Protein AF-A0A9W7ER33-F1 (afdb_monomer_lite)

Organism: NCBI:txid1714386

Sequence (470 aa):
MKKEIVHLRKSYDELKGVSTSSSSKLEILKDEVRACELESRRPTDEDTPLTRSIRVLENRLDKAMIKYNEATSIRKTYQQIVHRLKEERVGFDNQLSALERTLAAKQRDYEELLLLSGDANHAREIAQIELDRRYRRENELRERHQLVQMRRQMAERAEKRRLERDKIVQDNAKGLDAEGEQNMMARVMEQGEEAKAANEARNKIDIFENAFRKIKEATGVSDVNEVIQKITSQEGTTENLLSLTKENAARMDKLTNEATSSKGRLDTLKFSGGGGGHRRKLVDDQEDQLVTSNARLHRCTSKYERLNLVLTSSKAGIQHISSKLESMASDFPMLRNVNASELAEILQIITRTSENMMNRVKAHNIELGVLNNTTSSSLDGSIPSLAASSDSSADLYDDEKILSKSRPFNQRVTLPSGDEWDMHTPGEGENGEGGEADEEELTRAKVKEASGQIVLSHSGKKRRKKKSGQ

InterPro domains:
  IPR033192 Outer dynein arm-docking complex subunit 3 [PTHR46518] (2-467)
  IPR049258 ODAD1, central coiled coil region [PF21773] (52-327)

Structure (mmCIF, N/CA/C/O backbone):
data_AF-A0A9W7ER33-F1
#
_entry.id   AF-A0A9W7ER33-F1
#
loop_
_atom_site.group_PDB
_atom_site.id
_atom_site.type_symbol
_atom_site.label_atom_id
_atom_site.label_alt_id
_atom_site.label_comp_id
_atom_site.label_asym_id
_atom_site.label_entity_id
_atom_site.label_seq_id
_atom_site.pdbx_PDB_ins_code
_atom_site.Cartn_x
_atom_site.Cartn_y
_atom_site.Cartn_z
_atom_site.occupancy
_atom_site.B_iso_or_equiv
_atom_site.auth_seq_id
_atom_site.auth_comp_id
_atom_site.auth_asym_id
_atom_site.auth_atom_id
_atom_site.pdbx_PDB_model_num
ATOM 1 N N . MET A 1 1 ? 91.086 10.823 -102.206 1.00 61.03 1 MET A N 1
ATOM 2 C CA . MET A 1 1 ? 90.198 12.000 -102.358 1.00 61.03 1 MET A CA 1
ATOM 3 C C . MET A 1 1 ? 88.705 11.684 -102.502 1.00 61.03 1 MET A C 1
ATOM 5 O O . MET A 1 1 ? 87.998 11.873 -101.526 1.00 61.03 1 MET A O 1
ATOM 9 N N . LYS A 1 2 ? 88.161 11.197 -103.636 1.00 70.56 2 LYS A N 1
ATOM 10 C CA . LYS A 1 2 ? 86.683 11.039 -103.768 1.00 70.56 2 LYS A CA 1
ATOM 11 C C . LYS A 1 2 ? 86.052 10.035 -102.781 1.00 70.56 2 LYS A C 1
ATOM 13 O O . LYS A 1 2 ? 84.971 10.298 -102.270 1.00 70.56 2 LYS A O 1
ATOM 18 N N . LYS A 1 3 ? 86.730 8.919 -102.478 1.00 75.56 3 LYS A N 1
ATOM 19 C CA . LYS A 1 3 ? 86.246 7.907 -101.514 1.00 75.56 3 LYS A CA 1
ATOM 20 C C . LYS A 1 3 ? 86.247 8.409 -100.062 1.00 75.56 3 LYS A C 1
ATOM 22 O O . LYS A 1 3 ? 85.302 8.140 -99.331 1.00 75.56 3 LYS A O 1
ATOM 27 N N . GLU A 1 4 ? 87.256 9.187 -99.670 1.00 77.94 4 GLU A N 1
ATOM 28 C CA . GLU A 1 4 ? 87.355 9.766 -98.319 1.00 77.94 4 GLU A CA 1
ATOM 29 C C . GLU A 1 4 ? 86.278 10.824 -98.077 1.00 77.94 4 GLU A C 1
ATOM 31 O O . GLU A 1 4 ? 85.686 10.849 -97.008 1.00 77.94 4 GLU A O 1
ATOM 36 N N . ILE A 1 5 ? 85.951 11.642 -99.085 1.00 82.25 5 ILE A N 1
ATOM 37 C CA . ILE A 1 5 ? 84.869 12.637 -98.993 1.00 82.25 5 ILE A CA 1
ATOM 38 C C . ILE A 1 5 ? 83.508 11.958 -98.793 1.00 82.25 5 ILE A C 1
ATOM 40 O O . ILE A 1 5 ? 82.692 12.436 -98.008 1.00 82.25 5 ILE A O 1
ATOM 44 N N . VAL A 1 6 ? 83.256 10.839 -99.478 1.00 84.25 6 VAL A N 1
ATOM 45 C CA . VAL A 1 6 ? 82.019 10.061 -99.296 1.00 84.25 6 VAL A CA 1
ATOM 46 C C . VAL A 1 6 ? 81.967 9.438 -97.900 1.00 84.25 6 VAL A C 1
ATOM 48 O O . VAL A 1 6 ? 80.922 9.488 -97.259 1.00 84.25 6 VAL A O 1
ATOM 51 N N . HIS A 1 7 ? 83.090 8.922 -97.394 1.00 85.44 7 HIS A N 1
ATOM 52 C CA . HIS A 1 7 ? 83.177 8.397 -96.030 1.00 85.44 7 HIS A CA 1
ATOM 53 C C . HIS A 1 7 ? 82.950 9.490 -94.972 1.00 85.44 7 HIS A C 1
ATOM 55 O O . HIS A 1 7 ? 82.204 9.278 -94.020 1.00 85.44 7 HIS A O 1
ATOM 61 N N . LEU A 1 8 ? 83.541 10.677 -95.148 1.00 85.50 8 LEU A N 1
ATOM 62 C CA . LEU A 1 8 ? 83.358 11.811 -94.237 1.00 85.50 8 LEU A CA 1
ATOM 63 C C . LEU A 1 8 ? 81.916 12.328 -94.244 1.00 85.50 8 LEU A C 1
ATOM 65 O O . LEU A 1 8 ? 81.382 12.636 -93.186 1.00 85.50 8 LEU A O 1
ATOM 69 N N . ARG A 1 9 ? 81.271 12.388 -95.417 1.00 86.50 9 ARG A N 1
ATOM 70 C CA . ARG A 1 9 ? 79.849 12.752 -95.525 1.00 86.50 9 ARG A CA 1
ATOM 71 C C . ARG A 1 9 ? 78.956 11.731 -94.839 1.00 86.50 9 ARG A C 1
ATOM 73 O O . ARG A 1 9 ? 78.112 12.122 -94.049 1.00 86.50 9 ARG A O 1
ATOM 80 N N . LYS A 1 10 ? 79.201 10.439 -95.068 1.00 88.38 10 LYS A N 1
ATOM 81 C CA . LYS A 1 10 ? 78.457 9.369 -94.400 1.00 88.38 10 LYS A CA 1
ATOM 82 C C . LYS A 1 10 ? 78.604 9.447 -92.876 1.00 88.38 10 LYS A C 1
ATOM 84 O O . LYS A 1 10 ? 77.604 9.403 -92.174 1.00 88.38 10 LYS A O 1
ATOM 89 N N . SER A 1 11 ? 79.823 9.655 -92.377 1.00 86.69 11 SER A N 1
ATOM 90 C CA . SER A 1 11 ? 80.073 9.834 -90.942 1.00 86.69 11 SER A CA 1
ATOM 91 C C . SER A 1 11 ? 79.419 11.104 -90.386 1.00 86.69 11 SER A C 1
ATOM 93 O O . SER A 1 11 ? 78.878 11.076 -89.284 1.00 86.69 11 SER A O 1
ATOM 95 N N . TYR A 1 12 ? 79.415 12.203 -91.146 1.00 90.31 12 TYR A N 1
ATOM 96 C CA . TYR A 1 12 ? 78.718 13.434 -90.772 1.00 90.31 12 TYR A CA 1
ATOM 97 C C . TYR A 1 12 ? 77.199 13.238 -90.707 1.00 90.31 12 TYR A C 1
ATOM 99 O O . TYR A 1 12 ? 76.576 13.682 -89.747 1.00 90.31 12 TYR A O 1
ATOM 107 N N . ASP A 1 13 ? 76.608 12.552 -91.685 1.00 89.62 13 ASP A N 1
ATOM 108 C CA . ASP A 1 13 ? 75.175 12.255 -91.714 1.00 89.62 13 ASP A CA 1
ATOM 109 C C . ASP A 1 13 ? 74.778 11.307 -90.569 1.00 89.62 13 ASP A C 1
ATOM 111 O O . ASP A 1 13 ? 73.751 11.520 -89.924 1.00 89.62 13 ASP A O 1
ATOM 115 N N . GLU A 1 14 ? 75.623 10.323 -90.244 1.00 90.25 14 GLU A N 1
ATOM 116 C CA . GLU A 1 14 ? 75.463 9.444 -89.077 1.00 90.25 14 GLU A CA 1
ATOM 117 C C . GLU A 1 14 ? 75.533 10.235 -87.759 1.00 90.25 14 GLU A C 1
ATOM 119 O O . GLU A 1 14 ? 74.623 10.142 -86.935 1.00 90.25 14 GLU A O 1
ATOM 124 N N . LEU A 1 15 ? 76.555 11.078 -87.570 1.00 89.31 15 LEU A N 1
ATOM 125 C CA . LEU A 1 15 ? 76.698 11.944 -86.390 1.00 89.31 15 LEU A CA 1
ATOM 126 C C . LEU A 1 15 ? 75.541 12.940 -86.261 1.00 89.31 15 LEU A C 1
ATOM 128 O O . LEU A 1 15 ? 75.040 13.177 -85.160 1.00 89.31 15 LEU A O 1
ATOM 132 N N . LYS A 1 16 ? 75.080 13.503 -87.380 1.00 92.44 16 LYS A N 1
ATOM 133 C CA . LYS A 1 16 ? 73.920 14.393 -87.422 1.00 92.44 16 LYS A CA 1
ATOM 134 C C . LYS A 1 16 ? 72.645 13.644 -87.042 1.00 92.44 16 LYS A C 1
ATOM 136 O O . LYS A 1 16 ? 71.874 14.177 -86.253 1.00 92.44 16 LYS A O 1
ATOM 141 N N . GLY A 1 17 ? 72.454 12.418 -87.529 1.00 89.94 17 GLY A N 1
ATOM 142 C CA . GLY A 1 17 ? 71.331 11.553 -87.156 1.00 89.94 17 GLY A CA 1
ATOM 143 C C . GLY A 1 17 ? 71.331 11.169 -85.672 1.00 89.94 17 GLY A C 1
ATOM 144 O O . GLY A 1 17 ? 70.286 11.173 -85.022 1.00 89.94 17 GLY A O 1
ATOM 145 N N . VAL A 1 18 ? 72.505 10.901 -85.095 1.00 91.81 18 VAL A N 1
ATOM 146 C CA . VAL A 1 18 ? 72.649 10.648 -83.651 1.00 91.81 18 VAL A CA 1
ATOM 147 C C . VAL A 1 18 ? 72.364 11.912 -82.838 1.00 91.81 18 VAL A C 1
ATOM 149 O O . VAL A 1 18 ? 71.675 11.839 -81.820 1.00 91.81 18 VAL A O 1
ATOM 152 N N . SER A 1 19 ? 72.841 13.074 -83.288 1.00 91.25 19 SER A N 1
ATOM 153 C CA . SER A 1 19 ? 72.580 14.365 -82.640 1.00 91.25 19 SER A CA 1
ATOM 154 C C . SER A 1 19 ? 71.090 14.723 -82.649 1.00 91.25 19 SER A C 1
ATOM 156 O O . SER A 1 19 ? 70.530 15.056 -81.604 1.00 91.25 19 SER A O 1
ATOM 158 N N . THR A 1 20 ? 70.399 14.560 -83.784 1.00 91.69 20 THR A N 1
ATOM 159 C CA . THR A 1 20 ? 68.950 14.809 -83.873 1.00 91.69 20 THR A CA 1
ATOM 160 C C . THR A 1 20 ? 68.145 13.814 -83.039 1.00 91.69 20 THR A C 1
ATOM 162 O O . THR A 1 20 ? 67.226 14.223 -82.331 1.00 91.69 20 THR A O 1
ATOM 165 N N . SER A 1 21 ? 68.515 12.528 -83.041 1.00 89.31 21 SER A N 1
ATOM 166 C CA . SER A 1 21 ? 67.874 11.513 -82.194 1.00 89.31 21 SER A CA 1
ATOM 167 C C . SER A 1 21 ? 68.070 11.799 -80.701 1.00 89.31 21 SER A C 1
ATOM 169 O O . SER A 1 21 ? 67.134 11.659 -79.916 1.00 89.31 21 SER A O 1
ATOM 171 N N . SER A 1 22 ? 69.262 12.248 -80.305 1.00 88.81 22 SER A N 1
ATOM 172 C CA . SER A 1 22 ? 69.570 12.589 -78.911 1.00 88.81 22 SER A CA 1
ATOM 173 C C . SER A 1 22 ? 68.852 13.864 -78.465 1.00 88.81 22 SER A C 1
ATOM 175 O O . SER A 1 22 ? 68.340 13.909 -77.351 1.00 88.81 22 SER A O 1
ATOM 177 N N . SER A 1 23 ? 68.740 14.868 -79.342 1.00 91.94 23 SER A N 1
ATOM 178 C CA . SER A 1 23 ? 67.955 16.082 -79.087 1.00 91.94 23 SER A CA 1
ATOM 179 C C . SER A 1 23 ? 66.471 15.767 -78.905 1.00 91.94 23 SER A C 1
ATOM 181 O O . SER A 1 23 ? 65.859 16.265 -77.968 1.00 91.94 23 SER A O 1
ATOM 183 N N . SER A 1 24 ? 65.906 14.902 -79.753 1.00 92.62 24 SER A N 1
ATOM 184 C CA . SER A 1 24 ? 64.506 14.477 -79.636 1.00 92.62 24 SER A CA 1
ATOM 185 C C . SER A 1 24 ? 64.249 13.716 -78.331 1.00 92.62 24 SER A C 1
ATOM 187 O O . SER A 1 24 ? 63.285 14.007 -77.632 1.00 92.62 24 SER A O 1
ATOM 189 N N . LYS A 1 25 ? 65.151 12.808 -77.936 1.00 92.69 25 LYS A N 1
ATOM 190 C CA . LYS A 1 25 ? 65.071 12.125 -76.632 1.00 92.69 25 LYS A CA 1
ATOM 191 C C . LYS A 1 25 ? 65.152 13.098 -75.457 1.00 92.69 25 LYS A C 1
ATOM 193 O O . LYS A 1 25 ? 64.455 12.916 -74.468 1.00 92.69 25 LYS A O 1
ATOM 198 N N . LEU A 1 26 ? 65.995 14.123 -75.558 1.00 92.12 26 LEU A N 1
ATOM 199 C CA . LEU A 1 26 ? 66.161 15.125 -74.509 1.00 92.12 26 LEU A CA 1
ATOM 200 C C . LEU A 1 26 ? 64.932 16.035 -74.375 1.00 92.12 26 LEU A C 1
ATOM 202 O O . LEU A 1 26 ? 64.627 16.461 -73.265 1.00 92.12 26 LEU A O 1
ATOM 206 N N . GLU A 1 27 ? 64.213 16.315 -75.464 1.00 93.75 27 GLU A N 1
ATOM 207 C CA . GLU A 1 27 ? 62.908 16.986 -75.390 1.00 93.75 27 GLU A CA 1
ATOM 208 C C . GLU A 1 27 ? 61.855 16.113 -74.709 1.00 93.75 27 GLU A C 1
ATOM 210 O O . GLU A 1 27 ? 61.201 16.589 -73.785 1.00 93.75 27 GLU A O 1
ATOM 215 N N . ILE A 1 28 ? 61.769 14.830 -75.073 1.00 93.81 28 ILE A N 1
ATOM 216 C CA . ILE A 1 28 ? 60.839 13.887 -74.432 1.00 93.81 28 ILE A CA 1
ATOM 217 C C . ILE A 1 28 ? 61.106 13.812 -72.923 1.00 93.81 28 ILE A C 1
ATOM 219 O O . ILE A 1 28 ? 60.189 14.003 -72.131 1.00 93.81 28 ILE A O 1
ATOM 223 N N . LEU A 1 29 ? 62.367 13.638 -72.510 1.00 92.44 29 LEU A N 1
ATOM 224 C CA . LEU A 1 29 ? 62.723 13.601 -71.088 1.00 92.44 29 LEU A CA 1
ATOM 225 C C . LEU A 1 29 ? 62.414 14.920 -70.365 1.00 92.44 29 LEU A C 1
ATOM 227 O O . LEU A 1 29 ? 62.046 14.904 -69.196 1.00 92.44 29 LEU A O 1
ATOM 231 N N . LYS A 1 30 ? 62.570 16.076 -71.022 1.00 93.31 30 LYS A N 1
ATOM 232 C CA . LYS A 1 30 ? 62.206 17.372 -70.424 1.00 93.31 30 LYS A CA 1
ATOM 233 C C . LYS A 1 30 ? 60.704 17.494 -70.203 1.00 93.31 30 LYS A C 1
ATOM 235 O O . LYS A 1 30 ? 60.293 18.054 -69.187 1.00 93.31 30 LYS A O 1
ATOM 240 N N . ASP A 1 31 ? 59.902 16.998 -71.136 1.00 91.31 31 ASP A N 1
ATOM 241 C CA . ASP A 1 31 ? 58.449 16.996 -71.002 1.00 91.31 31 ASP A CA 1
ATOM 242 C C . ASP A 1 31 ? 57.989 16.000 -69.931 1.00 91.31 31 ASP A C 1
ATOM 244 O O . ASP A 1 31 ? 57.122 16.340 -69.128 1.00 91.31 31 ASP A O 1
ATOM 248 N N . GLU A 1 32 ? 58.632 14.834 -69.832 1.00 91.50 32 GLU A N 1
ATOM 249 C CA . GLU A 1 32 ? 58.415 13.872 -68.744 1.00 91.50 32 GLU A CA 1
ATOM 250 C C . GLU A 1 32 ? 58.775 14.466 -67.376 1.00 91.50 32 GLU A C 1
ATOM 252 O O . GLU A 1 32 ? 57.981 14.381 -66.442 1.00 91.50 32 GLU A O 1
ATOM 257 N N . VAL A 1 33 ? 59.920 15.149 -67.251 1.00 90.19 33 VAL A N 1
ATOM 258 C CA . VAL A 1 33 ? 60.304 15.841 -66.007 1.00 90.19 33 VAL A CA 1
ATOM 259 C C . VAL A 1 33 ? 59.277 16.911 -65.640 1.00 90.19 33 VAL A C 1
ATOM 261 O O . VAL A 1 33 ? 58.860 16.979 -64.486 1.00 90.19 33 VAL A O 1
ATOM 264 N N . ARG A 1 34 ? 58.802 17.704 -66.609 1.00 89.12 34 ARG A N 1
ATOM 265 C CA . ARG A 1 34 ? 57.768 18.721 -66.364 1.00 89.12 34 ARG A CA 1
ATOM 266 C C . ARG A 1 34 ? 56.440 18.092 -65.925 1.00 89.12 34 ARG A C 1
ATOM 268 O O . ARG A 1 34 ? 55.763 18.647 -65.061 1.00 89.12 34 ARG A O 1
ATOM 275 N N . ALA A 1 35 ? 56.070 16.944 -66.491 1.00 85.88 35 ALA A N 1
ATOM 276 C CA . ALA A 1 35 ? 54.884 16.196 -66.083 1.00 85.88 35 ALA A CA 1
ATOM 277 C C . ALA A 1 35 ? 55.016 15.672 -64.643 1.00 85.88 35 ALA A C 1
ATOM 279 O O . ALA A 1 35 ? 54.116 15.883 -63.832 1.00 85.88 35 ALA A O 1
ATOM 280 N N . CYS A 1 36 ? 56.167 15.093 -64.289 1.00 84.12 36 CYS A N 1
ATOM 281 C CA . CYS A 1 36 ? 56.442 14.647 -62.923 1.00 84.12 36 CYS A CA 1
ATOM 282 C C . CYS A 1 36 ? 56.479 15.810 -61.916 1.00 84.12 36 CYS A C 1
ATOM 284 O O . CYS A 1 36 ? 56.017 15.660 -60.788 1.00 84.12 36 CYS A O 1
ATOM 286 N N . GLU A 1 37 ? 56.992 16.983 -62.296 1.00 82.88 37 GLU A N 1
ATOM 287 C CA . GLU A 1 37 ? 56.967 18.185 -61.450 1.00 82.88 37 GLU A CA 1
ATOM 288 C C . GLU A 1 37 ? 55.538 18.681 -61.184 1.00 82.88 37 GLU A C 1
ATOM 290 O O . GLU A 1 37 ? 55.239 19.126 -60.075 1.00 82.88 37 GLU A O 1
ATOM 295 N N . LEU A 1 38 ? 54.649 18.585 -62.177 1.00 77.94 38 LEU A N 1
ATOM 296 C CA . LEU A 1 38 ? 53.228 18.907 -62.034 1.00 77.94 38 LEU A CA 1
ATOM 297 C C . LEU A 1 38 ? 52.494 17.891 -61.148 1.00 77.94 38 LEU A C 1
ATOM 299 O O . LEU A 1 38 ? 51.711 18.305 -60.299 1.00 77.94 38 LEU A O 1
ATOM 303 N N . GLU A 1 39 ? 52.775 16.594 -61.284 1.00 76.38 39 GLU A N 1
ATOM 304 C CA . GLU A 1 39 ? 52.196 15.545 -60.424 1.00 76.38 39 GLU A CA 1
ATOM 305 C C . GLU A 1 39 ? 52.726 15.580 -58.983 1.00 76.38 39 GLU A C 1
ATOM 307 O O . GLU A 1 39 ? 52.013 15.225 -58.045 1.00 76.38 39 GLU A O 1
ATOM 312 N N . SER A 1 40 ? 53.966 16.034 -58.782 1.00 75.25 40 SER A N 1
ATOM 313 C CA . SER A 1 40 ? 54.580 16.177 -57.455 1.00 75.25 40 SER A CA 1
ATOM 314 C C . SER A 1 40 ? 53.966 17.321 -56.633 1.00 75.25 40 SER A C 1
ATOM 316 O O . SER A 1 40 ? 54.059 17.331 -55.399 1.00 75.25 40 SER A O 1
ATOM 318 N N . ARG A 1 41 ? 53.290 18.284 -57.279 1.00 71.31 41 ARG A N 1
ATOM 319 C CA . ARG A 1 41 ? 52.552 19.341 -56.575 1.00 71.31 41 ARG A CA 1
ATOM 320 C C . ARG A 1 41 ? 51.335 18.744 -55.876 1.00 71.31 41 ARG A C 1
ATOM 322 O O . ARG A 1 41 ? 50.360 18.338 -56.502 1.00 71.31 41 ARG A O 1
ATOM 329 N N . ARG A 1 42 ? 51.382 18.710 -54.543 1.00 62.16 42 ARG A N 1
ATOM 330 C CA . ARG A 1 42 ? 50.276 18.214 -53.722 1.00 62.16 42 ARG A CA 1
ATOM 331 C C . ARG A 1 42 ? 49.057 19.145 -53.856 1.00 62.16 42 ARG A C 1
ATOM 333 O O . ARG A 1 42 ? 49.200 20.344 -53.623 1.00 62.16 42 ARG A O 1
ATOM 340 N N . PRO A 1 43 ? 47.842 18.617 -54.106 1.00 60.47 43 PRO A N 1
ATOM 341 C CA . PRO A 1 43 ? 46.608 19.414 -54.179 1.00 60.47 43 PRO A CA 1
ATOM 342 C C . PRO A 1 43 ? 46.250 20.180 -52.893 1.00 60.47 43 PRO A C 1
ATOM 344 O O . PRO A 1 43 ? 45.338 21.002 -52.889 1.00 60.47 43 PRO A O 1
ATOM 347 N N . THR A 1 44 ? 46.925 19.883 -51.779 1.00 56.16 44 THR A N 1
ATOM 348 C CA . THR A 1 44 ? 46.685 20.488 -50.463 1.00 56.16 44 THR A CA 1
ATOM 349 C C . THR A 1 44 ? 47.215 21.914 -50.332 1.00 56.16 44 THR A C 1
ATOM 351 O O . THR A 1 44 ? 46.735 22.646 -49.465 1.00 56.16 44 THR A O 1
ATOM 354 N N . ASP A 1 45 ? 48.166 22.307 -51.182 1.00 57.62 45 ASP A N 1
ATOM 355 C CA . ASP A 1 45 ? 48.873 23.590 -51.073 1.00 57.62 45 ASP A CA 1
ATOM 356 C C . ASP A 1 45 ? 48.283 24.669 -51.992 1.00 57.62 45 ASP A C 1
ATOM 358 O O . ASP A 1 45 ? 48.634 25.845 -51.891 1.00 57.62 45 ASP A O 1
ATOM 362 N N . GLU A 1 46 ? 47.344 24.299 -52.865 1.00 62.72 46 GLU A N 1
ATOM 363 C CA . GLU A 1 46 ? 46.622 25.265 -53.680 1.00 62.72 46 GLU A CA 1
ATOM 364 C C . GLU A 1 46 ? 45.410 25.806 -52.901 1.00 62.72 46 GLU A C 1
ATOM 366 O O . GLU A 1 46 ? 44.441 25.090 -52.622 1.00 62.72 46 GLU A O 1
ATOM 371 N N . ASP A 1 47 ? 45.427 27.106 -52.583 1.00 67.69 47 ASP A N 1
ATOM 372 C CA . ASP A 1 47 ? 44.285 27.875 -52.052 1.00 67.69 47 ASP A CA 1
ATOM 373 C C . ASP A 1 47 ? 43.187 28.069 -53.127 1.00 67.69 47 ASP A C 1
ATOM 375 O O . ASP A 1 47 ? 42.693 29.168 -53.416 1.00 67.69 47 ASP A O 1
ATOM 379 N N . THR A 1 48 ? 42.772 26.964 -53.740 1.00 81.56 48 THR A N 1
ATOM 380 C CA . THR A 1 48 ? 41.617 26.909 -54.624 1.00 81.56 48 THR A CA 1
ATOM 381 C C . THR A 1 48 ? 40.347 27.284 -53.847 1.00 81.56 48 THR A C 1
ATOM 383 O O . THR A 1 48 ? 40.230 27.077 -52.633 1.00 81.56 48 THR A O 1
ATOM 386 N N . PRO A 1 49 ? 39.331 27.852 -54.514 1.00 83.00 49 PRO A N 1
ATOM 387 C CA . PRO A 1 49 ? 38.035 28.089 -53.875 1.00 83.00 49 PRO A CA 1
ATOM 388 C C . PRO A 1 49 ? 37.421 26.793 -53.308 1.00 83.00 49 PRO A C 1
ATOM 390 O O . PRO A 1 49 ? 36.682 26.843 -52.323 1.00 83.00 49 PRO A O 1
ATOM 393 N N . LEU A 1 50 ? 37.771 25.635 -53.883 1.00 84.50 50 LEU A N 1
ATOM 394 C CA . LEU A 1 50 ? 37.338 24.320 -53.421 1.00 84.50 50 LEU A CA 1
ATOM 395 C C . LEU A 1 50 ? 37.991 23.927 -52.088 1.00 84.50 50 LEU A C 1
ATOM 397 O O . LEU A 1 50 ? 37.270 23.541 -51.171 1.00 84.50 50 LEU A O 1
ATOM 401 N N . THR A 1 51 ? 39.312 24.081 -51.927 1.00 85.00 51 THR A N 1
ATOM 402 C CA . THR A 1 51 ? 40.003 23.754 -50.662 1.00 85.00 51 THR A CA 1
ATOM 403 C C . THR A 1 51 ? 39.529 24.642 -49.512 1.00 85.00 51 THR A C 1
ATOM 405 O O . THR A 1 51 ? 39.330 24.159 -48.397 1.00 85.00 51 THR A O 1
ATOM 408 N N . ARG A 1 52 ? 39.216 25.919 -49.774 1.00 86.31 52 ARG A N 1
ATOM 409 C CA . ARG A 1 52 ? 38.552 26.795 -48.789 1.00 86.31 52 ARG A CA 1
ATOM 410 C C . ARG A 1 52 ? 37.149 26.317 -48.417 1.00 86.31 52 ARG A C 1
ATOM 412 O O . ARG A 1 52 ? 36.801 26.340 -47.238 1.00 86.31 52 ARG A O 1
ATOM 419 N N . SER A 1 53 ? 36.349 25.880 -49.389 1.00 88.25 53 SER A N 1
ATOM 420 C CA . SER A 1 53 ? 35.011 25.335 -49.123 1.00 88.25 53 SER A CA 1
ATOM 421 C C . SER A 1 53 ? 35.078 24.062 -48.275 1.00 88.25 53 SER A C 1
ATOM 423 O O . SER A 1 53 ? 34.339 23.952 -47.297 1.00 88.25 53 SER A O 1
ATOM 425 N N . ILE A 1 54 ? 36.021 23.165 -48.577 1.00 88.50 54 ILE A N 1
ATOM 426 C CA . ILE A 1 54 ? 36.284 21.948 -47.799 1.00 88.50 54 ILE A CA 1
ATOM 427 C C . ILE A 1 54 ? 36.629 22.310 -46.348 1.00 88.50 54 ILE A C 1
ATOM 429 O O . ILE A 1 54 ? 35.928 21.861 -45.446 1.00 88.50 54 ILE A O 1
ATOM 433 N N . ARG A 1 55 ? 37.575 23.233 -46.113 1.00 89.69 55 ARG A N 1
ATOM 434 C CA . ARG A 1 55 ? 37.926 23.697 -44.753 1.00 89.69 55 ARG A CA 1
ATOM 435 C C . ARG A 1 55 ? 36.726 24.278 -43.991 1.00 89.69 55 ARG A C 1
ATOM 437 O O . ARG A 1 55 ? 36.603 24.099 -42.780 1.00 89.69 55 ARG A O 1
ATOM 444 N N . VAL A 1 56 ? 35.828 25.009 -44.656 1.00 92.56 56 VAL A N 1
ATOM 445 C CA . VAL A 1 56 ? 34.617 25.561 -44.011 1.00 92.56 56 VAL A CA 1
ATOM 446 C C . VAL A 1 56 ? 33.626 24.454 -43.647 1.00 92.56 56 VAL A C 1
ATOM 448 O O . VAL A 1 56 ? 33.029 24.499 -42.568 1.00 92.56 56 VAL A O 1
ATOM 451 N N . LEU A 1 57 ? 33.445 23.468 -44.527 1.00 94.31 57 LEU A N 1
ATOM 452 C CA . LEU A 1 57 ? 32.574 22.320 -44.281 1.00 94.31 57 LEU A CA 1
ATOM 453 C C . LEU A 1 57 ? 33.116 21.435 -43.156 1.00 94.31 57 LEU A C 1
ATOM 455 O O . LEU A 1 57 ? 32.340 21.053 -42.285 1.00 94.31 57 LEU A O 1
ATOM 459 N N . GLU A 1 58 ? 34.426 21.200 -43.114 1.00 92.56 58 GLU A N 1
ATOM 460 C CA . GLU A 1 58 ? 35.114 20.493 -42.026 1.00 92.56 58 GLU A CA 1
ATOM 461 C C . GLU A 1 58 ? 34.904 21.208 -40.687 1.00 92.56 58 GLU A C 1
ATOM 463 O O . GLU A 1 58 ? 34.359 20.628 -39.753 1.00 92.56 58 GLU A O 1
ATOM 468 N N . ASN A 1 59 ? 35.169 22.517 -40.622 1.00 95.94 59 ASN A N 1
ATOM 469 C CA . ASN A 1 59 ? 34.920 23.308 -39.412 1.00 95.94 59 ASN A CA 1
ATOM 470 C C . ASN A 1 59 ? 33.447 23.283 -38.969 1.00 95.94 59 ASN A C 1
ATOM 472 O O . ASN A 1 59 ? 33.133 23.376 -37.778 1.00 95.94 59 ASN A O 1
ATOM 476 N N . ARG A 1 60 ? 32.507 23.218 -39.918 1.00 97.56 60 ARG A N 1
ATOM 477 C CA . ARG A 1 60 ? 31.075 23.117 -39.613 1.00 97.56 60 ARG A CA 1
ATOM 478 C C . ARG A 1 60 ? 30.714 21.726 -39.095 1.00 97.56 60 ARG A C 1
ATOM 480 O O . ARG A 1 60 ? 29.887 21.637 -38.186 1.00 97.56 60 ARG A O 1
ATOM 487 N N . LEU A 1 61 ? 31.328 20.682 -39.643 1.00 96.56 61 LEU A N 1
ATOM 488 C CA . LEU A 1 61 ? 31.178 19.307 -39.183 1.00 96.56 61 LEU A CA 1
ATOM 489 C C . LEU A 1 61 ? 31.727 19.146 -37.763 1.00 96.56 61 LEU A C 1
ATOM 491 O O . LEU A 1 61 ? 31.008 18.644 -36.904 1.00 96.56 61 LEU A O 1
ATOM 495 N N . ASP A 1 62 ? 32.918 19.667 -37.477 1.00 97.19 62 ASP A N 1
ATOM 496 C CA . ASP A 1 62 ? 33.518 19.622 -36.140 1.00 97.19 62 ASP A CA 1
ATOM 497 C C . ASP A 1 62 ? 32.641 20.326 -35.104 1.00 97.19 62 ASP A C 1
ATOM 499 O O . ASP A 1 62 ? 32.345 19.778 -34.042 1.00 97.19 62 ASP A O 1
ATOM 503 N N . LYS A 1 63 ? 32.108 21.509 -35.437 1.00 97.88 63 LYS A N 1
ATOM 504 C CA . LYS A 1 63 ? 31.142 22.210 -34.574 1.00 97.88 63 LYS A CA 1
ATOM 505 C C . LYS A 1 63 ? 29.868 21.397 -34.348 1.00 97.88 63 LYS A C 1
ATOM 507 O O . LYS A 1 63 ? 29.321 21.425 -33.246 1.00 97.88 63 LYS A O 1
ATOM 512 N N . ALA A 1 64 ? 29.369 20.704 -35.370 1.00 97.44 64 ALA A N 1
ATOM 513 C CA . ALA A 1 64 ? 28.206 19.833 -35.231 1.00 97.44 64 ALA A CA 1
ATOM 514 C C . ALA A 1 64 ? 28.518 18.614 -34.347 1.00 97.44 64 ALA A C 1
ATOM 516 O O . ALA A 1 64 ? 27.700 18.268 -33.496 1.00 97.44 64 ALA A O 1
ATOM 517 N N . MET A 1 65 ? 29.709 18.023 -34.477 1.00 96.56 65 MET A N 1
ATOM 518 C CA . MET A 1 65 ? 30.165 16.919 -33.630 1.00 96.56 65 MET A CA 1
ATOM 519 C C . MET A 1 65 ? 30.314 17.340 -32.167 1.00 96.56 65 MET A C 1
ATOM 521 O O . MET A 1 65 ? 29.821 16.637 -31.287 1.00 96.56 65 MET A O 1
ATOM 525 N N . ILE A 1 66 ? 30.908 18.506 -31.889 1.00 97.31 66 ILE A N 1
ATOM 526 C CA . ILE A 1 66 ? 31.024 19.040 -30.521 1.00 97.31 66 ILE A CA 1
ATOM 527 C C . ILE A 1 66 ? 29.632 19.206 -29.899 1.00 97.31 66 ILE A C 1
ATOM 529 O O . ILE A 1 66 ? 29.384 18.691 -28.810 1.00 97.31 66 ILE A O 1
ATOM 533 N N . LYS A 1 67 ? 28.692 19.831 -30.621 1.00 97.94 67 LYS A N 1
ATOM 534 C CA . LYS A 1 67 ? 27.305 20.004 -30.154 1.00 97.94 67 LYS A CA 1
ATOM 535 C C . LYS A 1 67 ? 26.584 18.675 -29.937 1.00 97.94 67 LYS A C 1
ATOM 537 O O . LYS A 1 67 ? 25.837 18.535 -28.974 1.00 97.94 67 LYS A O 1
ATOM 542 N N . TYR A 1 68 ? 26.794 17.696 -30.816 1.00 97.88 68 TYR A N 1
ATOM 543 C CA . TYR A 1 68 ? 26.209 16.364 -30.674 1.00 97.88 68 TYR A CA 1
ATOM 544 C C . TYR A 1 68 ? 26.741 15.639 -29.433 1.00 97.88 68 TYR A C 1
ATOM 546 O O . TYR A 1 68 ? 25.966 15.042 -28.682 1.00 97.88 68 TYR A O 1
ATOM 554 N N . ASN A 1 69 ? 28.048 15.720 -29.189 1.00 97.38 69 ASN A N 1
ATOM 555 C CA . ASN A 1 69 ? 28.682 15.115 -28.022 1.00 97.38 69 ASN A CA 1
ATOM 556 C C . ASN A 1 69 ? 28.209 15.779 -26.723 1.00 97.38 69 ASN A C 1
ATOM 558 O O . ASN A 1 69 ? 27.877 15.078 -25.767 1.00 97.38 69 ASN A O 1
ATOM 562 N N . GLU A 1 70 ? 28.089 17.107 -26.709 1.00 97.88 70 GLU A N 1
ATOM 563 C CA . GLU A 1 70 ? 27.544 17.865 -25.581 1.00 97.88 70 GLU A CA 1
ATOM 564 C C . GLU A 1 70 ? 26.079 17.497 -25.305 1.00 97.88 70 GLU A C 1
ATOM 566 O O . GLU A 1 70 ? 25.739 17.095 -24.192 1.00 97.88 70 GLU A O 1
ATOM 571 N N . ALA A 1 71 ? 25.222 17.510 -26.331 1.00 98.06 71 ALA A N 1
ATOM 572 C CA . ALA A 1 71 ? 23.825 17.095 -26.208 1.00 98.06 71 ALA A CA 1
ATOM 573 C C . ALA A 1 71 ? 23.695 15.637 -25.740 1.00 98.06 71 ALA A C 1
ATOM 575 O O . ALA A 1 71 ? 22.818 15.307 -24.943 1.00 98.06 71 ALA A O 1
ATOM 576 N N . THR A 1 72 ? 24.589 14.754 -26.189 1.00 97.38 72 THR A N 1
ATOM 577 C CA . THR A 1 72 ? 24.627 13.356 -25.749 1.00 97.38 72 THR A CA 1
ATOM 578 C C . THR A 1 72 ? 25.044 13.234 -24.285 1.00 97.38 72 THR A C 1
ATOM 580 O O . THR A 1 72 ? 24.465 12.421 -23.564 1.00 97.38 72 THR A O 1
ATOM 583 N N . SER A 1 73 ? 26.006 14.040 -23.829 1.00 98.06 73 SER A N 1
ATOM 584 C CA . SER A 1 73 ? 26.410 14.113 -22.421 1.00 98.06 73 SER A CA 1
ATOM 585 C C . SER A 1 73 ? 25.250 14.584 -21.539 1.00 98.06 73 SER A C 1
ATOM 587 O O . SER A 1 73 ? 24.868 13.887 -20.601 1.00 98.06 73 SER A O 1
ATOM 589 N N . ILE A 1 74 ? 24.593 15.684 -21.919 1.00 98.00 74 ILE A N 1
ATOM 590 C CA . ILE A 1 74 ? 23.416 16.227 -21.223 1.00 98.00 74 ILE A CA 1
ATOM 591 C C . ILE A 1 74 ? 22.258 15.216 -21.218 1.00 98.00 74 ILE A C 1
ATOM 593 O O . ILE A 1 74 ? 21.585 15.013 -20.211 1.00 98.00 74 ILE A O 1
ATOM 597 N N . ARG A 1 75 ? 22.026 14.508 -22.328 1.00 98.00 75 ARG A N 1
ATOM 598 C CA . ARG A 1 75 ? 21.011 13.447 -22.381 1.00 98.00 75 ARG A CA 1
ATOM 599 C C . ARG A 1 75 ? 21.318 12.328 -21.387 1.00 98.00 75 ARG A C 1
ATOM 601 O O . ARG A 1 75 ? 20.397 11.842 -20.735 1.00 98.00 75 ARG A O 1
ATOM 608 N N . LYS A 1 76 ? 22.581 11.902 -21.273 1.00 98.12 76 LYS A N 1
ATOM 609 C CA . LYS A 1 76 ? 22.992 10.860 -20.319 1.00 98.12 76 LYS A CA 1
ATOM 610 C C . LYS A 1 76 ? 22.756 11.301 -18.873 1.00 98.12 76 LYS A C 1
ATOM 612 O O . LYS A 1 76 ? 22.227 10.507 -18.100 1.00 98.12 76 LYS A O 1
ATOM 617 N N . THR A 1 77 ? 23.067 12.549 -18.520 1.00 98.06 77 THR A N 1
ATOM 618 C CA . THR A 1 77 ? 22.816 13.061 -17.161 1.00 98.06 77 THR A CA 1
ATOM 619 C C . THR A 1 77 ? 21.320 13.131 -16.854 1.00 98.06 77 THR A C 1
ATOM 621 O O . THR A 1 77 ? 20.890 12.637 -15.815 1.00 98.06 77 THR A O 1
ATOM 624 N N . TYR A 1 78 ? 20.486 13.619 -17.779 1.00 98.31 78 TYR A N 1
ATOM 625 C CA . TYR A 1 78 ? 19.030 13.590 -17.589 1.00 98.31 78 TYR A CA 1
ATOM 626 C C . TYR A 1 78 ? 18.469 12.170 -17.496 1.00 98.31 78 TYR A C 1
ATOM 628 O O . TYR A 1 78 ? 17.561 11.925 -16.706 1.00 98.31 78 TYR A O 1
ATOM 636 N N . GLN A 1 79 ? 19.014 11.213 -18.251 1.00 98.00 79 GLN A N 1
ATOM 637 C CA . GLN A 1 79 ? 18.624 9.808 -18.123 1.00 98.00 79 GLN A CA 1
ATOM 638 C C . GLN A 1 79 ? 18.941 9.246 -16.735 1.00 98.00 79 GLN A C 1
ATOM 640 O O . GLN A 1 79 ? 18.099 8.550 -16.172 1.00 98.00 79 GLN A O 1
ATOM 645 N N . GLN A 1 80 ? 20.100 9.581 -16.164 1.00 98.06 80 GLN A N 1
ATOM 646 C CA . GLN A 1 80 ? 20.454 9.199 -14.794 1.00 98.06 80 GLN A CA 1
ATOM 647 C C . GLN A 1 80 ? 19.515 9.839 -13.766 1.00 98.06 80 GLN A C 1
ATOM 649 O O . GLN A 1 80 ? 19.016 9.140 -12.888 1.00 98.06 80 GLN A O 1
ATOM 654 N N . ILE A 1 81 ? 19.207 11.133 -13.909 1.00 97.69 81 ILE A N 1
ATOM 655 C CA . ILE A 1 81 ? 18.259 11.829 -13.024 1.00 97.69 81 ILE A CA 1
ATOM 656 C C . ILE A 1 81 ? 16.882 11.158 -13.084 1.00 97.69 81 ILE A C 1
ATOM 658 O O . ILE A 1 81 ? 16.302 10.843 -12.050 1.00 97.69 81 ILE A O 1
ATOM 662 N N . VAL A 1 82 ? 16.364 10.877 -14.284 1.00 98.00 82 VAL A N 1
ATOM 663 C CA . VAL A 1 82 ? 15.067 10.202 -14.453 1.00 98.00 82 VAL A CA 1
ATOM 664 C C . VAL A 1 82 ? 15.088 8.789 -13.875 1.00 98.00 82 VAL A C 1
ATOM 666 O O . VAL A 1 82 ? 14.091 8.358 -13.299 1.00 98.00 82 VAL A O 1
ATOM 669 N N . HIS A 1 83 ? 16.189 8.055 -14.030 1.00 97.69 83 HIS A N 1
ATOM 670 C CA . HIS A 1 83 ? 16.327 6.721 -13.457 1.00 97.69 83 HIS A CA 1
ATOM 671 C C . HIS A 1 83 ? 16.263 6.766 -11.929 1.00 97.69 83 HIS A C 1
ATOM 673 O O . HIS A 1 83 ? 15.414 6.090 -11.353 1.00 97.69 83 HIS A O 1
ATOM 679 N N . ARG A 1 84 ? 17.045 7.652 -11.303 1.00 97.00 84 ARG A N 1
ATOM 680 C CA . ARG A 1 84 ? 17.036 7.859 -9.853 1.00 97.00 84 ARG A CA 1
ATOM 681 C C . ARG A 1 84 ? 15.662 8.286 -9.337 1.00 97.00 84 ARG A C 1
ATOM 683 O O . ARG A 1 84 ? 15.172 7.713 -8.376 1.00 97.00 84 ARG A O 1
ATOM 690 N N . LEU A 1 85 ? 14.989 9.222 -10.009 1.00 96.94 85 LEU A N 1
ATOM 691 C CA . LEU A 1 85 ? 13.636 9.645 -9.621 1.00 96.94 85 LEU A CA 1
ATOM 692 C C . LEU A 1 85 ? 12.609 8.506 -9.720 1.00 96.94 85 LEU A C 1
ATOM 694 O O . LEU A 1 85 ? 11.665 8.451 -8.934 1.00 96.94 85 LEU A O 1
ATOM 698 N N . LYS A 1 86 ? 12.769 7.584 -10.678 1.00 95.62 86 LYS A N 1
ATOM 699 C CA . LYS A 1 86 ? 11.914 6.391 -10.774 1.00 95.62 86 LYS A CA 1
ATOM 700 C C . LYS A 1 86 ? 12.178 5.409 -9.635 1.00 95.62 86 LYS A C 1
ATOM 702 O O . LYS A 1 86 ? 11.220 4.844 -9.119 1.00 95.62 86 LYS A O 1
ATOM 707 N N . GLU A 1 87 ? 13.434 5.220 -9.247 1.00 95.06 87 GLU A N 1
ATOM 708 C CA . GLU A 1 87 ? 13.800 4.390 -8.093 1.00 95.06 87 GLU A CA 1
ATOM 709 C C . GLU A 1 87 ? 13.281 4.997 -6.785 1.00 95.06 87 GLU A C 1
ATOM 711 O O . GLU A 1 87 ? 12.624 4.307 -6.007 1.00 95.06 87 GLU A O 1
ATOM 716 N N . GLU A 1 88 ? 13.475 6.303 -6.584 1.00 95.88 88 GLU A N 1
ATOM 717 C CA . GLU A 1 88 ? 12.961 7.040 -5.424 1.00 95.88 88 GLU A CA 1
ATOM 718 C C . GLU A 1 88 ? 11.430 6.969 -5.346 1.00 95.88 88 GLU A C 1
ATOM 720 O O . GLU A 1 88 ? 10.885 6.736 -4.270 1.00 95.88 88 GLU A O 1
ATOM 725 N N . ARG A 1 89 ? 10.721 7.060 -6.482 1.00 94.81 89 ARG A N 1
ATOM 726 C CA . ARG A 1 89 ? 9.260 6.880 -6.529 1.00 94.81 89 ARG A CA 1
ATOM 727 C C . ARG A 1 89 ? 8.823 5.517 -5.989 1.00 94.81 89 ARG A C 1
ATOM 729 O O . ARG A 1 89 ? 7.899 5.461 -5.185 1.00 94.81 89 ARG A O 1
ATOM 736 N N . VAL A 1 90 ? 9.483 4.437 -6.405 1.00 92.31 90 VAL A N 1
ATOM 737 C CA . VAL A 1 90 ? 9.189 3.088 -5.889 1.00 92.31 90 VAL A CA 1
ATOM 738 C C . VAL A 1 90 ? 9.538 2.991 -4.397 1.00 92.31 90 VAL A C 1
ATOM 740 O O . VAL A 1 90 ? 8.818 2.354 -3.628 1.00 92.31 90 VAL A O 1
ATOM 743 N N . GLY A 1 91 ? 10.604 3.667 -3.961 1.00 94.38 91 GLY A N 1
ATOM 744 C CA . GLY A 1 91 ? 10.952 3.809 -2.547 1.00 94.38 91 GLY A CA 1
ATOM 745 C C . GLY A 1 91 ? 9.846 4.472 -1.718 1.00 94.38 91 GLY A C 1
ATOM 746 O O . GLY A 1 91 ? 9.519 3.979 -0.637 1.00 94.38 91 GLY A O 1
ATOM 747 N N . PHE A 1 92 ? 9.223 5.536 -2.232 1.00 95.38 92 PHE A N 1
ATOM 748 C CA . PHE A 1 92 ? 8.111 6.212 -1.558 1.00 95.38 92 PHE A CA 1
ATOM 749 C C . PHE A 1 92 ? 6.870 5.328 -1.427 1.00 95.38 92 PHE A C 1
ATOM 751 O O . PHE A 1 92 ? 6.261 5.322 -0.361 1.00 95.38 92 PHE A O 1
ATOM 758 N N . ASP A 1 93 ? 6.530 4.529 -2.441 1.00 94.62 93 ASP A N 1
ATOM 759 C CA . ASP A 1 93 ? 5.392 3.601 -2.360 1.00 94.62 93 ASP A CA 1
ATOM 760 C C . ASP A 1 93 ? 5.594 2.553 -1.246 1.00 94.62 93 ASP A C 1
ATOM 762 O O . ASP A 1 93 ? 4.661 2.219 -0.508 1.00 94.62 93 ASP A O 1
ATOM 766 N N . ASN A 1 94 ? 6.831 2.080 -1.054 1.00 95.38 94 ASN A N 1
ATOM 767 C CA . ASN A 1 94 ? 7.173 1.170 0.042 1.00 95.38 94 ASN A CA 1
ATOM 768 C C . ASN A 1 94 ? 7.049 1.843 1.417 1.00 95.38 94 ASN A C 1
ATOM 770 O O . ASN A 1 94 ? 6.515 1.237 2.351 1.00 95.38 94 ASN A O 1
ATOM 774 N N . GLN A 1 95 ? 7.523 3.087 1.547 1.00 96.31 95 GLN A N 1
ATOM 775 C CA . GLN A 1 95 ? 7.394 3.873 2.779 1.00 96.31 95 GLN A CA 1
ATOM 776 C C . GLN A 1 95 ? 5.924 4.169 3.102 1.00 96.31 95 GLN A C 1
ATOM 778 O O . GLN A 1 95 ? 5.506 3.989 4.245 1.00 96.31 95 GLN A O 1
ATOM 783 N N . LEU A 1 96 ? 5.124 4.538 2.098 1.00 97.31 96 LEU A N 1
ATOM 784 C CA . LEU A 1 96 ? 3.685 4.754 2.236 1.00 97.31 96 LEU A CA 1
ATOM 785 C C . LEU A 1 96 ? 2.992 3.471 2.704 1.00 97.31 96 LEU A C 1
ATOM 787 O O . LEU A 1 96 ? 2.306 3.479 3.719 1.00 97.31 96 LEU A O 1
ATOM 791 N N . SER A 1 97 ? 3.270 2.341 2.051 1.00 97.06 97 SER A N 1
ATOM 792 C CA . SER A 1 97 ? 2.713 1.035 2.427 1.00 97.06 97 SER A CA 1
ATOM 793 C C . SER A 1 97 ? 3.124 0.595 3.839 1.00 97.06 97 SER A C 1
ATOM 795 O O . SER A 1 97 ? 2.416 -0.170 4.497 1.00 97.06 97 SER A O 1
ATOM 797 N N . ALA A 1 98 ? 4.304 1.005 4.314 1.00 97.25 98 ALA A N 1
ATOM 798 C CA . ALA A 1 98 ? 4.736 0.765 5.689 1.00 97.25 98 ALA A CA 1
ATOM 799 C C . ALA A 1 98 ? 3.961 1.649 6.679 1.00 97.25 98 ALA A C 1
ATOM 801 O O . ALA A 1 98 ? 3.478 1.137 7.688 1.00 97.25 98 ALA A O 1
ATOM 802 N N . LEU A 1 99 ? 3.782 2.936 6.368 1.00 97.56 99 LEU A N 1
ATOM 803 C CA . LEU A 1 99 ? 2.986 3.870 7.169 1.00 97.56 99 LEU A CA 1
ATOM 804 C C . LEU A 1 99 ? 1.503 3.482 7.221 1.00 97.56 99 LEU A C 1
ATOM 806 O O . LEU A 1 99 ? 0.884 3.550 8.277 1.00 97.56 99 LEU A O 1
ATOM 810 N N . GLU A 1 100 ? 0.927 3.013 6.120 1.00 97.50 100 GLU A N 1
ATOM 811 C CA . GLU A 1 100 ? -0.452 2.518 6.086 1.00 97.50 100 GLU A CA 1
ATOM 812 C C . GLU A 1 100 ? -0.624 1.283 6.977 1.00 97.50 100 GLU A C 1
ATOM 814 O O . GLU A 1 100 ? -1.602 1.174 7.720 1.00 97.50 100 GLU A O 1
ATOM 819 N N . ARG A 1 101 ? 0.357 0.370 6.976 1.00 97.88 101 ARG A N 1
ATOM 820 C CA . ARG A 1 101 ? 0.358 -0.798 7.868 1.00 97.88 101 ARG A CA 1
ATOM 821 C C . ARG A 1 101 ? 0.441 -0.400 9.338 1.00 97.88 101 ARG A C 1
ATOM 823 O O . ARG A 1 101 ? -0.287 -0.972 10.150 1.00 97.88 101 ARG A O 1
ATOM 830 N N . THR A 1 102 ? 1.299 0.559 9.691 1.00 98.06 102 THR A N 1
ATOM 831 C CA . THR A 1 102 ? 1.404 1.030 11.081 1.00 98.06 102 THR A CA 1
ATOM 832 C C . THR A 1 102 ? 0.150 1.782 11.509 1.00 98.06 102 THR A C 1
ATOM 834 O O . THR A 1 102 ? -0.330 1.556 12.617 1.00 98.06 102 THR A O 1
ATOM 837 N N . LEU A 1 103 ? -0.442 2.595 10.633 1.00 98.06 103 LEU A N 1
ATOM 838 C CA . LEU A 1 103 ? -1.703 3.285 10.893 1.00 98.06 103 LEU A CA 1
ATOM 839 C C . LEU A 1 103 ? -2.852 2.296 11.122 1.00 98.06 103 LEU A C 1
ATOM 841 O O . LEU A 1 103 ? -3.561 2.413 12.117 1.00 98.06 103 LEU A O 1
ATOM 845 N N . ALA A 1 104 ? -2.986 1.274 10.274 1.00 98.25 104 ALA A N 1
ATOM 846 C CA . ALA A 1 104 ? -3.994 0.231 10.448 1.00 98.25 104 ALA A CA 1
ATOM 847 C C . ALA A 1 104 ? -3.785 -0.576 11.742 1.00 98.25 104 ALA A C 1
ATOM 849 O O . ALA A 1 104 ? -4.753 -0.973 12.386 1.00 98.25 104 ALA A O 1
ATOM 850 N N . ALA A 1 105 ? -2.536 -0.831 12.147 1.00 98.12 105 ALA A N 1
ATOM 851 C CA . ALA A 1 105 ? -2.247 -1.447 13.442 1.00 98.12 105 ALA A CA 1
ATOM 852 C C . ALA A 1 105 ? -2.691 -0.542 14.601 1.00 98.12 105 ALA A C 1
ATOM 854 O O . ALA A 1 105 ? -3.431 -0.989 15.468 1.00 98.12 105 ALA A O 1
ATOM 855 N N . LYS A 1 106 ? -2.343 0.751 14.562 1.00 98.06 106 LYS A N 1
ATOM 856 C CA . LYS A 1 106 ? -2.743 1.721 15.593 1.00 98.06 106 LYS A CA 1
ATOM 857 C C . LYS A 1 106 ? -4.248 1.947 15.676 1.00 98.06 106 LYS A C 1
ATOM 859 O O . LYS A 1 106 ? -4.752 2.171 16.769 1.00 98.06 106 LYS A O 1
ATOM 864 N N . GLN A 1 107 ? -4.965 1.869 14.559 1.00 98.19 107 GLN A N 1
ATOM 865 C CA . GLN A 1 107 ? -6.428 1.911 14.557 1.00 98.19 107 GLN A CA 1
ATOM 866 C C . GLN A 1 107 ? -7.028 0.702 15.281 1.00 98.19 107 GLN A C 1
ATOM 868 O O . GLN A 1 107 ? -7.900 0.888 16.122 1.00 98.19 107 GLN A O 1
ATOM 873 N N . ARG A 1 108 ? -6.511 -0.510 15.035 1.00 97.94 108 ARG A N 1
ATOM 874 C CA . ARG A 1 108 ? -6.943 -1.708 15.775 1.00 97.94 108 ARG A CA 1
ATOM 875 C C . ARG A 1 108 ? -6.624 -1.606 17.265 1.00 97.94 108 ARG A C 1
ATOM 877 O O . ARG A 1 108 ? -7.504 -1.865 18.076 1.00 97.94 108 ARG A O 1
ATOM 884 N N . ASP A 1 109 ? -5.413 -1.164 17.615 1.00 98.06 109 ASP A N 1
ATOM 885 C CA . ASP A 1 109 ? -5.021 -0.939 19.014 1.00 98.06 109 ASP A CA 1
ATOM 886 C C . ASP A 1 109 ? -5.963 0.076 19.695 1.00 98.06 109 ASP A C 1
ATOM 888 O O . ASP A 1 109 ? -6.349 -0.087 20.851 1.00 98.06 109 ASP A O 1
ATOM 892 N N . TYR A 1 110 ? -6.350 1.137 18.978 1.00 98.12 110 TYR A N 1
ATOM 893 C CA . TYR A 1 110 ? -7.281 2.150 19.472 1.00 98.12 110 TYR A CA 1
ATOM 894 C C . TYR A 1 110 ? -8.695 1.593 19.676 1.00 98.12 110 TYR A C 1
ATOM 896 O O . TYR A 1 110 ? -9.314 1.866 20.703 1.00 98.12 110 TYR A O 1
ATOM 904 N N . GLU A 1 111 ? -9.205 0.806 18.728 1.00 98.06 111 GLU A N 1
ATOM 905 C CA . GLU A 1 111 ? -10.507 0.139 18.841 1.00 98.06 111 GLU A CA 1
ATOM 906 C C . GLU A 1 111 ? -10.540 -0.835 20.025 1.00 98.06 111 GLU A C 1
ATOM 908 O O . GLU A 1 111 ? -11.492 -0.825 20.806 1.00 98.06 111 GLU A O 1
ATOM 913 N N . GLU A 1 112 ? -9.482 -1.626 20.213 1.00 97.94 112 GLU A N 1
ATOM 914 C CA . GLU A 1 112 ? -9.340 -2.523 21.363 1.00 97.94 112 GLU A CA 1
ATOM 915 C C . GLU A 1 112 ? -9.317 -1.741 22.682 1.00 97.94 112 GLU A C 1
ATOM 917 O O . GLU A 1 112 ? -10.029 -2.087 23.627 1.00 97.94 112 GLU A O 1
ATOM 922 N N . LEU A 1 113 ? -8.569 -0.636 22.739 1.00 97.94 113 LEU A N 1
ATOM 923 C CA . LEU A 1 113 ? -8.519 0.221 23.921 1.00 97.94 113 LEU A CA 1
ATOM 924 C C . LEU A 1 113 ? -9.876 0.870 24.224 1.00 97.94 113 LEU A C 1
ATOM 926 O O . LEU A 1 113 ? -10.234 1.039 25.391 1.00 97.94 113 LEU A O 1
ATOM 930 N N . LEU A 1 114 ? -10.645 1.226 23.194 1.00 98.00 114 LEU A N 1
ATOM 931 C CA . LEU A 1 114 ? -11.987 1.779 23.353 1.00 98.00 114 LEU A CA 1
ATOM 932 C C . LEU A 1 114 ? -12.950 0.744 23.946 1.00 98.00 114 LEU A C 1
ATOM 934 O O . LEU A 1 114 ? -13.713 1.078 24.854 1.00 98.00 114 LEU A O 1
ATOM 938 N N . LEU A 1 115 ? -12.885 -0.508 23.483 1.00 97.19 115 LEU A N 1
ATOM 939 C CA . LEU A 1 115 ? -13.658 -1.612 24.058 1.00 97.19 115 LEU A CA 1
ATOM 940 C C . LEU A 1 115 ? -13.264 -1.859 25.518 1.00 97.19 115 LEU A C 1
ATOM 942 O O . LEU A 1 115 ? -14.134 -1.890 26.386 1.00 97.19 115 LEU A O 1
ATOM 946 N N . LEU A 1 116 ? -11.961 -1.921 25.809 1.00 97.88 116 LEU A N 1
ATOM 947 C CA . LEU A 1 116 ? -11.456 -2.106 27.170 1.00 97.88 116 LEU A CA 1
ATOM 948 C C . LEU A 1 116 ? -11.870 -0.958 28.106 1.00 97.88 116 LEU A C 1
ATOM 950 O O . LEU A 1 116 ? -12.203 -1.189 29.265 1.00 97.88 116 LEU A O 1
ATOM 954 N N . SER A 1 117 ? -11.877 0.279 27.607 1.00 97.88 117 SER A N 1
ATOM 955 C CA . SER A 1 117 ? -12.403 1.449 28.320 1.00 97.88 117 SER A CA 1
ATOM 956 C C . SER A 1 117 ? -13.896 1.298 28.626 1.00 97.88 117 SER A C 1
ATOM 958 O O . SER A 1 117 ? -14.329 1.575 29.747 1.00 97.88 117 SER A O 1
ATOM 960 N N . GLY A 1 118 ? -14.683 0.814 27.661 1.00 98.06 118 GLY A N 1
ATOM 961 C CA . GLY A 1 118 ? -16.095 0.483 27.856 1.00 98.06 118 GLY A CA 1
ATOM 962 C C . GLY A 1 118 ? -16.299 -0.540 28.975 1.00 98.06 118 GLY A C 1
ATOM 963 O O . GLY A 1 118 ? -17.063 -0.284 29.908 1.00 98.06 118 GLY A O 1
ATOM 964 N N . ASP A 1 119 ? -15.554 -1.644 28.938 1.00 98.00 119 ASP A N 1
ATOM 965 C CA . ASP A 1 119 ? -15.615 -2.708 29.946 1.00 98.00 119 ASP A CA 1
ATOM 966 C C . ASP A 1 119 ? -15.178 -2.217 31.333 1.00 98.00 119 ASP A C 1
ATOM 968 O O . ASP A 1 119 ? -15.829 -2.508 32.339 1.00 98.00 119 ASP A O 1
ATOM 972 N N . ALA A 1 120 ? -14.107 -1.422 31.404 1.00 97.81 120 ALA A N 1
ATOM 973 C CA . ALA A 1 120 ? -13.620 -0.838 32.651 1.00 97.81 120 ALA A CA 1
ATOM 974 C C . ALA A 1 120 ? -14.640 0.131 33.270 1.00 97.81 120 ALA A C 1
ATOM 976 O O . ALA A 1 120 ? -14.865 0.103 34.484 1.00 97.81 120 ALA A O 1
ATOM 977 N N . ASN A 1 121 ? -15.294 0.960 32.451 1.00 97.75 121 ASN A N 1
ATOM 978 C CA . ASN A 1 121 ? -16.361 1.849 32.911 1.00 97.75 121 ASN A CA 1
ATOM 979 C C . ASN A 1 121 ? -17.567 1.053 33.414 1.00 97.75 121 ASN A C 1
ATOM 981 O O . ASN A 1 121 ? -18.081 1.348 34.493 1.00 97.75 121 ASN A O 1
ATOM 985 N N . HIS A 1 122 ? -17.966 0.002 32.697 1.00 97.75 122 HIS A N 1
ATOM 986 C CA . HIS A 1 122 ? -19.061 -0.864 33.122 1.00 97.75 122 HIS A CA 1
ATOM 987 C C . HIS A 1 122 ? -18.756 -1.568 34.452 1.00 97.75 122 HIS A C 1
ATOM 989 O O . HIS A 1 122 ? -19.581 -1.568 35.367 1.00 97.75 122 HIS A O 1
ATOM 995 N N . ALA A 1 123 ? -17.541 -2.101 34.611 1.00 98.06 123 ALA A N 1
ATOM 996 C CA . ALA A 1 123 ? -17.093 -2.696 35.867 1.00 98.06 123 ALA A CA 1
ATOM 997 C C . ALA A 1 123 ? -17.107 -1.678 37.020 1.00 98.06 123 ALA A C 1
ATOM 999 O O . ALA A 1 123 ? -17.535 -2.006 38.130 1.00 98.06 123 ALA A O 1
ATOM 1000 N N . ARG A 1 124 ? -16.699 -0.427 36.759 1.00 98.19 124 ARG A N 1
ATOM 1001 C CA . ARG A 1 124 ? -16.767 0.665 37.740 1.00 98.19 124 ARG A CA 1
ATOM 1002 C C . ARG A 1 124 ? -18.206 0.976 38.147 1.00 98.19 124 ARG A C 1
ATOM 1004 O O . ARG A 1 124 ? -18.468 1.130 39.335 1.00 98.19 124 ARG A O 1
ATOM 1011 N N . GLU A 1 125 ? -19.131 1.061 37.194 1.00 97.88 125 GLU A N 1
ATOM 1012 C CA . GLU A 1 125 ? -20.553 1.303 37.467 1.00 97.88 125 GLU A CA 1
ATOM 1013 C C . GLU A 1 125 ? -21.173 0.181 38.300 1.00 97.88 125 GLU A C 1
ATOM 1015 O O . GLU A 1 125 ? -21.859 0.457 39.284 1.00 97.88 125 GLU A O 1
ATOM 1020 N N . ILE A 1 126 ? -20.883 -1.081 37.970 1.00 97.69 126 ILE A N 1
ATOM 1021 C CA . ILE A 1 126 ? -21.343 -2.230 38.759 1.00 97.69 126 ILE A CA 1
ATOM 1022 C C . ILE A 1 126 ? -20.805 -2.144 40.188 1.00 97.69 126 ILE A C 1
ATOM 1024 O O . ILE A 1 126 ? -21.582 -2.246 41.140 1.00 97.69 126 ILE A O 1
ATOM 1028 N N . ALA A 1 127 ? -19.500 -1.911 40.353 1.00 97.50 127 ALA A N 1
ATOM 1029 C CA . ALA A 1 127 ? -18.882 -1.788 41.670 1.00 97.50 127 ALA A CA 1
ATOM 1030 C C . ALA A 1 127 ? -19.490 -0.632 42.481 1.00 97.50 127 ALA A C 1
ATOM 1032 O O . ALA A 1 127 ? -19.756 -0.790 43.673 1.00 97.50 127 ALA A O 1
ATOM 1033 N N . GLN A 1 128 ? -19.778 0.501 41.834 1.00 97.56 128 GLN A N 1
ATOM 1034 C CA . GLN A 1 128 ? -20.433 1.648 42.460 1.00 97.56 128 GLN A CA 1
ATOM 1035 C C . GLN A 1 128 ? -21.853 1.300 42.930 1.00 97.56 128 GLN A C 1
ATOM 1037 O O . GLN A 1 128 ? -22.213 1.575 44.073 1.00 97.56 128 GLN A O 1
ATOM 1042 N N . ILE A 1 129 ? -22.647 0.633 42.088 1.00 97.38 129 ILE A N 1
ATOM 1043 C CA . ILE A 1 129 ? -24.005 0.196 42.436 1.00 97.38 129 ILE A CA 1
ATOM 1044 C C . ILE A 1 129 ? -23.975 -0.805 43.600 1.00 97.38 129 ILE A C 1
ATOM 1046 O O . ILE A 1 129 ? -24.812 -0.741 44.505 1.00 97.38 129 ILE A O 1
ATOM 1050 N N . GLU A 1 130 ? -23.031 -1.746 43.604 1.00 96.31 130 GLU A N 1
ATOM 1051 C CA . GLU A 1 130 ? -22.872 -2.704 44.701 1.00 96.31 130 GLU A CA 1
ATOM 1052 C C . GLU A 1 130 ? -22.467 -2.032 46.013 1.00 96.31 130 GLU A C 1
ATOM 1054 O O . GLU A 1 130 ? -22.987 -2.392 47.076 1.00 96.31 130 GLU A O 1
ATOM 1059 N N . LEU A 1 131 ? -21.566 -1.055 45.945 1.00 96.56 131 LEU A N 1
ATOM 1060 C CA . LEU A 1 131 ? -21.125 -0.247 47.074 1.00 96.56 131 LEU A CA 1
ATOM 1061 C C . LEU A 1 131 ? -22.293 0.561 47.656 1.00 96.56 131 LEU A C 1
ATOM 1063 O O . LEU A 1 131 ? -22.544 0.478 48.859 1.00 96.56 131 LEU A O 1
ATOM 1067 N N . ASP A 1 132 ? -23.101 1.208 46.818 1.00 95.81 132 ASP A N 1
ATOM 1068 C CA . ASP A 1 132 ? -24.314 1.912 47.248 1.00 95.81 132 ASP A CA 1
ATOM 1069 C C . ASP A 1 132 ? -25.328 0.961 47.902 1.00 95.81 132 ASP A C 1
ATOM 1071 O O . ASP A 1 132 ? -25.918 1.270 48.942 1.00 95.81 132 ASP A O 1
ATOM 1075 N N . ARG A 1 133 ? -25.510 -0.246 47.351 1.00 95.38 133 ARG A N 1
ATOM 1076 C CA . ARG A 1 133 ? -26.352 -1.290 47.965 1.00 95.38 133 ARG A CA 1
ATOM 1077 C C . ARG A 1 133 ? -25.805 -1.765 49.309 1.00 95.38 133 ARG A C 1
ATOM 1079 O O . ARG A 1 133 ? -26.588 -2.144 50.181 1.00 95.38 133 ARG A O 1
ATOM 1086 N N . ARG A 1 134 ? -24.482 -1.814 49.488 1.00 94.44 134 ARG A N 1
ATOM 1087 C CA . ARG A 1 134 ? -23.857 -2.144 50.779 1.00 94.44 134 ARG A CA 1
ATOM 1088 C C . ARG A 1 134 ? -24.076 -1.021 51.787 1.00 94.44 134 ARG A C 1
ATOM 1090 O O . ARG A 1 134 ? -24.521 -1.328 52.888 1.00 94.44 134 ARG A O 1
ATOM 1097 N N . TYR A 1 135 ? -23.889 0.238 51.397 1.00 95.50 135 TYR A N 1
ATOM 1098 C CA . TYR A 1 135 ? -24.152 1.387 52.266 1.00 95.50 135 TYR A CA 1
ATOM 1099 C C . TYR A 1 135 ? -25.607 1.458 52.731 1.00 95.50 135 TYR A C 1
ATOM 1101 O O . TYR A 1 135 ? -25.855 1.662 53.917 1.00 95.50 135 TYR A O 1
ATOM 1109 N N . ARG A 1 136 ? -26.580 1.216 51.840 1.00 93.50 136 ARG A N 1
ATOM 1110 C CA . ARG A 1 136 ? -28.001 1.152 52.233 1.00 93.50 136 ARG A CA 1
ATOM 1111 C C . ARG A 1 136 ? -28.257 0.059 53.270 1.00 93.50 136 ARG A C 1
ATOM 1113 O O . ARG A 1 136 ? -28.859 0.335 54.300 1.00 93.50 136 ARG A O 1
ATOM 1120 N N . ARG A 1 137 ? -27.735 -1.153 53.046 1.00 93.12 137 ARG A N 1
ATOM 1121 C CA . ARG A 1 137 ? -27.869 -2.265 54.004 1.00 93.12 137 ARG A CA 1
ATOM 1122 C C . ARG A 1 137 ? -27.195 -1.976 55.344 1.00 93.12 137 ARG A C 1
ATOM 1124 O O . ARG A 1 137 ? -27.742 -2.335 56.381 1.00 93.12 137 ARG A O 1
ATOM 1131 N N . GLU A 1 138 ? -26.021 -1.352 55.339 1.00 94.06 138 GLU A N 1
ATOM 1132 C CA . GLU A 1 138 ? -25.328 -0.967 56.570 1.00 94.06 138 GLU A CA 1
ATOM 1133 C C . GLU A 1 138 ? -26.125 0.086 57.349 1.00 94.06 138 GLU A C 1
ATOM 1135 O O . GLU A 1 138 ? -26.275 -0.045 58.563 1.00 94.06 138 GLU A O 1
ATOM 1140 N N . ASN A 1 139 ? -26.699 1.077 56.663 1.00 93.75 139 ASN A N 1
ATOM 1141 C CA . ASN A 1 139 ? -27.560 2.078 57.291 1.00 93.75 139 ASN A CA 1
ATOM 1142 C C . ASN A 1 139 ? -28.831 1.449 57.878 1.00 93.75 139 ASN A C 1
ATOM 1144 O O . ASN A 1 139 ? -29.119 1.684 59.048 1.00 93.75 139 ASN A O 1
ATOM 1148 N N . GLU A 1 140 ? -29.525 0.576 57.142 1.00 93.75 140 GLU A N 1
ATOM 1149 C CA . GLU A 1 140 ? -30.691 -0.163 57.659 1.00 93.75 140 GLU A CA 1
ATOM 1150 C C . GLU A 1 140 ? -30.338 -1.012 58.892 1.00 93.75 140 GLU A C 1
ATOM 1152 O O . GLU A 1 140 ? -31.092 -1.071 59.866 1.00 93.75 140 GLU A O 1
ATOM 1157 N N . LEU A 1 141 ? -29.179 -1.681 58.876 1.00 93.12 141 LEU A N 1
ATOM 1158 C CA . LEU A 1 141 ? -28.682 -2.443 60.023 1.00 93.12 141 LEU A CA 1
ATOM 1159 C C . LEU A 1 141 ? -28.376 -1.527 61.209 1.00 93.12 141 LEU A C 1
ATOM 1161 O O . LEU A 1 141 ? -28.736 -1.871 62.334 1.00 93.12 141 LEU A O 1
ATOM 1165 N N . ARG A 1 142 ? -27.748 -0.371 60.972 1.00 93.44 142 ARG A N 1
ATOM 1166 C CA . ARG A 1 142 ? -27.424 0.627 61.999 1.00 93.44 142 ARG A CA 1
ATOM 1167 C C . ARG A 1 142 ? -28.701 1.189 62.634 1.00 93.44 142 ARG A C 1
ATOM 1169 O O . ARG A 1 142 ? -28.793 1.213 63.860 1.00 93.44 142 ARG A O 1
ATOM 1176 N N . GLU A 1 143 ? -29.708 1.533 61.835 1.00 93.19 143 GLU A N 1
ATOM 1177 C CA . GLU A 1 143 ? -31.032 1.972 62.301 1.00 93.19 143 GLU A CA 1
ATOM 1178 C C . GLU A 1 143 ? -31.749 0.881 63.106 1.00 93.19 143 GLU A C 1
ATOM 1180 O O . GLU A 1 143 ? -32.235 1.135 64.211 1.00 93.19 143 GLU A O 1
ATOM 1185 N N . ARG A 1 144 ? -31.757 -0.370 62.621 1.00 91.19 144 ARG A N 1
ATOM 1186 C CA . ARG A 1 144 ? -32.308 -1.508 63.379 1.00 91.19 144 ARG A CA 1
ATOM 1187 C C . ARG A 1 144 ? -31.586 -1.711 64.704 1.00 91.19 144 ARG A C 1
ATOM 1189 O O . ARG A 1 144 ? -32.242 -1.974 65.709 1.00 91.19 144 ARG A O 1
ATOM 1196 N N . HIS A 1 145 ? -30.261 -1.588 64.730 1.00 92.50 145 HIS A N 1
ATOM 1197 C CA . HIS A 1 145 ? -29.479 -1.742 65.955 1.00 92.50 145 HIS A CA 1
ATOM 1198 C C . HIS A 1 145 ? -29.834 -0.662 66.984 1.00 92.50 145 HIS A C 1
ATOM 1200 O O . HIS A 1 145 ? -30.038 -0.979 68.157 1.00 92.50 145 HIS A O 1
ATOM 1206 N N . GLN A 1 146 ? -29.991 0.591 66.542 1.00 93.81 146 GLN A N 1
ATOM 1207 C CA . GLN A 1 146 ? -30.464 1.692 67.387 1.00 93.81 146 GLN A CA 1
ATOM 1208 C C . GLN A 1 146 ? -31.880 1.425 67.915 1.00 93.81 146 GLN A C 1
ATOM 1210 O O . GLN A 1 146 ? -32.126 1.553 69.115 1.00 93.81 146 GLN A O 1
ATOM 1215 N N . LEU A 1 147 ? -32.800 0.968 67.060 1.00 92.81 147 LEU A N 1
ATOM 1216 C CA . LEU A 1 147 ? -34.166 0.631 67.464 1.00 92.81 147 LEU A CA 1
ATOM 1217 C C . LEU A 1 147 ? -34.194 -0.498 68.507 1.00 92.81 147 LEU A C 1
ATOM 1219 O O . LEU A 1 147 ? -34.927 -0.415 69.494 1.00 92.81 147 LEU A O 1
ATOM 1223 N N . VAL A 1 148 ? -33.391 -1.547 68.315 1.00 92.75 148 VAL A N 1
ATOM 1224 C CA . VAL A 1 148 ? -33.270 -2.666 69.263 1.00 92.75 148 VAL A CA 1
ATOM 1225 C C . VAL A 1 148 ? -32.677 -2.196 70.589 1.00 92.75 148 VAL A C 1
ATOM 1227 O O . VAL A 1 148 ? -33.202 -2.567 71.640 1.00 92.75 148 VAL A O 1
ATOM 1230 N N . GLN A 1 149 ? -31.643 -1.348 70.574 1.00 92.88 149 GLN A N 1
ATOM 1231 C CA . GLN A 1 149 ? -31.104 -0.745 71.796 1.00 92.88 149 GLN A CA 1
ATOM 1232 C C . GLN A 1 149 ? -32.171 0.064 72.544 1.00 92.88 149 GLN A C 1
ATOM 1234 O O . GLN A 1 149 ? -32.346 -0.131 73.748 1.00 92.88 149 GLN A O 1
ATOM 1239 N N . MET A 1 150 ? -32.938 0.903 71.843 1.00 90.19 150 MET A N 1
ATOM 1240 C CA . MET A 1 150 ? -34.033 1.674 72.440 1.00 90.19 150 MET A CA 1
ATOM 1241 C C . MET A 1 150 ? -35.123 0.764 73.022 1.00 90.19 150 MET A C 1
ATOM 1243 O O . MET A 1 150 ? -35.557 0.968 74.157 1.00 90.19 150 MET A O 1
ATOM 1247 N N . ARG A 1 151 ? -35.532 -0.290 72.300 1.00 89.81 151 ARG A N 1
ATOM 1248 C CA . ARG A 1 151 ? -36.496 -1.285 72.802 1.00 89.81 151 ARG A CA 1
ATOM 1249 C C . ARG A 1 151 ? -35.983 -2.012 74.039 1.00 89.81 151 ARG A C 1
ATOM 1251 O O . ARG A 1 151 ? -36.748 -2.178 74.983 1.00 89.81 151 ARG A O 1
ATOM 1258 N N . ARG A 1 152 ? -34.706 -2.403 74.068 1.00 91.62 152 ARG A N 1
ATOM 1259 C CA . ARG A 1 152 ? -34.082 -3.047 75.232 1.00 91.62 152 ARG A CA 1
ATOM 1260 C C . ARG A 1 152 ? -34.122 -2.134 76.456 1.00 91.62 152 ARG A C 1
ATOM 1262 O O . ARG A 1 152 ? -34.565 -2.575 77.509 1.00 91.62 152 ARG A O 1
ATOM 1269 N N . GLN A 1 153 ? -33.759 -0.859 76.304 1.00 90.38 153 GLN A N 1
ATOM 1270 C CA . GLN A 1 153 ? -33.840 0.118 77.397 1.00 90.38 153 GLN A CA 1
ATOM 1271 C C . GLN A 1 153 ? -35.279 0.323 77.898 1.00 90.38 153 GLN A C 1
ATOM 1273 O O . GLN A 1 153 ? -35.508 0.472 79.097 1.00 90.38 153 GLN A O 1
ATOM 1278 N N . MET A 1 154 ? -36.267 0.343 76.998 1.00 86.44 154 MET A N 1
ATOM 1279 C CA . MET A 1 154 ? -37.681 0.467 77.372 1.00 86.44 154 MET A CA 1
ATOM 1280 C C . MET A 1 154 ? -38.213 -0.785 78.075 1.00 86.44 154 MET A C 1
ATOM 1282 O O . MET A 1 154 ? -38.935 -0.657 79.063 1.00 86.44 154 MET A O 1
ATOM 1286 N N . ALA A 1 155 ? -37.838 -1.975 77.602 1.00 88.00 155 ALA A N 1
ATOM 1287 C CA . ALA A 1 155 ? -38.194 -3.247 78.221 1.00 88.00 155 ALA A CA 1
ATOM 1288 C C . ALA A 1 155 ? -37.581 -3.378 79.620 1.00 88.00 155 ALA A C 1
ATOM 1290 O O . ALA A 1 155 ? -38.293 -3.726 80.552 1.00 88.00 155 ALA A O 1
ATOM 1291 N N . GLU A 1 156 ? -36.311 -3.008 79.796 1.00 88.44 156 GLU A N 1
ATOM 1292 C CA . GLU A 1 156 ? -35.643 -3.011 81.103 1.00 88.44 156 GLU A CA 1
ATOM 1293 C C . GLU A 1 156 ? -36.314 -2.034 82.087 1.00 88.44 156 GLU A C 1
ATOM 1295 O O . GLU A 1 156 ? -36.547 -2.366 83.247 1.00 88.44 156 GLU A O 1
ATOM 1300 N N . ARG A 1 157 ? -36.725 -0.843 81.623 1.00 85.31 157 ARG A N 1
ATOM 1301 C CA . ARG A 1 157 ? -37.537 0.086 82.435 1.00 85.31 157 ARG A CA 1
ATOM 1302 C C . ARG A 1 157 ? -38.916 -0.483 82.778 1.00 85.31 157 ARG A C 1
ATOM 1304 O O . ARG A 1 157 ? -39.412 -0.256 83.879 1.00 85.31 157 ARG A O 1
ATOM 1311 N N . ALA A 1 158 ? -39.565 -1.174 81.844 1.00 83.94 158 ALA A N 1
ATOM 1312 C CA . ALA A 1 158 ? -40.870 -1.784 82.073 1.00 83.94 158 ALA A CA 1
ATOM 1313 C C . ALA A 1 158 ? -40.789 -2.977 83.035 1.00 83.94 158 ALA A C 1
ATOM 1315 O O . ALA A 1 158 ? -41.672 -3.119 83.873 1.00 83.94 158 ALA A O 1
ATOM 1316 N N . GLU A 1 159 ? -39.734 -3.785 82.947 1.00 85.06 159 GLU A N 1
ATOM 1317 C CA . GLU A 1 159 ? -39.484 -4.938 83.812 1.00 85.06 159 GLU A CA 1
ATOM 1318 C C . GLU A 1 159 ? -39.174 -4.494 85.244 1.00 85.06 159 GLU A C 1
ATOM 1320 O O . GLU A 1 159 ? -39.806 -5.001 86.164 1.00 85.06 159 GLU A O 1
ATOM 1325 N N . LYS A 1 160 ? -38.385 -3.425 85.436 1.00 83.25 160 LYS A N 1
ATOM 1326 C CA . LYS A 1 160 ? -38.237 -2.769 86.751 1.00 83.25 160 LYS A CA 1
ATOM 1327 C C . LYS A 1 160 ? -39.581 -2.345 87.351 1.00 83.25 160 LYS A C 1
ATOM 1329 O O . LYS A 1 160 ? -39.884 -2.709 88.483 1.00 83.25 160 LYS A O 1
ATOM 1334 N N . ARG A 1 161 ? -40.439 -1.671 86.571 1.00 80.62 161 ARG A N 1
ATOM 1335 C CA . ARG A 1 161 ? -41.800 -1.306 87.016 1.00 80.62 161 ARG A CA 1
ATOM 1336 C C . ARG A 1 161 ? -42.696 -2.519 87.272 1.00 80.62 161 ARG A C 1
ATOM 1338 O O . ARG A 1 161 ? -43.601 -2.441 88.100 1.00 80.62 161 ARG A O 1
ATOM 1345 N N . ARG A 1 162 ? -42.501 -3.618 86.535 1.00 77.81 162 ARG A N 1
ATOM 1346 C CA . ARG A 1 162 ? -43.263 -4.854 86.730 1.00 77.81 162 ARG A CA 1
ATOM 1347 C C . ARG A 1 162 ? -42.830 -5.554 88.005 1.00 77.81 162 ARG A C 1
ATOM 1349 O O . ARG A 1 162 ? -43.698 -5.889 88.780 1.00 77.81 162 ARG A O 1
ATOM 1356 N N . LEU A 1 163 ? -41.533 -5.680 88.274 1.00 79.56 163 LEU A N 1
ATOM 1357 C CA . LEU A 1 163 ? -41.016 -6.216 89.535 1.00 79.56 163 LEU A CA 1
ATOM 1358 C C . LEU A 1 163 ? -41.487 -5.391 90.741 1.00 79.56 163 LEU A C 1
ATOM 1360 O O . LEU A 1 163 ? -41.811 -5.954 91.783 1.00 79.56 163 LEU A O 1
ATOM 1364 N N . GLU A 1 164 ? -41.568 -4.065 90.605 1.00 75.31 164 GLU A N 1
ATOM 1365 C CA . GLU A 1 164 ? -42.160 -3.187 91.623 1.00 75.31 164 GLU A CA 1
ATOM 1366 C C . GLU A 1 164 ? -43.659 -3.467 91.826 1.00 75.31 164 GLU A C 1
ATOM 1368 O O . GLU A 1 164 ? -44.115 -3.561 92.963 1.00 75.31 164 GLU A O 1
ATOM 1373 N N . ARG A 1 165 ? -44.427 -3.660 90.746 1.00 71.19 165 ARG A N 1
ATOM 1374 C CA . ARG A 1 165 ? -45.853 -4.027 90.813 1.00 71.19 165 ARG A CA 1
ATOM 1375 C C . ARG A 1 165 ? -46.094 -5.444 91.325 1.00 71.19 165 ARG A C 1
ATOM 1377 O O . ARG A 1 165 ? -46.993 -5.635 92.132 1.00 71.19 165 ARG A O 1
ATOM 1384 N N . ASP A 1 166 ? -45.303 -6.412 90.886 1.00 65.75 166 ASP A N 1
ATOM 1385 C CA . ASP A 1 166 ? -45.395 -7.816 91.275 1.00 65.75 166 ASP A CA 1
ATOM 1386 C C . ASP A 1 166 ? -45.076 -7.953 92.769 1.00 65.75 166 ASP A C 1
ATOM 1388 O O . ASP A 1 166 ? -45.762 -8.699 93.453 1.00 65.75 166 ASP A O 1
ATOM 1392 N N . LYS A 1 167 ? -44.153 -7.151 93.325 1.00 65.00 167 LYS A N 1
ATOM 1393 C CA . LYS A 1 167 ? -43.968 -7.041 94.785 1.00 65.00 167 LYS A CA 1
ATOM 1394 C C . LYS A 1 167 ? -45.228 -6.539 95.507 1.00 65.00 167 LYS A C 1
ATOM 1396 O O . LYS A 1 167 ? -45.602 -7.105 96.524 1.00 65.00 167 LYS A O 1
ATOM 1401 N N . ILE A 1 168 ? -45.927 -5.542 94.958 1.00 60.81 168 ILE A N 1
ATOM 1402 C CA . ILE A 1 168 ? -47.178 -4.999 95.534 1.00 60.81 168 ILE A CA 1
ATOM 1403 C C . ILE A 1 168 ? -48.348 -5.997 95.421 1.00 60.81 168 ILE A C 1
ATOM 1405 O O . ILE A 1 168 ? -49.212 -6.059 96.298 1.00 60.81 168 ILE A O 1
ATOM 1409 N N . VAL A 1 169 ? -48.400 -6.778 94.339 1.00 58.94 169 VAL A N 1
ATOM 1410 C CA . VAL A 1 169 ? -49.430 -7.803 94.113 1.00 58.94 169 VAL A CA 1
ATOM 1411 C C . VAL A 1 169 ? -49.145 -9.062 94.932 1.00 58.94 169 VAL A C 1
ATOM 1413 O O . VAL A 1 169 ? -50.078 -9.640 95.475 1.00 58.94 169 VAL A O 1
ATOM 1416 N N . GLN A 1 170 ? -47.883 -9.462 95.097 1.00 53.19 170 GLN A N 1
ATOM 1417 C CA . GLN A 1 170 ? -47.492 -10.595 95.942 1.00 53.19 170 GLN A CA 1
ATOM 1418 C C . GLN A 1 170 ? -47.786 -10.326 97.428 1.00 53.19 170 GLN A C 1
ATOM 1420 O O . GLN A 1 170 ? -48.124 -11.257 98.159 1.00 53.19 170 GLN A O 1
ATOM 1425 N N . ASP A 1 171 ? -47.775 -9.056 97.842 1.00 52.88 171 ASP A N 1
ATOM 1426 C CA . ASP A 1 171 ? -48.264 -8.628 99.157 1.00 52.88 171 ASP A CA 1
ATOM 1427 C C . ASP A 1 171 ? -49.808 -8.612 99.262 1.00 52.88 171 ASP A C 1
ATOM 1429 O O . ASP A 1 171 ? -50.339 -8.759 100.360 1.00 52.88 171 ASP A O 1
ATOM 1433 N N . ASN A 1 172 ? -50.546 -8.516 98.145 1.00 47.94 172 ASN A N 1
ATOM 1434 C CA . ASN A 1 172 ? -52.022 -8.541 98.105 1.00 47.94 172 ASN A CA 1
ATOM 1435 C C . ASN A 1 172 ? -52.644 -9.912 97.759 1.00 47.94 172 ASN A C 1
ATOM 1437 O O . ASN A 1 172 ? -53.836 -10.104 97.970 1.00 47.94 172 ASN A O 1
ATOM 1441 N N . ALA A 1 173 ? -51.877 -10.878 97.247 1.00 44.62 173 ALA A N 1
ATOM 1442 C CA . ALA A 1 173 ? -52.372 -12.187 96.799 1.00 44.62 173 ALA A CA 1
ATOM 1443 C C . ALA A 1 173 ? -52.369 -13.270 97.902 1.00 44.62 173 ALA A C 1
ATOM 1445 O O . ALA A 1 173 ? -52.386 -14.467 97.612 1.00 44.62 173 ALA A O 1
ATOM 1446 N N . LYS A 1 174 ? -52.352 -12.872 99.181 1.00 42.38 174 LYS A N 1
ATOM 1447 C CA . LYS A 1 174 ? -52.619 -13.769 100.318 1.00 42.38 174 LYS A CA 1
ATOM 1448 C C . LYS A 1 174 ? -54.114 -13.806 100.611 1.00 42.38 174 LYS A C 1
ATOM 1450 O O . LYS A 1 174 ? -54.587 -13.213 101.575 1.00 42.38 174 LYS A O 1
ATOM 1455 N N . GLY A 1 175 ? -54.836 -14.531 99.774 1.00 45.88 175 GLY A N 1
ATOM 1456 C CA . GLY A 1 175 ? -56.231 -14.865 100.008 1.00 45.88 175 GLY A CA 1
ATOM 1457 C C . GLY A 1 175 ? -57.011 -14.798 98.718 1.00 45.88 175 GLY A C 1
ATOM 1458 O O . GLY A 1 175 ? -57.222 -13.707 98.204 1.00 45.88 175 GLY A O 1
ATOM 1459 N N . LEU A 1 176 ? -57.402 -15.963 98.207 1.00 34.34 176 LEU A N 1
ATOM 1460 C CA . LEU A 1 176 ? -58.754 -16.259 97.730 1.00 34.34 176 LEU A CA 1
ATOM 1461 C C . LEU A 1 176 ? -58.785 -17.700 97.202 1.00 34.34 176 LEU A C 1
ATOM 1463 O O . LEU A 1 176 ? -57.934 -18.113 96.415 1.00 34.34 176 LEU A O 1
ATOM 1467 N N . ASP A 1 177 ? -59.751 -18.442 97.736 1.00 37.91 177 ASP A N 1
ATOM 1468 C CA . ASP A 1 177 ? -59.959 -19.879 97.603 1.00 37.91 177 ASP A CA 1
ATOM 1469 C C . ASP A 1 177 ? -60.320 -20.347 96.191 1.00 37.91 177 ASP A C 1
ATOM 1471 O O . ASP A 1 177 ? -60.954 -19.654 95.392 1.00 37.91 177 ASP A O 1
ATOM 1475 N N . ALA A 1 178 ? -59.957 -21.604 95.946 1.00 45.69 178 ALA A N 1
ATOM 1476 C CA . ALA A 1 178 ? -60.152 -22.377 94.727 1.00 45.69 178 ALA A CA 1
ATOM 1477 C C . ALA A 1 178 ? -61.571 -22.975 94.583 1.00 45.69 178 ALA A C 1
ATOM 1479 O O . ALA A 1 178 ? -61.725 -24.107 94.134 1.00 45.69 178 ALA A O 1
ATOM 1480 N N . GLU A 1 179 ? -62.623 -22.231 94.934 1.00 44.19 179 GLU A N 1
ATOM 1481 C CA . GLU A 1 179 ? -64.016 -22.727 94.870 1.00 44.19 179 GLU A CA 1
ATOM 1482 C C . GLU A 1 179 ? -64.955 -21.847 94.025 1.00 44.19 179 GLU A C 1
ATOM 1484 O O . GLU A 1 179 ? -66.173 -21.853 94.183 1.00 44.19 179 GLU A O 1
ATOM 1489 N N . GLY A 1 180 ? -64.399 -21.106 93.062 1.00 49.38 180 GLY A N 1
ATOM 1490 C CA . GLY A 1 180 ? -65.172 -20.411 92.021 1.00 49.38 180 GLY A CA 1
ATOM 1491 C C . GLY A 1 180 ? -65.174 -21.107 90.654 1.00 49.38 180 GLY A C 1
ATOM 1492 O O . GLY A 1 180 ? -65.936 -20.722 89.768 1.00 49.38 180 GLY A O 1
ATOM 1493 N N . GLU A 1 181 ? -64.331 -22.126 90.460 1.00 46.06 181 GLU A N 1
ATOM 1494 C CA . GLU A 1 181 ? -64.007 -22.663 89.128 1.00 46.06 181 GLU A CA 1
ATOM 1495 C C . GLU A 1 181 ? -65.082 -23.588 88.539 1.00 46.06 181 GLU A C 1
ATOM 1497 O O . GLU A 1 181 ? -65.156 -23.756 87.323 1.00 46.06 181 GLU A O 1
ATOM 1502 N N . GLN A 1 182 ? -65.976 -24.145 89.359 1.00 46.12 182 GLN A N 1
ATOM 1503 C CA . GLN A 1 182 ? -66.954 -25.133 88.883 1.00 46.12 182 GLN A CA 1
ATOM 1504 C C . GLN A 1 182 ? -68.341 -24.566 88.562 1.00 46.12 182 GLN A C 1
ATOM 1506 O O . GLN A 1 182 ? -69.087 -25.192 87.813 1.00 46.12 182 GLN A O 1
ATOM 1511 N N . ASN A 1 183 ? -68.677 -23.354 89.019 1.00 45.78 183 ASN A N 1
ATOM 1512 C CA . ASN A 1 183 ? -69.984 -22.745 88.731 1.00 45.78 183 ASN A CA 1
ATOM 1513 C C . ASN A 1 183 ? -69.965 -21.768 87.535 1.00 45.78 183 ASN A C 1
ATOM 1515 O O . ASN A 1 183 ? -71.005 -21.248 87.131 1.00 45.78 183 ASN A O 1
ATOM 1519 N N . MET A 1 184 ? -68.790 -21.527 86.937 1.00 47.97 184 MET A N 1
ATOM 1520 C CA . MET A 1 184 ? -68.643 -20.708 85.725 1.00 47.97 184 MET A CA 1
ATOM 1521 C C . MET A 1 184 ? -68.775 -21.531 84.434 1.00 47.97 184 MET A C 1
ATOM 1523 O O . MET A 1 184 ? -69.207 -21.001 83.414 1.00 47.97 184 MET A O 1
ATOM 1527 N N . MET A 1 185 ? -68.482 -22.836 84.480 1.00 46.53 185 MET A N 1
ATOM 1528 C CA . MET A 1 185 ? -68.478 -23.722 83.306 1.00 46.53 185 MET A CA 1
ATOM 1529 C C . MET A 1 185 ? -69.893 -24.006 82.763 1.00 46.53 185 MET A C 1
ATOM 1531 O O . MET A 1 185 ? -70.070 -24.216 81.565 1.00 46.53 185 MET A O 1
ATOM 1535 N N . ALA A 1 186 ? -70.916 -23.966 83.626 1.00 45.81 186 ALA A N 1
ATOM 1536 C CA . ALA A 1 186 ? -72.294 -24.311 83.263 1.00 45.81 186 ALA A CA 1
ATOM 1537 C C . ALA A 1 186 ? -73.069 -23.161 82.588 1.00 45.81 186 ALA A C 1
ATOM 1539 O O . ALA A 1 186 ? -73.935 -23.415 81.757 1.00 45.81 186 ALA A O 1
ATOM 1540 N N . ARG A 1 187 ? -72.725 -21.893 82.866 1.00 47.41 187 ARG A N 1
ATOM 1541 C CA . ARG A 1 187 ? -73.329 -20.723 82.190 1.00 47.41 187 ARG A CA 1
ATOM 1542 C C . ARG A 1 187 ? -72.751 -20.445 80.798 1.00 47.41 187 ARG A C 1
ATOM 1544 O O . ARG A 1 187 ? -73.363 -19.721 80.022 1.00 47.41 187 ARG A O 1
ATOM 1551 N N . VAL A 1 188 ? -71.591 -21.019 80.477 1.00 51.12 188 VAL A N 1
ATOM 1552 C CA . VAL A 1 188 ? -70.879 -20.802 79.203 1.00 51.12 188 VAL A CA 1
ATOM 1553 C C . VAL A 1 188 ? -71.478 -21.624 78.054 1.00 51.12 188 VAL A C 1
ATOM 1555 O O . VAL A 1 188 ? -71.328 -21.254 76.893 1.00 51.12 188 VAL A O 1
ATOM 1558 N N . MET A 1 189 ? -72.200 -22.709 78.351 1.00 47.78 189 MET A N 1
ATOM 1559 C CA . MET A 1 189 ? -72.719 -23.622 77.325 1.00 47.78 189 MET A CA 1
ATOM 1560 C C . MET A 1 189 ? -74.080 -23.205 76.743 1.00 47.78 189 MET A C 1
ATOM 1562 O O . MET A 1 189 ? -74.357 -23.499 75.584 1.00 47.78 189 MET A O 1
ATOM 1566 N N . GLU A 1 190 ? -74.907 -22.480 77.503 1.00 44.41 190 GLU A N 1
ATOM 1567 C CA . GLU A 1 190 ? -76.278 -22.110 77.102 1.00 44.41 190 GLU A CA 1
ATOM 1568 C C . GLU A 1 190 ? -76.341 -20.832 76.234 1.00 44.41 190 GLU A C 1
ATOM 1570 O O . GLU A 1 190 ? -77.317 -20.601 75.531 1.00 44.41 190 GLU A O 1
ATOM 1575 N N 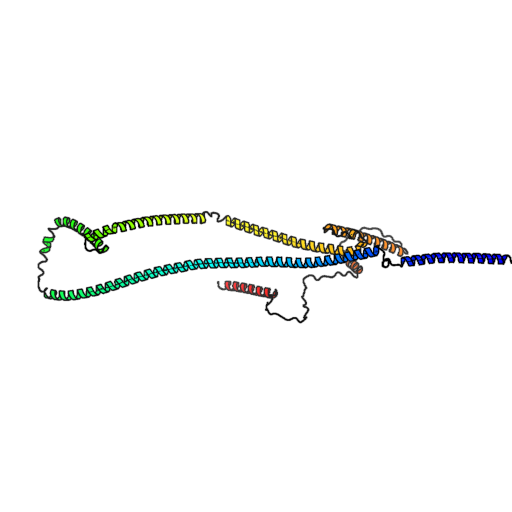. GLN A 1 191 ? -75.261 -20.042 76.172 1.00 49.03 191 GLN A N 1
ATOM 1576 C CA . GLN A 1 191 ? -75.124 -18.899 75.248 1.00 49.03 191 GLN A CA 1
ATOM 1577 C C . GLN A 1 191 ? -74.610 -19.294 73.845 1.00 49.03 191 GLN A C 1
ATOM 1579 O O . GLN A 1 191 ? -74.289 -18.428 73.036 1.00 49.03 191 GLN A O 1
ATOM 1584 N N . GLY A 1 192 ? -74.500 -20.590 73.532 1.00 51.19 192 GLY A N 1
ATOM 1585 C CA . GLY A 1 192 ? -73.794 -21.098 72.348 1.00 51.19 192 GLY A CA 1
ATOM 1586 C C . GLY A 1 192 ? -74.497 -20.937 70.992 1.00 51.19 192 GLY A C 1
ATOM 1587 O O . GLY A 1 192 ? -73.838 -21.098 69.963 1.00 51.19 192 GLY A O 1
ATOM 1588 N N . GLU A 1 193 ? -75.794 -20.616 70.952 1.00 49.62 193 GLU A N 1
ATOM 1589 C CA . GLU A 1 193 ? -76.554 -20.532 69.689 1.00 49.62 193 GLU A CA 1
ATOM 1590 C C . GLU A 1 193 ? -76.875 -19.091 69.256 1.00 49.62 193 GLU A C 1
ATOM 1592 O O . GLU A 1 193 ? -76.698 -18.774 68.080 1.00 49.62 193 GLU A O 1
ATOM 1597 N N . GLU A 1 194 ? -77.156 -18.166 70.183 1.00 49.84 194 GLU A N 1
ATOM 1598 C CA . GLU A 1 194 ? -77.148 -16.718 69.888 1.00 49.84 194 GLU A CA 1
ATOM 1599 C C . GLU A 1 194 ? -75.722 -16.182 69.665 1.00 49.84 194 GLU A C 1
ATOM 1601 O O . GLU A 1 194 ? -75.503 -15.278 68.850 1.00 49.84 194 GLU A O 1
ATOM 1606 N N . ALA A 1 195 ? -74.717 -16.793 70.308 1.00 55.12 195 ALA A N 1
ATOM 1607 C CA . ALA A 1 195 ? -73.322 -16.438 70.091 1.00 55.12 195 ALA A CA 1
ATOM 1608 C C . ALA A 1 195 ? -72.846 -16.757 68.674 1.00 55.12 195 ALA A C 1
ATOM 1610 O O . ALA A 1 195 ? -71.990 -16.037 68.196 1.00 55.12 195 ALA A O 1
ATOM 1611 N N . LYS A 1 196 ? -73.370 -17.759 67.956 1.00 55.06 196 LYS A N 1
ATOM 1612 C CA . LYS A 1 196 ? -72.869 -18.091 66.604 1.00 55.06 196 LYS A CA 1
ATOM 1613 C C . LYS A 1 196 ? -73.181 -17.003 65.571 1.00 55.06 196 LYS A C 1
ATOM 1615 O O . LYS A 1 196 ? -72.284 -16.618 64.825 1.00 55.06 196 LYS A O 1
ATOM 1620 N N . ALA A 1 197 ? -74.385 -16.428 65.595 1.00 57.00 197 ALA A N 1
ATOM 1621 C CA . ALA A 1 197 ? -74.743 -15.304 64.724 1.00 57.00 197 ALA A CA 1
ATOM 1622 C C . ALA A 1 197 ? -73.995 -14.010 65.110 1.00 57.00 197 ALA A C 1
ATOM 1624 O O . ALA A 1 197 ? -73.497 -13.285 64.245 1.00 57.00 197 ALA A O 1
ATOM 1625 N N . ALA A 1 198 ? -73.831 -13.752 66.413 1.00 61.38 198 ALA A N 1
ATOM 1626 C CA . ALA A 1 198 ? -73.017 -12.641 66.909 1.00 61.38 198 ALA A CA 1
ATOM 1627 C C . ALA A 1 198 ? -71.513 -12.833 66.626 1.00 61.38 198 ALA A C 1
ATOM 1629 O O . ALA A 1 198 ? -70.797 -11.856 66.415 1.00 61.38 198 ALA A O 1
ATOM 1630 N N . ASN A 1 199 ? -71.029 -14.076 66.582 1.00 65.31 199 ASN A N 1
ATOM 1631 C CA . ASN A 1 199 ? -69.637 -14.424 66.309 1.00 65.31 199 ASN A CA 1
ATOM 1632 C C . ASN A 1 199 ? -69.319 -14.326 64.813 1.00 65.31 199 ASN A C 1
ATOM 1634 O O . ASN A 1 199 ? -68.224 -13.919 64.458 1.00 65.31 199 ASN A O 1
ATOM 1638 N N . GLU A 1 200 ? -70.269 -14.596 63.915 1.00 65.00 200 GLU A N 1
ATOM 1639 C CA . GLU A 1 200 ? -70.104 -14.294 62.486 1.00 65.00 200 GLU A CA 1
ATOM 1640 C C . GLU A 1 200 ? -70.070 -12.785 62.210 1.00 65.00 200 GLU A C 1
ATOM 1642 O O . GLU A 1 200 ? -69.257 -12.321 61.405 1.00 65.00 200 GLU A O 1
ATOM 1647 N N . ALA A 1 201 ? -70.905 -12.002 62.902 1.00 65.62 201 ALA A N 1
ATOM 1648 C CA . ALA A 1 201 ? -70.851 -10.543 62.839 1.00 65.62 201 ALA A CA 1
ATOM 1649 C C . ALA A 1 201 ? -69.533 -10.000 63.421 1.00 65.62 201 ALA A C 1
ATOM 1651 O O . ALA A 1 201 ? -68.897 -9.154 62.793 1.00 65.62 201 ALA A O 1
ATOM 1652 N N . ARG A 1 202 ? -69.070 -10.537 64.559 1.00 75.81 202 ARG A N 1
ATOM 1653 C CA . ARG A 1 202 ? -67.759 -10.213 65.144 1.00 75.81 202 ARG A CA 1
ATOM 1654 C C . ARG A 1 202 ? -66.601 -10.625 64.252 1.00 75.81 202 ARG A C 1
ATOM 1656 O O . ARG A 1 202 ? -65.730 -9.808 64.037 1.00 75.81 202 ARG A O 1
ATOM 1663 N N . ASN A 1 203 ? -66.627 -11.804 63.639 1.00 75.94 203 ASN A N 1
ATOM 1664 C CA . ASN A 1 203 ? -65.579 -12.234 62.714 1.00 75.94 203 ASN A CA 1
ATOM 1665 C C . ASN A 1 203 ? -65.478 -11.301 61.502 1.00 75.94 203 ASN A C 1
ATOM 1667 O O . ASN A 1 203 ? -64.379 -10.980 61.061 1.00 75.94 203 ASN A O 1
ATOM 1671 N N . LYS A 1 204 ? -66.609 -10.821 60.965 1.00 77.81 204 LYS A N 1
ATOM 1672 C CA . LYS A 1 204 ? -66.594 -9.801 59.903 1.00 77.81 204 LYS A CA 1
ATOM 1673 C C . LYS A 1 204 ? -66.017 -8.481 60.412 1.00 77.81 204 LYS A C 1
ATOM 1675 O O . LYS A 1 204 ? -65.187 -7.896 59.722 1.00 77.81 204 LYS A O 1
ATOM 1680 N N . ILE A 1 205 ? -66.409 -8.040 61.608 1.00 80.62 205 ILE A N 1
ATOM 1681 C CA . ILE A 1 205 ? -65.855 -6.840 62.250 1.00 80.62 205 ILE A CA 1
ATOM 1682 C C . ILE A 1 205 ? -64.350 -6.996 62.485 1.00 80.62 205 ILE A C 1
ATOM 1684 O O . ILE A 1 205 ? -63.618 -6.089 62.128 1.00 80.62 205 ILE A O 1
ATOM 1688 N N . ASP A 1 206 ? -63.869 -8.146 62.949 1.00 83.38 206 ASP A N 1
ATOM 1689 C CA . ASP A 1 206 ? -62.452 -8.436 63.175 1.00 83.38 206 ASP A CA 1
ATOM 1690 C C . ASP A 1 206 ? -61.666 -8.482 61.862 1.00 83.38 206 ASP A C 1
ATOM 1692 O O . ASP A 1 206 ? -60.523 -8.034 61.801 1.00 83.38 206 ASP A O 1
ATOM 1696 N N . ILE A 1 207 ? -62.254 -8.991 60.775 1.00 84.44 207 ILE A N 1
ATOM 1697 C CA . ILE A 1 207 ? -61.634 -8.948 59.442 1.00 84.44 207 ILE A CA 1
ATOM 1698 C C . ILE A 1 207 ? -61.501 -7.498 58.971 1.00 84.44 207 ILE A C 1
ATOM 1700 O O . ILE A 1 207 ? -60.426 -7.108 58.507 1.00 84.44 207 ILE A O 1
ATOM 1704 N N . PHE A 1 208 ? -62.559 -6.693 59.110 1.00 83.75 208 PHE A N 1
ATOM 1705 C CA . PHE A 1 208 ? -62.509 -5.276 58.760 1.00 83.75 208 PHE A CA 1
ATOM 1706 C C . PHE A 1 208 ? -61.565 -4.505 59.680 1.00 83.75 208 PHE A C 1
ATOM 1708 O O . PHE A 1 208 ? -60.773 -3.716 59.184 1.00 83.75 208 PHE A O 1
ATOM 1715 N N . GLU A 1 209 ? -61.554 -4.773 60.982 1.00 83.81 209 GLU A N 1
ATOM 1716 C CA . GLU A 1 209 ? -60.660 -4.139 61.947 1.00 83.81 209 GLU A CA 1
ATOM 1717 C C . GLU A 1 209 ? -59.203 -4.517 61.673 1.00 83.81 209 GLU A C 1
A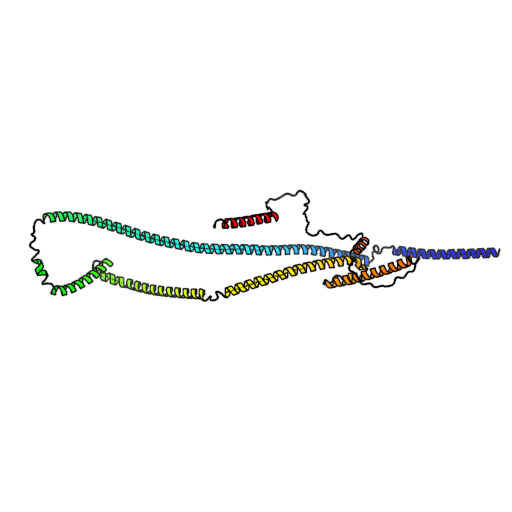TOM 1719 O O . GLU A 1 209 ? -58.336 -3.649 61.686 1.00 83.81 209 GLU A O 1
ATOM 1724 N N . ASN A 1 210 ? -58.915 -5.773 61.331 1.00 84.31 210 ASN A N 1
ATOM 1725 C CA . ASN A 1 210 ? -57.576 -6.206 60.936 1.00 84.31 210 ASN A CA 1
ATOM 1726 C C . ASN A 1 210 ? -57.140 -5.586 59.601 1.00 84.31 210 ASN A C 1
ATOM 1728 O O . ASN A 1 210 ? -55.978 -5.203 59.454 1.00 84.31 210 ASN A O 1
ATOM 1732 N N . ALA A 1 211 ? -58.045 -5.455 58.628 1.00 84.00 211 ALA A N 1
ATOM 1733 C CA . ALA A 1 211 ? -57.769 -4.752 57.376 1.00 84.00 211 ALA A CA 1
ATOM 1734 C C . ALA A 1 211 ? -57.523 -3.254 57.622 1.00 84.00 211 ALA A C 1
ATOM 1736 O O . ALA A 1 211 ? -56.551 -2.698 57.114 1.00 84.00 211 ALA A O 1
ATOM 1737 N N . PHE A 1 212 ? -58.332 -2.620 58.470 1.00 79.56 212 PHE A N 1
ATOM 1738 C CA . PHE A 1 212 ? -58.160 -1.229 58.874 1.00 79.56 212 PHE A CA 1
ATOM 1739 C C . PHE A 1 212 ? -56.879 -1.020 59.668 1.00 79.56 212 PHE A C 1
ATOM 1741 O O . PHE A 1 212 ? -56.183 -0.045 59.421 1.00 79.56 212 PHE A O 1
ATOM 1748 N N . ARG A 1 213 ? -56.514 -1.937 60.566 1.00 83.00 213 ARG A N 1
ATOM 1749 C CA . ARG A 1 213 ? -55.263 -1.884 61.326 1.00 83.00 213 ARG A CA 1
ATOM 1750 C C . ARG A 1 213 ? -54.060 -1.990 60.396 1.00 83.00 213 ARG A C 1
ATOM 1752 O O . ARG A 1 213 ? -53.144 -1.191 60.524 1.00 83.00 213 ARG A O 1
ATOM 1759 N N . LYS A 1 214 ? -54.111 -2.868 59.389 1.00 86.38 214 LYS A N 1
ATOM 1760 C CA . LYS A 1 214 ? -53.088 -2.935 58.331 1.00 86.38 214 LYS A CA 1
ATOM 1761 C C . LYS A 1 214 ? -52.990 -1.640 57.529 1.00 86.38 214 LYS A C 1
ATOM 1763 O O . LYS A 1 214 ? -51.884 -1.177 57.279 1.00 86.38 214 LYS A O 1
ATOM 1768 N N . ILE A 1 215 ? -54.118 -1.039 57.144 1.00 83.12 215 ILE A N 1
ATOM 1769 C CA . ILE A 1 215 ? -54.125 0.254 56.441 1.00 83.12 215 ILE A CA 1
ATOM 1770 C C . ILE A 1 215 ? -53.557 1.347 57.351 1.00 83.12 215 ILE A C 1
ATOM 1772 O O . ILE A 1 215 ? -52.720 2.120 56.909 1.00 83.12 215 ILE A O 1
ATOM 1776 N N . LYS A 1 216 ? -53.944 1.371 58.627 1.00 81.69 216 LYS A N 1
ATOM 1777 C CA . LYS A 1 216 ? -53.485 2.317 59.651 1.00 81.69 216 LYS A CA 1
ATOM 1778 C C . LYS A 1 216 ? -51.979 2.216 59.905 1.00 81.69 216 LYS A C 1
ATOM 1780 O O . LYS A 1 216 ? -51.298 3.230 60.011 1.00 81.69 216 LYS A O 1
ATOM 1785 N N . GLU A 1 217 ? -51.456 0.996 59.960 1.00 83.50 217 GLU A N 1
ATOM 1786 C CA . GLU A 1 217 ? -50.026 0.712 60.091 1.00 83.50 217 GLU A CA 1
ATOM 1787 C C . GLU A 1 217 ? -49.252 1.077 58.817 1.00 83.50 217 GLU A C 1
ATOM 1789 O O . GLU A 1 217 ? -48.165 1.642 58.913 1.00 83.50 217 GLU A O 1
ATOM 1794 N N . ALA A 1 218 ? -49.812 0.818 57.629 1.00 80.69 218 ALA A N 1
ATOM 1795 C CA . ALA A 1 218 ? -49.179 1.140 56.350 1.00 80.69 218 ALA A CA 1
ATOM 1796 C C . ALA A 1 218 ? -49.193 2.645 56.028 1.00 80.69 218 ALA A C 1
ATOM 1798 O O . ALA A 1 218 ? -48.242 3.154 55.439 1.00 80.69 218 ALA A O 1
ATOM 1799 N N . THR A 1 219 ? -50.249 3.369 56.412 1.00 78.12 219 THR A N 1
ATOM 1800 C CA . THR A 1 219 ? -50.354 4.825 56.214 1.00 78.12 219 THR A CA 1
ATOM 1801 C C . THR A 1 219 ? -49.741 5.626 57.369 1.00 78.12 219 THR A C 1
ATOM 1803 O O . THR A 1 219 ? -49.397 6.797 57.176 1.00 78.12 219 THR A O 1
ATOM 1806 N N . GLY A 1 220 ? -49.581 5.014 58.550 1.00 80.44 220 GLY A N 1
ATOM 1807 C CA . GLY A 1 220 ? -48.999 5.616 59.756 1.00 80.44 220 GLY A CA 1
ATOM 1808 C C . GLY A 1 220 ? -49.887 6.667 60.430 1.00 80.44 220 GLY A C 1
ATOM 1809 O O . GLY A 1 220 ? -49.377 7.552 61.113 1.00 80.44 220 GLY A O 1
ATOM 1810 N N . VAL A 1 221 ? -51.200 6.621 60.201 1.00 83.75 221 VAL A N 1
ATOM 1811 C CA . VAL A 1 221 ? -52.166 7.660 60.604 1.00 83.75 221 VAL A CA 1
ATOM 1812 C C . VAL A 1 221 ? -53.066 7.153 61.734 1.00 83.75 221 VAL A C 1
ATOM 1814 O O . VAL A 1 221 ? -53.384 5.972 61.768 1.00 83.75 221 VAL A O 1
ATOM 1817 N N . SER A 1 222 ? -53.473 8.003 62.686 1.00 78.25 222 SER A N 1
ATOM 1818 C CA . SER A 1 222 ? -54.219 7.551 63.878 1.00 78.25 222 SER A CA 1
ATOM 1819 C C . SER A 1 222 ? -55.743 7.622 63.749 1.00 78.25 222 SER A C 1
ATOM 1821 O O . SER A 1 222 ? -56.419 6.804 64.380 1.00 78.25 222 SER A O 1
ATOM 1823 N N . ASP A 1 223 ? -56.272 8.534 62.932 1.00 83.69 223 ASP A N 1
ATOM 1824 C CA . ASP A 1 223 ? -57.712 8.749 62.744 1.00 83.69 223 ASP A CA 1
ATOM 1825 C C . ASP A 1 223 ? -58.195 8.271 61.361 1.00 83.69 223 ASP A C 1
ATOM 1827 O O . ASP A 1 223 ? -57.487 8.367 60.358 1.00 83.69 223 ASP A O 1
ATOM 1831 N N . VAL A 1 224 ? -59.418 7.745 61.301 1.00 78.50 224 VAL A N 1
ATOM 1832 C CA . VAL A 1 224 ? -60.037 7.201 60.083 1.00 78.50 224 VAL A CA 1
ATOM 1833 C C . VAL A 1 224 ? -60.265 8.303 59.049 1.00 78.50 224 VAL A C 1
ATOM 1835 O O . VAL A 1 224 ? -60.009 8.092 57.864 1.00 78.50 224 VAL A O 1
ATOM 1838 N N . ASN A 1 225 ? -60.676 9.497 59.480 1.00 80.56 225 ASN A N 1
ATOM 1839 C CA . ASN A 1 225 ? -60.882 10.623 58.565 1.00 80.56 225 ASN A CA 1
ATOM 1840 C C . ASN A 1 225 ? -59.571 11.105 57.930 1.00 80.56 225 ASN A C 1
ATOM 1842 O O . ASN A 1 225 ? -59.549 11.432 56.745 1.00 80.56 225 ASN A O 1
ATOM 1846 N N . GLU A 1 226 ? -58.464 11.077 58.673 1.00 80.56 226 GLU A N 1
ATOM 1847 C CA . GLU A 1 226 ? -57.140 11.407 58.137 1.00 80.56 226 GLU A CA 1
ATOM 1848 C C . GLU A 1 226 ? -56.655 10.355 57.121 1.00 80.56 226 GLU A C 1
ATOM 1850 O O . GLU A 1 226 ? -56.013 10.705 56.129 1.00 80.56 226 GLU A O 1
ATOM 1855 N N . VAL A 1 227 ? -56.984 9.071 57.323 1.00 80.88 227 VAL A N 1
ATOM 1856 C CA . VAL A 1 227 ? -56.708 8.003 56.342 1.00 80.88 227 VAL A CA 1
ATOM 1857 C C . VAL A 1 227 ? -57.469 8.262 55.043 1.00 80.88 227 VAL A C 1
ATOM 1859 O O . VAL A 1 227 ? -56.867 8.210 53.971 1.00 80.88 227 VAL A O 1
ATOM 1862 N N . ILE A 1 228 ? -58.763 8.583 55.133 1.00 82.25 228 ILE A N 1
ATOM 1863 C CA . ILE A 1 228 ? -59.599 8.890 53.964 1.00 82.25 228 ILE A CA 1
ATOM 1864 C C . ILE A 1 228 ? -59.041 10.114 53.233 1.00 82.25 228 ILE A C 1
ATOM 1866 O O . ILE A 1 228 ? -58.796 10.047 52.032 1.00 82.25 228 ILE A O 1
ATOM 1870 N N . GLN A 1 229 ? -58.740 11.197 53.954 1.00 81.44 229 GLN A N 1
ATOM 1871 C CA . GLN A 1 229 ? -58.206 12.418 53.356 1.00 81.44 229 GLN A CA 1
ATOM 1872 C C . GLN A 1 229 ? -56.847 12.191 52.681 1.00 81.44 229 GLN A C 1
ATOM 1874 O O . GLN A 1 229 ? -56.619 12.710 51.587 1.00 81.44 229 GLN A O 1
ATOM 1879 N N . LYS A 1 230 ? -55.957 11.379 53.273 1.00 81.00 230 LYS A N 1
ATOM 1880 C CA . LYS A 1 230 ? -54.691 11.007 52.626 1.00 81.00 230 LYS A CA 1
ATOM 1881 C C . LYS A 1 230 ? -54.913 10.204 51.351 1.00 81.00 230 LYS A C 1
ATOM 1883 O O . LYS A 1 230 ? -54.290 10.538 50.348 1.00 81.00 230 LYS A O 1
ATOM 1888 N N . ILE A 1 231 ? -55.800 9.208 51.362 1.00 82.56 231 ILE A N 1
ATOM 1889 C CA . ILE A 1 231 ? -56.112 8.402 50.172 1.00 82.56 231 ILE A CA 1
ATOM 1890 C C . ILE A 1 231 ? -56.663 9.294 49.056 1.00 82.56 231 ILE A C 1
ATOM 1892 O O . ILE A 1 231 ? -56.143 9.260 47.946 1.00 82.56 231 ILE A O 1
ATOM 1896 N N . THR A 1 232 ? -57.630 10.161 49.359 1.00 83.75 232 THR A N 1
ATOM 1897 C CA . THR A 1 232 ? -58.208 11.083 48.370 1.00 83.75 232 THR A CA 1
ATOM 1898 C C . THR A 1 232 ? -57.177 12.092 47.859 1.00 83.75 232 THR A C 1
ATOM 1900 O O . THR A 1 232 ? -57.124 12.379 46.669 1.00 83.75 232 THR A O 1
ATOM 1903 N N . SER A 1 233 ? -56.290 12.601 48.723 1.00 83.50 233 SER A N 1
ATOM 1904 C CA . SER A 1 233 ? -55.222 13.518 48.293 1.00 83.50 233 SER A CA 1
ATOM 1905 C C . SER A 1 233 ? -54.151 12.844 47.428 1.00 83.50 233 SER A C 1
ATOM 1907 O O . SER A 1 233 ? -53.509 13.502 46.610 1.00 83.50 233 SER A O 1
ATOM 1909 N N . GLN A 1 234 ? -53.951 11.535 47.602 1.00 83.94 234 GLN A N 1
ATOM 1910 C CA . GLN A 1 234 ? -52.961 10.751 46.868 1.00 83.94 234 GLN A CA 1
ATOM 1911 C C . GLN A 1 234 ? -53.533 10.106 45.604 1.00 83.94 234 GLN A C 1
ATOM 1913 O O . GLN A 1 234 ? -52.752 9.632 44.780 1.00 83.94 234 GLN A O 1
ATOM 1918 N N . GLU A 1 235 ? -54.849 10.134 45.393 1.00 86.88 235 GLU A N 1
ATOM 1919 C CA . GLU A 1 235 ? -55.520 9.505 44.252 1.00 86.88 235 GLU A CA 1
ATOM 1920 C C . GLU A 1 235 ? -54.910 9.938 42.908 1.00 86.88 235 GLU A C 1
ATOM 1922 O O . GLU A 1 235 ? -54.486 9.089 42.123 1.00 86.88 235 GLU A O 1
ATOM 1927 N N . GLY A 1 236 ? -54.679 11.241 42.704 1.00 87.56 236 GLY A N 1
ATOM 1928 C CA . GLY A 1 236 ? -54.010 11.745 41.496 1.00 87.56 236 GLY A CA 1
ATOM 1929 C C . GLY A 1 236 ? -52.566 11.244 41.327 1.00 87.56 236 GLY A C 1
ATOM 1930 O O . GLY A 1 236 ? -52.129 10.947 40.215 1.00 87.56 236 GLY A O 1
ATOM 1931 N N . THR A 1 237 ? -51.814 11.077 42.425 1.00 85.62 237 THR A N 1
ATOM 1932 C CA . THR A 1 237 ? -50.468 10.474 42.359 1.00 85.62 237 THR A CA 1
ATOM 1933 C C . THR A 1 237 ? -50.521 8.983 42.043 1.00 85.62 237 THR A C 1
ATOM 1935 O O . THR A 1 237 ? -49.692 8.499 41.273 1.00 85.62 237 THR A O 1
ATOM 1938 N N . THR A 1 238 ? -51.511 8.259 42.573 1.00 87.31 238 THR A N 1
ATOM 1939 C CA . THR A 1 238 ? -51.710 6.840 42.258 1.00 87.31 238 THR A CA 1
ATOM 1940 C C . THR A 1 238 ? -52.134 6.633 40.810 1.00 87.31 238 THR A C 1
ATOM 1942 O O . THR A 1 238 ? -51.600 5.744 40.152 1.00 87.31 238 THR A O 1
ATOM 1945 N N . GLU A 1 239 ? -53.003 7.489 40.273 1.00 91.25 239 GLU A N 1
ATOM 1946 C CA . GLU A 1 239 ? -53.425 7.444 38.874 1.00 91.25 239 GLU A CA 1
ATOM 1947 C C . GLU A 1 239 ? -52.253 7.738 37.929 1.00 91.25 239 GLU A C 1
ATOM 1949 O O . GLU A 1 239 ? -52.039 7.010 36.959 1.00 91.25 239 GLU A O 1
ATOM 1954 N N . ASN A 1 240 ? -51.413 8.724 38.258 1.00 91.12 240 ASN A N 1
ATOM 1955 C CA . ASN A 1 240 ? -50.199 9.000 37.492 1.00 91.12 240 ASN A CA 1
ATOM 1956 C C . ASN A 1 240 ? -49.209 7.820 37.525 1.00 91.12 240 ASN A C 1
ATOM 1958 O O . ASN A 1 240 ? -48.661 7.438 36.493 1.00 91.12 240 ASN A O 1
ATOM 1962 N N . LEU A 1 241 ? -49.003 7.186 38.685 1.00 90.75 241 LEU A N 1
ATOM 1963 C CA . LEU A 1 241 ? -48.152 5.995 38.796 1.00 90.75 241 LEU A CA 1
ATOM 1964 C C . LEU A 1 241 ? -48.730 4.793 38.033 1.00 90.75 241 LEU A C 1
ATOM 1966 O O . LEU A 1 241 ? -47.976 4.049 37.403 1.00 90.75 241 LEU A O 1
ATOM 1970 N N . LEU A 1 242 ? -50.051 4.609 38.034 1.00 92.06 242 LEU A N 1
ATOM 1971 C CA . LEU A 1 242 ? -50.731 3.587 37.233 1.00 92.06 242 LEU A CA 1
ATOM 1972 C C . LEU A 1 242 ? -50.593 3.862 35.728 1.00 92.06 242 LEU A C 1
ATOM 1974 O O . LEU A 1 242 ? -50.343 2.946 34.946 1.00 92.06 242 LEU A O 1
ATOM 1978 N N . SER A 1 243 ? -50.678 5.127 35.317 1.00 94.25 243 SER A N 1
ATOM 1979 C CA . SER A 1 243 ? -50.434 5.540 33.934 1.00 94.25 243 SER A CA 1
ATOM 1980 C C . SER A 1 243 ? -48.984 5.273 33.514 1.00 94.25 243 SER A C 1
ATOM 1982 O O . SER A 1 243 ? -48.743 4.612 32.504 1.00 94.25 243 SER A O 1
ATOM 1984 N N . LEU A 1 244 ? -48.009 5.674 34.336 1.00 92.94 244 LEU A N 1
ATOM 1985 C CA . LEU A 1 244 ? -46.582 5.450 34.081 1.00 92.94 244 LEU A CA 1
ATOM 1986 C C . LEU A 1 244 ? -46.212 3.966 34.070 1.00 92.94 244 LEU A C 1
ATOM 1988 O O . LEU A 1 244 ? -45.404 3.538 33.249 1.00 92.94 244 LEU A O 1
ATOM 1992 N N . THR A 1 245 ? -46.790 3.155 34.956 1.00 95.06 245 THR A N 1
ATOM 1993 C CA . THR A 1 245 ? -46.570 1.700 34.943 1.00 95.06 245 THR A CA 1
ATOM 1994 C C . THR A 1 245 ? -47.150 1.064 33.686 1.00 95.06 245 THR A C 1
ATOM 1996 O O . THR A 1 245 ? -46.478 0.238 33.070 1.00 95.06 245 THR A O 1
ATOM 1999 N N . LYS A 1 246 ? -48.331 1.500 33.238 1.00 96.38 246 LYS A N 1
ATOM 2000 C CA . LYS A 1 246 ? -48.921 1.064 31.967 1.00 96.38 246 LYS A CA 1
ATOM 2001 C C . LYS A 1 246 ? -48.080 1.491 30.758 1.00 96.38 246 LYS A C 1
ATOM 2003 O O . LYS A 1 246 ? -47.867 0.687 29.853 1.00 96.38 246 LYS A O 1
ATOM 2008 N N . GLU A 1 247 ? -47.569 2.720 30.740 1.00 95.62 247 GLU A N 1
ATOM 2009 C CA . GLU A 1 247 ? -46.699 3.223 29.669 1.00 95.62 247 GLU A CA 1
ATOM 2010 C C . GLU A 1 247 ? -45.355 2.483 29.637 1.00 95.62 247 GLU A C 1
ATOM 2012 O O . GLU A 1 247 ? -44.886 2.091 28.568 1.00 95.62 247 GLU A O 1
ATOM 2017 N N . ASN A 1 248 ? -44.754 2.235 30.802 1.00 93.19 248 ASN A N 1
ATOM 2018 C CA . ASN A 1 248 ? -43.512 1.477 30.912 1.00 93.19 248 ASN A CA 1
ATOM 2019 C C . ASN A 1 248 ? -43.696 0.013 30.508 1.00 93.19 248 ASN A C 1
ATOM 2021 O O . ASN A 1 248 ? -42.849 -0.509 29.788 1.00 93.19 248 ASN A O 1
ATOM 2025 N N . ALA A 1 249 ? -44.809 -0.626 30.883 1.00 95.00 249 ALA A N 1
ATOM 2026 C CA . ALA A 1 249 ? -45.149 -1.967 30.411 1.00 95.00 249 ALA A CA 1
ATOM 2027 C C . ALA A 1 249 ? -45.273 -2.000 28.877 1.00 95.00 249 ALA A C 1
ATOM 2029 O O . ALA A 1 249 ? -44.638 -2.821 28.221 1.00 95.00 249 ALA A O 1
ATOM 2030 N N . ALA A 1 250 ? -45.976 -1.030 28.284 1.00 95.69 250 ALA A N 1
ATOM 2031 C CA . ALA A 1 250 ? -46.086 -0.919 26.831 1.00 95.69 250 ALA A CA 1
ATOM 2032 C C . ALA A 1 250 ? -44.735 -0.644 26.142 1.00 95.69 250 ALA A C 1
ATOM 2034 O O . ALA A 1 250 ? -44.482 -1.156 25.050 1.00 95.69 250 ALA A O 1
ATOM 2035 N N . ARG A 1 251 ? -43.845 0.157 26.748 1.00 95.69 251 ARG A N 1
ATOM 2036 C CA . ARG A 1 251 ? -42.470 0.349 26.248 1.00 95.69 251 ARG A CA 1
ATOM 2037 C C . ARG A 1 251 ? -41.655 -0.936 26.331 1.00 95.69 251 ARG A C 1
ATOM 2039 O O . ARG A 1 251 ? -40.940 -1.240 25.380 1.00 95.69 251 ARG A O 1
ATOM 2046 N N . MET A 1 252 ? -41.761 -1.681 27.429 1.00 94.94 252 MET A N 1
ATOM 2047 C CA . MET A 1 252 ? -41.081 -2.965 27.576 1.00 94.94 252 MET A CA 1
ATOM 2048 C C . MET A 1 252 ? -41.520 -3.947 26.493 1.00 94.94 252 MET A C 1
ATOM 2050 O O . MET A 1 252 ? -40.658 -4.531 25.846 1.00 94.94 252 MET A O 1
ATOM 2054 N N . ASP A 1 253 ? -42.820 -4.058 26.227 1.00 95.81 253 ASP A N 1
ATOM 2055 C CA . ASP A 1 253 ? -43.345 -4.931 25.172 1.00 95.81 253 ASP A CA 1
ATOM 2056 C C . ASP A 1 253 ? -42.864 -4.521 23.772 1.00 95.81 253 ASP A C 1
ATOM 2058 O O . ASP A 1 253 ? -42.554 -5.363 22.930 1.00 95.81 253 ASP A O 1
ATOM 2062 N N . LYS A 1 254 ? -42.746 -3.217 23.497 1.00 96.06 254 LYS A N 1
ATOM 2063 C CA . LYS A 1 254 ? -42.168 -2.737 22.230 1.00 96.06 254 LYS A CA 1
ATOM 2064 C C . LYS A 1 254 ? -40.696 -3.123 22.098 1.00 96.06 254 LYS A C 1
ATOM 2066 O O . LYS A 1 254 ? -40.310 -3.689 21.080 1.00 96.06 254 LYS A O 1
ATOM 2071 N N . LEU A 1 255 ? -39.894 -2.868 23.131 1.00 94.50 255 LEU A N 1
ATOM 2072 C CA . LEU A 1 255 ? -38.462 -3.175 23.122 1.00 94.50 255 LEU A CA 1
ATOM 2073 C C . LEU A 1 255 ? -38.194 -4.684 23.044 1.00 94.50 255 LEU A C 1
ATOM 2075 O O . LEU A 1 255 ? -37.270 -5.108 22.351 1.00 94.50 255 LEU A O 1
ATOM 2079 N N . THR A 1 256 ? -39.003 -5.518 23.700 1.00 95.12 256 THR A N 1
ATOM 2080 C CA . THR A 1 256 ? -38.883 -6.981 23.594 1.00 95.12 256 THR A CA 1
ATOM 2081 C C . THR A 1 256 ? -39.258 -7.476 22.196 1.00 95.12 256 THR A C 1
ATOM 2083 O O . THR A 1 256 ? -38.566 -8.339 21.648 1.00 95.12 256 THR A O 1
ATOM 2086 N N . ASN A 1 257 ? -40.278 -6.895 21.559 1.00 95.50 257 ASN A N 1
ATOM 2087 C CA . ASN A 1 257 ? -40.630 -7.190 20.167 1.00 95.50 257 ASN A CA 1
ATOM 2088 C C . ASN A 1 257 ? -39.535 -6.749 19.176 1.00 95.50 257 ASN A C 1
ATOM 2090 O O . ASN A 1 257 ? -39.199 -7.483 18.246 1.00 95.50 257 ASN A O 1
ATOM 2094 N N . GLU A 1 258 ? -38.914 -5.589 19.383 1.00 94.94 258 GLU A N 1
ATOM 2095 C CA . GLU A 1 258 ? -37.786 -5.128 18.561 1.00 94.94 258 GLU A CA 1
ATOM 2096 C C . GLU A 1 258 ? -36.540 -6.004 18.745 1.00 94.94 258 GLU A C 1
ATOM 2098 O O . GLU A 1 258 ? -35.878 -6.356 17.764 1.00 94.94 258 GLU A O 1
ATOM 2103 N N . ALA A 1 259 ? -36.243 -6.418 19.979 1.00 92.94 259 ALA A N 1
ATOM 2104 C CA . ALA A 1 259 ? -35.134 -7.317 20.283 1.00 92.94 259 ALA A CA 1
ATOM 2105 C C . ALA A 1 259 ? -35.336 -8.704 19.656 1.00 92.94 259 ALA A C 1
ATOM 2107 O O . ALA A 1 259 ? -34.410 -9.257 19.059 1.00 92.94 259 ALA A O 1
ATOM 2108 N N . THR A 1 260 ? -36.545 -9.263 19.739 1.00 94.50 260 THR A N 1
ATOM 2109 C CA . THR A 1 260 ? -36.876 -10.556 19.116 1.00 94.50 260 THR A CA 1
ATOM 2110 C C . THR A 1 260 ? -36.865 -10.475 17.591 1.00 94.50 260 THR A C 1
ATOM 2112 O O . THR A 1 260 ? -36.296 -11.357 16.950 1.00 94.50 260 THR A O 1
ATOM 2115 N N . SER A 1 261 ? -37.382 -9.395 17.001 1.00 95.31 261 SER A N 1
ATOM 2116 C CA . SER A 1 261 ? -37.303 -9.133 15.557 1.00 95.31 261 SER A CA 1
ATOM 2117 C C . SER A 1 261 ? -35.855 -8.996 15.076 1.00 95.31 261 SER A C 1
ATOM 2119 O O . SER A 1 261 ? -35.451 -9.628 14.097 1.00 95.31 261 SER A O 1
ATOM 2121 N N . SER A 1 262 ? -35.028 -8.245 15.807 1.00 88.31 262 SER A N 1
ATOM 2122 C CA . SER A 1 262 ? -33.604 -8.070 15.499 1.00 88.31 262 SER A CA 1
ATOM 2123 C C . SER A 1 262 ? -32.827 -9.375 15.640 1.00 88.31 262 SER A C 1
ATOM 2125 O O . SER A 1 262 ? -31.994 -9.690 14.793 1.00 88.31 262 SER A O 1
ATOM 2127 N N . LYS A 1 263 ? -33.142 -10.187 16.655 1.00 91.75 263 LYS A N 1
ATOM 2128 C CA . LYS A 1 263 ? -32.584 -11.533 16.818 1.00 91.75 263 LYS A CA 1
ATOM 2129 C C . LYS A 1 263 ? -33.016 -12.462 15.683 1.00 91.75 263 LYS A C 1
ATOM 2131 O O . LYS A 1 263 ? -32.176 -13.165 15.140 1.00 91.75 263 LYS A O 1
ATOM 2136 N N . GLY A 1 264 ? -34.274 -12.400 15.250 1.00 89.25 264 GLY A N 1
ATOM 2137 C CA . GLY A 1 264 ? -34.756 -13.123 14.071 1.00 89.25 264 GLY A CA 1
ATOM 2138 C C . GLY A 1 264 ? -34.052 -12.687 12.782 1.00 89.25 264 GLY A C 1
ATOM 2139 O O . GLY A 1 264 ? -33.657 -13.527 11.976 1.00 89.25 264 GLY A O 1
ATOM 2140 N N . ARG A 1 265 ? -33.801 -11.384 12.594 1.00 84.88 265 ARG A N 1
ATOM 2141 C CA . ARG A 1 265 ? -32.972 -10.869 11.487 1.00 84.88 265 ARG A CA 1
ATOM 2142 C C . ARG A 1 265 ? -31.522 -11.335 11.582 1.00 84.88 265 ARG A C 1
ATOM 2144 O O . ARG A 1 265 ? -30.924 -11.651 10.563 1.00 84.88 265 ARG A O 1
ATOM 2151 N N . LEU A 1 266 ? -30.957 -11.407 12.783 1.00 80.56 266 LEU A N 1
ATOM 2152 C CA . LEU A 1 266 ? -29.609 -11.925 13.000 1.00 80.56 266 LEU A CA 1
ATOM 2153 C C . LEU A 1 266 ? -29.535 -13.420 12.682 1.00 80.56 266 LEU A C 1
ATOM 2155 O O . LEU A 1 266 ? -28.610 -13.847 12.003 1.00 80.56 266 LEU A O 1
ATOM 2159 N N . ASP A 1 267 ? -30.504 -14.208 13.136 1.00 78.88 267 ASP A N 1
ATOM 2160 C CA . ASP A 1 267 ? -30.554 -15.646 12.885 1.00 78.88 267 ASP A CA 1
ATOM 2161 C C . ASP A 1 267 ? -30.806 -15.916 11.401 1.00 78.88 267 ASP A C 1
ATOM 2163 O O . ASP A 1 267 ? -30.096 -16.703 10.784 1.00 78.88 267 ASP A O 1
ATOM 2167 N N . THR A 1 268 ? -31.707 -15.180 10.756 1.00 79.19 268 THR A N 1
ATOM 2168 C CA . THR A 1 268 ? -31.832 -15.237 9.295 1.00 79.19 268 THR A CA 1
ATOM 2169 C C . THR A 1 268 ? -30.577 -14.729 8.589 1.00 79.19 268 THR A C 1
ATOM 2171 O O . THR A 1 268 ? -30.239 -15.267 7.553 1.00 79.19 268 THR A O 1
ATOM 2174 N N . LEU A 1 269 ? -29.795 -13.782 9.099 1.00 73.56 269 LEU A N 1
ATOM 2175 C CA . LEU A 1 269 ? -28.517 -13.432 8.464 1.00 73.56 269 LEU A CA 1
ATOM 2176 C C . LEU A 1 269 ? -27.469 -14.546 8.650 1.00 73.56 269 LEU A C 1
ATOM 2178 O O . LEU A 1 269 ? -26.772 -14.913 7.705 1.00 73.56 269 LEU A O 1
ATOM 2182 N N . LYS A 1 270 ? -27.400 -15.132 9.848 1.00 70.62 270 LYS A N 1
ATOM 2183 C CA . LYS A 1 270 ? -26.492 -16.233 10.202 1.00 70.62 270 LYS A CA 1
ATOM 2184 C C . LYS A 1 270 ? -26.815 -17.523 9.446 1.00 70.62 270 LYS A C 1
ATOM 2186 O O . LYS A 1 270 ? -25.896 -18.237 9.058 1.00 70.62 270 LYS A O 1
ATOM 2191 N N . PHE A 1 271 ? -28.098 -17.805 9.220 1.00 63.75 271 PHE A N 1
ATOM 2192 C CA . PHE A 1 271 ? -28.583 -19.061 8.638 1.00 63.75 271 PHE A CA 1
ATOM 2193 C C . PHE A 1 271 ? -29.149 -18.916 7.210 1.00 63.75 271 PHE A C 1
ATOM 2195 O O . PHE A 1 271 ? -29.087 -19.874 6.447 1.00 63.75 271 PHE A O 1
ATOM 2202 N N . SER A 1 272 ? -29.628 -17.735 6.797 1.00 53.16 272 SER A N 1
ATOM 2203 C CA . SER A 1 272 ? -29.961 -17.398 5.390 1.00 53.16 272 SER A CA 1
ATOM 2204 C C . SER A 1 272 ? -28.779 -16.818 4.604 1.00 53.16 272 SER A C 1
ATOM 2206 O O . SER A 1 272 ? -28.819 -16.782 3.376 1.00 53.16 272 SER A O 1
ATOM 2208 N N . GLY A 1 273 ? -27.626 -16.619 5.255 1.00 50.59 273 GLY A N 1
ATOM 2209 C CA . GLY A 1 273 ? -26.311 -16.831 4.635 1.00 50.59 273 GLY A CA 1
ATOM 2210 C C . GLY A 1 273 ? -26.073 -18.292 4.198 1.00 50.59 273 GLY A C 1
ATOM 2211 O O . GLY A 1 273 ? -24.934 -18.758 4.187 1.00 50.59 273 GLY A O 1
ATOM 2212 N N . GLY A 1 274 ? -27.144 -19.017 3.852 1.00 50.03 274 GLY A N 1
ATOM 2213 C CA . GLY A 1 274 ? -27.225 -20.400 3.407 1.00 50.03 274 GLY A CA 1
ATOM 2214 C C . GLY A 1 274 ? -26.492 -20.600 2.090 1.00 50.03 274 GLY A C 1
ATOM 2215 O O . GLY A 1 274 ? -27.069 -20.673 1.015 1.00 50.03 274 GLY A O 1
ATOM 2216 N N . GLY A 1 275 ? -25.176 -20.668 2.209 1.00 50.94 275 GLY A N 1
ATOM 2217 C CA . GLY A 1 275 ? -24.227 -21.133 1.212 1.00 50.94 275 GLY A CA 1
ATOM 2218 C C . GLY A 1 275 ? -22.909 -21.513 1.884 1.00 50.94 275 GLY A C 1
ATOM 2219 O O . GLY A 1 275 ? -21.853 -21.361 1.277 1.00 50.94 275 GLY A O 1
ATOM 2220 N N . GLY A 1 276 ? -22.961 -21.970 3.143 1.00 54.84 276 GLY A N 1
ATOM 2221 C CA . GLY A 1 276 ? -21.805 -22.295 3.990 1.00 54.84 276 GLY A CA 1
ATOM 2222 C C . GLY A 1 276 ? -20.941 -23.471 3.512 1.00 54.84 276 GLY A C 1
ATOM 2223 O O . GLY A 1 276 ? -19.943 -23.780 4.148 1.00 54.84 276 GLY A O 1
ATOM 2224 N N . GLY A 1 277 ? -21.286 -24.102 2.385 1.00 58.03 277 GLY A N 1
ATOM 2225 C CA . GLY A 1 277 ? -20.429 -25.069 1.690 1.00 58.03 277 GLY A CA 1
ATOM 2226 C C . GLY A 1 277 ? -20.005 -24.628 0.287 1.00 58.03 277 GLY A C 1
ATOM 2227 O O . GLY A 1 277 ? -18.887 -24.907 -0.124 1.00 58.03 277 GLY A O 1
ATOM 2228 N N . HIS A 1 278 ? -20.863 -23.917 -0.452 1.00 56.53 278 HIS A N 1
ATOM 2229 C CA . HIS A 1 278 ? -20.602 -23.587 -1.857 1.00 56.53 278 HIS A CA 1
ATOM 2230 C C . HIS A 1 278 ? -19.701 -22.361 -2.025 1.00 56.53 278 HIS A C 1
ATOM 2232 O O . HIS A 1 278 ? -18.864 -22.351 -2.913 1.00 56.53 278 HIS A O 1
ATOM 2238 N N . ARG A 1 279 ? -19.801 -21.358 -1.140 1.00 62.91 279 ARG A N 1
ATOM 2239 C CA . ARG A 1 279 ? -18.895 -20.197 -1.176 1.00 62.91 279 ARG A CA 1
ATOM 2240 C C . ARG A 1 279 ? -17.466 -20.566 -0.793 1.00 62.91 279 ARG A C 1
ATOM 2242 O O . ARG A 1 279 ? -16.544 -20.073 -1.418 1.00 62.91 279 ARG A O 1
ATOM 2249 N N . ARG A 1 280 ? -17.292 -21.453 0.193 1.00 71.50 280 ARG A N 1
ATOM 2250 C CA . ARG A 1 280 ? -15.963 -21.946 0.572 1.00 71.50 280 ARG A CA 1
ATOM 2251 C C . ARG A 1 280 ? -15.377 -22.837 -0.524 1.00 71.50 280 ARG A C 1
ATOM 2253 O O . ARG A 1 280 ? -14.279 -22.556 -0.953 1.00 71.50 280 ARG A O 1
ATOM 2260 N N . LYS A 1 281 ? -16.159 -23.768 -1.090 1.00 75.69 281 LYS A N 1
ATOM 2261 C CA . LYS A 1 281 ? -15.733 -24.532 -2.277 1.00 75.69 281 LYS A CA 1
ATOM 2262 C C . LYS A 1 281 ? -15.398 -23.652 -3.480 1.00 75.69 281 LYS A C 1
ATOM 2264 O O . LYS A 1 281 ? -14.436 -23.936 -4.161 1.00 75.69 281 LYS A O 1
ATOM 2269 N N . LEU A 1 282 ? -16.150 -22.580 -3.731 1.00 77.19 282 LEU A N 1
ATOM 2270 C CA . LEU A 1 282 ? -15.858 -21.661 -4.833 1.00 77.19 282 LEU A CA 1
ATOM 2271 C C . LEU A 1 282 ? -14.571 -20.862 -4.595 1.00 77.19 282 LEU A C 1
ATOM 2273 O O . LEU A 1 282 ? -13.847 -20.591 -5.545 1.00 77.19 282 LEU A O 1
ATOM 2277 N N . VAL A 1 283 ? -14.282 -20.504 -3.342 1.00 79.94 283 VAL A N 1
ATOM 2278 C CA . VAL A 1 283 ? -12.998 -19.902 -2.964 1.00 79.94 283 VAL A CA 1
ATOM 2279 C C . VAL A 1 283 ? -11.872 -20.922 -3.121 1.00 79.94 283 VAL A C 1
ATOM 2281 O O . VAL A 1 283 ? -10.900 -20.610 -3.792 1.00 79.94 283 VAL A O 1
ATOM 2284 N N . ASP A 1 284 ? -12.041 -22.145 -2.617 1.00 85.50 284 ASP A N 1
ATOM 2285 C CA . ASP A 1 284 ? -11.062 -23.229 -2.763 1.00 85.50 284 ASP A CA 1
ATOM 2286 C C . ASP A 1 284 ? -10.801 -23.542 -4.257 1.00 85.50 284 ASP A C 1
ATOM 2288 O O . ASP A 1 284 ? -9.656 -23.630 -4.687 1.00 85.50 284 ASP A O 1
ATOM 2292 N N . ASP A 1 285 ? -11.848 -23.602 -5.090 1.00 88.81 285 ASP A N 1
ATOM 2293 C CA . ASP A 1 285 ? -11.749 -23.814 -6.541 1.00 88.81 285 ASP A CA 1
ATOM 2294 C C . ASP A 1 285 ? -11.016 -22.652 -7.239 1.00 88.81 285 ASP A C 1
ATOM 2296 O O . ASP A 1 285 ? -10.266 -22.860 -8.197 1.00 88.81 285 ASP A O 1
ATOM 2300 N N . GLN A 1 286 ? -11.227 -21.411 -6.786 1.00 86.81 286 GLN A N 1
ATOM 2301 C CA . GLN A 1 286 ? -10.513 -20.237 -7.295 1.00 86.81 286 GLN A CA 1
ATOM 2302 C C . GLN A 1 286 ? -9.050 -20.221 -6.844 1.00 86.81 286 GLN A C 1
ATOM 2304 O O . GLN A 1 286 ? -8.173 -19.873 -7.638 1.00 86.81 286 GLN A O 1
ATOM 2309 N N . GLU A 1 287 ? -8.766 -20.629 -5.609 1.00 90.25 287 GLU A N 1
ATOM 2310 C CA . GLU A 1 287 ? -7.411 -20.795 -5.086 1.00 90.25 287 GLU A CA 1
ATOM 2311 C C . GLU A 1 287 ? -6.657 -21.882 -5.864 1.00 90.25 287 GLU A C 1
ATOM 2313 O O . GLU A 1 287 ? -5.541 -21.641 -6.331 1.00 90.25 287 GLU A O 1
ATOM 2318 N N . ASP A 1 288 ? -7.289 -23.024 -6.135 1.00 94.31 288 ASP A N 1
ATOM 2319 C CA . ASP A 1 288 ? -6.723 -24.103 -6.950 1.00 94.31 288 ASP A CA 1
ATOM 2320 C C . ASP A 1 288 ? -6.470 -23.662 -8.403 1.00 94.31 288 ASP A C 1
ATOM 2322 O O . ASP A 1 288 ? -5.430 -23.984 -9.001 1.00 94.31 288 ASP A O 1
ATOM 2326 N N . GLN A 1 289 ? -7.374 -22.870 -8.988 1.00 94.81 289 GLN A N 1
ATOM 2327 C CA . GLN A 1 289 ? -7.171 -22.266 -10.309 1.00 94.81 289 GLN A CA 1
ATOM 2328 C C . GLN A 1 289 ? -6.009 -21.262 -10.313 1.00 94.81 289 GLN A C 1
ATOM 2330 O O . GLN A 1 289 ? -5.219 -21.233 -11.266 1.00 94.81 289 GLN A O 1
ATOM 2335 N N . LEU A 1 290 ? -5.847 -20.472 -9.250 1.00 92.56 290 LEU A N 1
ATOM 2336 C CA . LEU A 1 290 ? -4.721 -19.552 -9.088 1.00 92.56 290 LEU A CA 1
ATOM 2337 C C . LEU A 1 290 ? -3.396 -20.304 -8.951 1.00 92.56 290 LEU A C 1
ATOM 2339 O O . LEU A 1 290 ? -2.435 -19.976 -9.648 1.00 92.56 290 LEU A O 1
ATOM 2343 N N . VAL A 1 291 ? -3.339 -21.357 -8.135 1.00 95.81 291 VAL A N 1
ATOM 2344 C CA . VAL A 1 291 ? -2.140 -22.198 -7.998 1.00 95.81 291 VAL A CA 1
ATOM 2345 C C . VAL A 1 291 ? -1.775 -22.836 -9.339 1.00 95.81 291 VAL A C 1
ATOM 2347 O O . VAL A 1 291 ? -0.617 -22.795 -9.765 1.00 95.81 291 VAL A O 1
ATOM 2350 N N . THR A 1 292 ? -2.764 -23.366 -10.058 1.00 95.56 292 THR A N 1
ATOM 2351 C CA . THR A 1 292 ? -2.548 -24.007 -11.360 1.00 95.56 292 THR A CA 1
ATOM 2352 C C . THR A 1 292 ? -2.078 -23.010 -12.421 1.00 95.56 292 THR A C 1
ATOM 2354 O O . THR A 1 292 ? -1.177 -23.321 -13.208 1.00 95.56 292 THR A O 1
ATOM 2357 N N . SER A 1 293 ? -2.656 -21.807 -12.462 1.00 89.94 293 SER A N 1
ATOM 2358 C CA . SER A 1 293 ? -2.258 -20.764 -13.415 1.00 89.94 293 SER A CA 1
ATOM 2359 C C . SER A 1 293 ? -0.856 -20.224 -13.119 1.00 89.94 293 SER A C 1
ATOM 2361 O O . SER A 1 293 ? -0.049 -20.128 -14.045 1.00 89.94 293 SER A O 1
ATOM 2363 N N . ASN A 1 294 ? -0.501 -20.014 -11.848 1.00 92.38 294 ASN A N 1
ATOM 2364 C CA . ASN A 1 294 ? 0.854 -19.634 -11.436 1.00 92.38 294 ASN A CA 1
ATOM 2365 C C . ASN A 1 294 ? 1.891 -20.711 -11.770 1.00 92.38 294 ASN A C 1
ATOM 2367 O O . ASN A 1 294 ? 2.968 -20.403 -12.280 1.00 92.38 294 ASN A O 1
ATOM 2371 N N . ALA A 1 295 ? 1.570 -21.991 -11.565 1.00 94.75 295 ALA A N 1
ATOM 2372 C CA . ALA A 1 295 ? 2.461 -23.082 -11.951 1.00 94.75 295 ALA A CA 1
ATOM 2373 C C . ALA A 1 295 ? 2.692 -23.129 -13.474 1.00 94.75 295 ALA A C 1
ATOM 2375 O O . ALA A 1 295 ? 3.802 -23.415 -13.932 1.00 94.75 295 ALA A O 1
ATOM 2376 N N . ARG A 1 296 ? 1.663 -22.833 -14.282 1.00 95.94 296 ARG A N 1
ATOM 2377 C CA . ARG A 1 296 ? 1.799 -22.706 -15.744 1.00 95.94 296 ARG A CA 1
ATOM 2378 C C . ARG A 1 296 ? 2.643 -21.494 -16.125 1.00 95.94 296 ARG A C 1
ATOM 2380 O O . ARG A 1 296 ? 3.516 -21.639 -16.978 1.00 95.94 296 ARG A O 1
ATOM 2387 N N . LEU A 1 297 ? 2.427 -20.351 -15.474 1.00 93.50 297 LEU A N 1
ATOM 2388 C CA . LEU A 1 297 ? 3.212 -19.136 -15.676 1.00 93.50 297 LEU A CA 1
ATOM 2389 C C . LEU A 1 297 ? 4.696 -19.414 -15.425 1.00 93.50 297 LEU A C 1
ATOM 2391 O O . LEU A 1 297 ? 5.494 -19.206 -16.331 1.00 93.50 297 LEU A O 1
ATOM 2395 N N . HIS A 1 298 ? 5.045 -19.992 -14.272 1.00 94.62 298 HIS A N 1
ATOM 2396 C CA . HIS A 1 298 ? 6.430 -20.339 -13.937 1.00 94.62 298 HIS A CA 1
ATOM 2397 C C . HIS A 1 298 ? 7.077 -21.281 -14.958 1.00 94.62 298 HIS A C 1
ATOM 2399 O O . HIS A 1 298 ? 8.228 -21.102 -15.346 1.00 94.62 298 HIS A O 1
ATOM 2405 N N . ARG A 1 299 ? 6.344 -22.286 -15.452 1.00 94.75 299 ARG A N 1
ATOM 2406 C CA . ARG A 1 299 ? 6.868 -23.174 -16.504 1.00 94.75 299 ARG A CA 1
ATOM 2407 C C . ARG A 1 299 ? 7.110 -22.425 -17.813 1.00 94.75 299 ARG A C 1
ATOM 2409 O O . ARG A 1 299 ? 8.095 -22.705 -18.494 1.00 94.75 299 ARG A O 1
ATOM 2416 N N . CYS A 1 300 ? 6.219 -21.510 -18.187 1.00 93.69 300 CYS A N 1
ATOM 2417 C CA . CYS A 1 300 ? 6.376 -20.692 -19.386 1.00 93.69 300 CYS A CA 1
ATOM 2418 C C . CYS A 1 300 ? 7.529 -19.694 -19.248 1.00 93.69 300 CYS A C 1
ATOM 2420 O O . CYS A 1 300 ? 8.313 -19.573 -20.187 1.00 93.69 300 CYS A O 1
ATOM 2422 N N . THR A 1 301 ? 7.689 -19.044 -18.094 1.00 95.38 301 THR A N 1
AT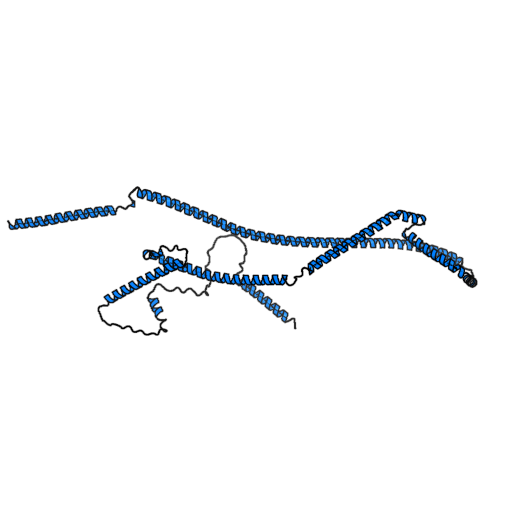OM 2423 C CA . THR A 1 301 ? 8.794 -18.110 -17.851 1.00 95.38 301 THR A CA 1
ATOM 2424 C C . THR A 1 301 ? 10.134 -18.830 -17.876 1.00 95.38 301 THR A C 1
ATOM 2426 O O . THR A 1 301 ? 11.008 -18.408 -18.621 1.00 95.38 301 THR A O 1
ATOM 2429 N N . SER A 1 302 ? 10.285 -19.979 -17.208 1.00 94.56 302 SER A N 1
ATOM 2430 C CA . SER A 1 302 ? 11.541 -20.743 -17.264 1.00 94.56 302 SER A CA 1
ATOM 2431 C C . SER A 1 302 ? 11.874 -21.243 -18.676 1.00 94.56 302 SER A C 1
ATOM 2433 O O . SER A 1 302 ? 13.037 -21.255 -19.080 1.00 94.56 302 SER A O 1
ATOM 2435 N N . LYS A 1 303 ? 10.867 -21.643 -19.470 1.00 95.19 303 LYS A N 1
ATOM 2436 C CA . LYS A 1 303 ? 11.076 -21.985 -20.890 1.00 95.19 303 LYS A CA 1
ATOM 2437 C C . LYS A 1 303 ? 11.511 -20.768 -21.703 1.00 95.19 303 LYS A C 1
ATOM 2439 O O . LYS A 1 303 ? 12.419 -20.891 -22.523 1.00 95.19 303 LYS A O 1
ATOM 2444 N N . TYR A 1 304 ? 10.877 -19.621 -21.476 1.00 95.00 304 TYR A N 1
ATOM 2445 C CA . TYR A 1 304 ? 11.224 -18.367 -22.130 1.00 95.00 304 TYR A CA 1
ATOM 2446 C C . TYR A 1 304 ? 12.642 -17.923 -21.770 1.00 95.00 304 TYR A C 1
ATOM 2448 O O . TYR A 1 304 ? 13.411 -17.622 -22.669 1.00 95.00 304 TYR A O 1
ATOM 2456 N N . GLU A 1 305 ? 13.030 -17.959 -20.497 1.00 95.00 305 GLU A N 1
ATOM 2457 C CA . GLU A 1 305 ? 14.384 -17.630 -20.037 1.00 95.00 305 GLU A CA 1
ATOM 2458 C C . GLU A 1 305 ? 15.433 -18.512 -20.716 1.00 95.00 305 GLU A C 1
ATOM 2460 O O . GLU A 1 305 ? 16.423 -18.005 -21.246 1.00 95.00 305 GLU A O 1
ATOM 2465 N N . ARG A 1 306 ? 15.184 -19.827 -20.792 1.00 94.75 306 ARG A N 1
ATOM 2466 C CA . ARG A 1 306 ? 16.072 -20.761 -21.495 1.00 94.75 306 ARG A CA 1
ATOM 2467 C C . ARG A 1 306 ? 16.170 -20.447 -22.989 1.00 94.75 306 ARG A C 1
ATOM 2469 O O . ARG A 1 306 ? 17.272 -20.427 -23.530 1.00 94.75 306 ARG A O 1
ATOM 2476 N N . LEU A 1 307 ? 15.042 -20.208 -23.660 1.00 94.12 307 LEU A N 1
ATOM 2477 C CA . LEU A 1 307 ? 15.024 -19.843 -25.081 1.00 94.12 307 LEU A CA 1
ATOM 2478 C C . LEU A 1 307 ? 15.705 -18.495 -25.328 1.00 94.12 307 LEU A C 1
ATOM 2480 O O . LEU A 1 307 ? 16.457 -18.361 -26.286 1.00 94.12 307 LEU A O 1
ATOM 2484 N N . ASN A 1 308 ? 15.495 -17.521 -24.450 1.00 92.50 308 ASN A N 1
ATOM 2485 C CA . ASN A 1 308 ? 16.090 -16.198 -24.542 1.00 92.50 308 ASN A CA 1
ATOM 2486 C C . ASN A 1 308 ? 17.611 -16.253 -24.347 1.00 92.50 308 ASN A C 1
ATOM 2488 O O . ASN A 1 308 ? 18.341 -15.565 -25.056 1.00 92.50 308 ASN A O 1
ATOM 2492 N N . LEU A 1 309 ? 18.113 -17.113 -23.454 1.00 94.56 309 LEU A N 1
ATOM 2493 C CA . LEU A 1 309 ? 19.549 -17.358 -23.305 1.00 94.56 309 LEU A CA 1
ATOM 2494 C C . LEU A 1 309 ? 20.157 -17.945 -24.593 1.00 94.56 309 LEU A C 1
ATOM 2496 O O . LEU A 1 309 ? 21.204 -17.485 -25.057 1.00 94.56 309 LEU A O 1
ATOM 2500 N N . VAL A 1 310 ? 19.483 -18.920 -25.214 1.00 92.75 310 VAL A N 1
ATOM 2501 C CA . VAL A 1 310 ? 19.906 -19.498 -26.505 1.00 92.75 310 VAL A CA 1
ATOM 2502 C C . VAL A 1 310 ? 19.841 -18.459 -27.629 1.00 92.75 310 VAL A C 1
ATOM 2504 O O . VAL A 1 310 ? 20.757 -18.368 -28.443 1.00 92.75 310 VAL A O 1
ATOM 2507 N N . LEU A 1 311 ? 18.802 -17.627 -27.665 1.00 88.25 311 LEU A N 1
ATOM 2508 C CA . LEU A 1 311 ? 18.662 -16.567 -28.661 1.00 88.25 311 LEU A CA 1
ATOM 2509 C C . LEU A 1 311 ? 19.741 -15.491 -28.492 1.00 88.25 311 LEU A C 1
ATOM 2511 O O . LEU A 1 311 ? 20.335 -15.054 -29.474 1.00 88.25 311 LEU A O 1
ATOM 2515 N N . THR A 1 312 ? 20.036 -15.098 -27.253 1.00 89.56 312 THR A N 1
ATOM 2516 C CA . THR A 1 312 ? 21.064 -14.099 -26.931 1.00 89.56 312 THR A CA 1
ATOM 2517 C C . THR A 1 312 ? 22.454 -14.606 -27.302 1.00 89.56 312 THR A C 1
ATOM 2519 O O . THR A 1 312 ? 23.213 -13.891 -27.954 1.00 89.56 312 THR A O 1
ATOM 2522 N N . SER A 1 313 ? 22.775 -15.858 -26.962 1.00 90.88 313 SER A N 1
ATOM 2523 C CA . SER A 1 313 ? 24.040 -16.490 -27.363 1.00 90.88 313 SER A CA 1
ATOM 2524 C C . SER A 1 313 ? 24.147 -16.664 -28.881 1.00 90.88 313 SER A C 1
ATOM 2526 O O . SER A 1 313 ? 25.196 -16.371 -29.450 1.00 90.88 313 SER A O 1
ATOM 2528 N N . SER A 1 314 ? 23.058 -17.034 -29.561 1.00 88.38 314 SER A N 1
ATOM 2529 C CA . SER A 1 314 ? 23.012 -17.105 -31.030 1.00 88.38 314 SER A CA 1
ATOM 2530 C C . SER A 1 314 ? 23.233 -15.733 -31.667 1.00 88.38 314 SER A C 1
ATOM 2532 O O . SER A 1 314 ? 24.025 -15.608 -32.597 1.00 88.38 314 SER A O 1
ATOM 2534 N N . LYS A 1 315 ? 22.603 -14.679 -31.133 1.00 85.38 315 LYS A N 1
ATOM 2535 C CA . LYS A 1 315 ? 22.796 -13.297 -31.588 1.00 85.38 315 LYS A CA 1
ATOM 2536 C C . LYS A 1 315 ? 24.243 -12.844 -31.409 1.00 85.38 315 LYS A C 1
ATOM 2538 O O . LYS A 1 315 ? 24.820 -12.304 -32.348 1.00 85.38 315 LYS A O 1
ATOM 2543 N N . ALA A 1 316 ? 24.840 -13.110 -30.249 1.00 85.94 316 ALA A N 1
ATOM 2544 C CA . ALA A 1 316 ? 26.243 -12.803 -29.988 1.00 85.94 316 ALA A CA 1
ATOM 2545 C C . ALA A 1 316 ? 27.185 -13.566 -30.938 1.00 85.94 316 ALA A C 1
ATOM 2547 O O . ALA A 1 316 ? 28.117 -12.977 -31.483 1.00 85.94 316 ALA A O 1
ATOM 2548 N N . GLY A 1 317 ? 26.918 -14.851 -31.196 1.00 87.12 317 GLY A N 1
ATOM 2549 C CA . GLY A 1 317 ? 27.686 -15.666 -32.141 1.00 87.12 317 GLY A CA 1
ATOM 2550 C C . GLY A 1 317 ? 27.598 -15.153 -33.581 1.00 87.12 317 GLY A C 1
ATOM 2551 O O . GLY A 1 317 ? 28.623 -14.999 -34.243 1.00 87.12 317 GLY A O 1
ATOM 2552 N N . ILE A 1 318 ? 26.391 -14.823 -34.047 1.00 84.69 318 ILE A N 1
ATOM 2553 C CA . ILE A 1 318 ? 26.147 -14.252 -35.380 1.00 84.69 318 ILE A CA 1
ATOM 2554 C C . ILE A 1 318 ? 26.836 -12.894 -35.518 1.00 84.69 318 ILE A C 1
ATOM 2556 O O . ILE A 1 318 ? 27.514 -12.653 -36.513 1.00 84.69 318 ILE A O 1
ATOM 2560 N N . GLN A 1 319 ? 26.737 -12.038 -34.500 1.00 81.69 319 GLN A N 1
ATOM 2561 C CA . GLN A 1 319 ? 27.413 -10.744 -34.478 1.00 81.69 319 GLN A CA 1
ATOM 2562 C C . GLN A 1 319 ? 28.937 -10.903 -34.524 1.00 81.69 319 GLN A C 1
ATOM 2564 O O . GLN A 1 319 ? 29.597 -10.220 -35.297 1.00 81.69 319 GLN A O 1
ATOM 2569 N N . HIS A 1 320 ? 29.502 -11.851 -33.774 1.00 84.06 320 HIS A N 1
ATOM 2570 C CA . HIS A 1 320 ? 30.938 -12.119 -33.790 1.00 84.06 320 HIS A CA 1
ATOM 2571 C C . HIS A 1 320 ? 31.430 -12.650 -35.148 1.00 84.06 320 HIS A C 1
ATOM 2573 O O . HIS A 1 320 ? 32.482 -12.228 -35.628 1.00 84.06 320 HIS A O 1
ATOM 2579 N N . ILE A 1 321 ? 30.676 -13.547 -35.799 1.00 84.00 321 ILE A N 1
ATOM 2580 C CA . ILE A 1 321 ? 30.997 -14.011 -37.160 1.00 84.00 321 ILE A CA 1
ATOM 2581 C C . ILE A 1 321 ? 30.895 -12.850 -38.150 1.00 84.00 321 ILE A C 1
ATOM 2583 O O . ILE A 1 321 ? 31.796 -12.671 -38.966 1.00 84.00 321 ILE A O 1
ATOM 2587 N N . SER A 1 322 ? 29.847 -12.033 -38.041 1.00 77.75 322 SER A N 1
ATOM 2588 C CA . SER A 1 322 ? 29.676 -10.835 -38.859 1.00 77.75 322 SER A CA 1
ATOM 2589 C C . SER A 1 322 ? 30.870 -9.891 -38.730 1.00 77.75 322 SER A C 1
ATOM 2591 O O . SER A 1 322 ? 31.449 -9.523 -39.744 1.00 77.75 322 SER A O 1
ATOM 2593 N N . SER A 1 323 ? 31.301 -9.560 -37.509 1.00 81.31 323 SER A N 1
ATOM 2594 C CA . SER A 1 323 ? 32.468 -8.697 -37.280 1.00 81.31 323 SER A CA 1
ATOM 2595 C C . SER A 1 323 ? 33.764 -9.292 -37.838 1.00 81.31 323 SER A C 1
ATOM 2597 O O . SER A 1 323 ? 34.605 -8.563 -38.356 1.00 81.31 323 SER A O 1
ATOM 2599 N N . LYS A 1 324 ? 33.938 -10.621 -37.782 1.00 81.75 324 LYS A N 1
ATOM 2600 C CA . LYS A 1 324 ? 35.095 -11.283 -38.406 1.00 81.75 324 LYS A CA 1
ATOM 2601 C C . LYS A 1 324 ? 35.061 -11.182 -39.929 1.00 81.75 324 LYS A C 1
ATOM 2603 O O . LYS A 1 324 ? 36.093 -10.907 -40.536 1.00 81.75 324 LYS A O 1
ATOM 2608 N N . LEU A 1 325 ? 33.893 -11.371 -40.539 1.00 76.31 325 LEU A N 1
ATOM 2609 C CA . LEU A 1 325 ? 33.721 -11.274 -41.989 1.00 76.31 325 LEU A CA 1
ATOM 2610 C C . LEU A 1 325 ? 33.798 -9.826 -42.483 1.00 76.31 325 LEU A C 1
ATOM 2612 O O . LEU A 1 325 ? 34.283 -9.593 -43.582 1.00 76.31 325 LEU A O 1
ATOM 2616 N N . GLU A 1 326 ? 33.404 -8.847 -41.672 1.00 74.12 326 GLU A N 1
ATOM 2617 C CA . GLU A 1 326 ? 33.486 -7.421 -42.007 1.00 74.12 326 GLU A CA 1
ATOM 2618 C C . GLU A 1 326 ? 34.924 -6.974 -42.316 1.00 74.12 326 GLU A C 1
ATOM 2620 O O . GLU A 1 326 ? 35.138 -6.182 -43.231 1.00 74.12 326 GLU A O 1
ATOM 2625 N N . SER A 1 327 ? 35.931 -7.570 -41.664 1.00 72.44 327 SER A N 1
ATOM 2626 C CA . SER A 1 327 ? 37.346 -7.331 -42.007 1.00 72.44 327 SER A CA 1
ATOM 2627 C C . SER A 1 327 ? 37.725 -7.778 -43.431 1.00 72.44 327 SER A C 1
ATOM 2629 O O . SER A 1 327 ? 38.723 -7.322 -43.980 1.00 72.44 327 SER A O 1
ATOM 2631 N N . MET A 1 328 ? 36.897 -8.620 -44.056 1.00 67.75 328 MET A N 1
ATOM 2632 C CA . MET A 1 328 ? 37.034 -9.143 -45.419 1.00 67.75 328 MET A CA 1
ATOM 2633 C C . MET A 1 328 ? 36.023 -8.509 -46.395 1.00 67.75 328 MET A C 1
ATOM 2635 O O . MET A 1 328 ? 35.865 -8.974 -47.526 1.00 67.75 328 MET A O 1
ATOM 2639 N N . ALA A 1 329 ? 35.322 -7.443 -45.989 1.00 66.00 329 ALA A N 1
ATOM 2640 C CA . ALA A 1 329 ? 34.255 -6.815 -46.775 1.00 66.00 329 ALA A CA 1
ATOM 2641 C C . ALA A 1 329 ? 34.718 -6.250 -48.132 1.00 66.00 329 ALA A C 1
ATOM 2643 O O . ALA A 1 329 ? 33.896 -6.098 -49.036 1.00 66.00 329 ALA A O 1
ATOM 2644 N N . SER A 1 330 ? 36.019 -5.983 -48.300 1.00 65.44 330 SER A N 1
ATOM 2645 C CA . SER A 1 330 ? 36.607 -5.560 -49.580 1.00 65.44 330 SER A CA 1
ATOM 2646 C C . SER A 1 330 ? 36.461 -6.622 -50.678 1.00 65.44 330 SER A C 1
ATOM 2648 O O . SER A 1 330 ? 36.250 -6.282 -51.839 1.00 65.44 330 SER A O 1
ATOM 2650 N N . ASP A 1 331 ? 36.510 -7.907 -50.316 1.00 67.62 331 ASP A N 1
ATOM 2651 C CA . ASP A 1 331 ? 36.456 -9.024 -51.268 1.00 67.62 331 ASP A CA 1
ATOM 2652 C C . ASP A 1 331 ? 35.025 -9.514 -51.538 1.00 67.62 331 ASP A C 1
ATOM 2654 O O . ASP A 1 331 ? 34.772 -10.214 -52.529 1.00 67.62 331 ASP A O 1
ATOM 2658 N N . PHE A 1 332 ? 34.090 -9.144 -50.654 1.00 69.38 332 PHE A N 1
ATOM 2659 C CA . PHE A 1 332 ? 32.691 -9.566 -50.665 1.00 69.38 332 PHE A CA 1
ATOM 2660 C C . PHE A 1 332 ? 31.759 -8.380 -50.350 1.00 69.38 332 PHE A C 1
ATOM 2662 O O . PHE A 1 332 ? 31.346 -8.197 -49.202 1.00 69.38 332 PHE A O 1
ATOM 2669 N N . PRO A 1 333 ? 31.334 -7.606 -51.367 1.00 67.12 333 PRO A N 1
ATOM 2670 C CA . PRO A 1 333 ? 30.522 -6.397 -51.177 1.00 67.12 333 PRO A CA 1
ATOM 2671 C C . PRO A 1 333 ? 29.144 -6.641 -50.531 1.00 67.12 333 PRO A C 1
ATOM 2673 O O . PRO A 1 333 ? 28.517 -5.703 -50.044 1.00 67.12 333 PRO A O 1
ATOM 2676 N N . MET A 1 334 ? 28.682 -7.896 -50.468 1.00 65.31 334 MET A N 1
ATOM 2677 C CA . MET A 1 334 ? 27.441 -8.300 -49.787 1.00 65.31 334 MET A CA 1
ATOM 2678 C C . MET A 1 334 ? 27.498 -8.131 -48.255 1.00 65.31 334 MET A C 1
ATOM 2680 O O . MET A 1 334 ? 26.453 -8.081 -47.614 1.00 65.31 334 MET A O 1
ATOM 2684 N N . LEU A 1 335 ? 28.695 -7.999 -47.668 1.00 62.81 335 LEU A N 1
ATOM 2685 C CA . LEU A 1 335 ? 28.910 -7.786 -46.228 1.00 62.81 335 LEU A CA 1
ATOM 2686 C C . LEU A 1 335 ? 28.710 -6.329 -45.781 1.00 62.81 335 LEU A C 1
ATOM 2688 O O . LEU A 1 335 ? 28.682 -6.054 -44.588 1.00 62.81 335 LEU A O 1
ATOM 2692 N N . ARG A 1 336 ? 28.546 -5.380 -46.712 1.00 61.78 336 ARG A N 1
ATOM 2693 C CA . ARG A 1 336 ? 28.392 -3.948 -46.392 1.00 61.78 336 ARG A CA 1
ATOM 2694 C C . ARG A 1 336 ? 26.971 -3.565 -45.947 1.00 61.78 336 ARG A C 1
ATOM 2696 O O . ARG A 1 336 ? 26.761 -2.464 -45.449 1.00 61.78 336 ARG A O 1
ATOM 2703 N N . ASN A 1 337 ? 26.006 -4.477 -46.098 1.00 57.12 337 ASN A N 1
ATOM 2704 C CA . ASN A 1 337 ? 24.577 -4.244 -45.853 1.00 57.12 337 ASN A CA 1
ATOM 2705 C C . ASN A 1 337 ? 24.058 -4.899 -44.555 1.00 57.12 337 ASN A C 1
ATOM 2707 O O . ASN A 1 337 ? 22.867 -5.177 -44.442 1.00 57.12 337 ASN A O 1
ATOM 2711 N N . VAL A 1 338 ? 24.913 -5.153 -43.557 1.00 57.97 338 VAL A N 1
ATOM 2712 C CA . VAL A 1 338 ? 24.565 -5.933 -42.343 1.00 57.97 338 VAL A CA 1
ATOM 2713 C C . VAL A 1 338 ? 23.762 -5.130 -41.296 1.00 57.97 338 VAL A C 1
ATOM 2715 O O . VAL A 1 338 ? 23.681 -5.482 -40.126 1.00 57.97 338 VAL A O 1
ATOM 2718 N N . ASN A 1 339 ? 23.071 -4.071 -41.717 1.00 56.31 339 ASN A N 1
ATOM 2719 C CA . ASN A 1 339 ? 22.144 -3.327 -40.855 1.00 56.31 339 ASN A CA 1
ATOM 2720 C C . ASN A 1 339 ? 20.722 -3.922 -40.857 1.00 56.31 339 ASN A C 1
ATOM 2722 O O . ASN A 1 339 ? 19.773 -3.252 -40.449 1.00 56.31 339 ASN A O 1
ATOM 2726 N N . ALA A 1 340 ? 20.556 -5.159 -41.335 1.00 54.03 340 ALA A N 1
ATOM 2727 C CA . ALA A 1 340 ? 19.277 -5.855 -41.335 1.00 54.03 340 ALA A CA 1
ATOM 2728 C C . ALA A 1 340 ? 18.758 -6.035 -39.901 1.00 54.03 340 ALA A C 1
ATOM 2730 O O . ALA A 1 340 ? 19.441 -6.574 -39.030 1.00 54.03 340 ALA A O 1
ATOM 2731 N N . SER A 1 341 ? 17.528 -5.583 -39.657 1.00 58.72 341 SER A N 1
ATOM 2732 C CA . SER A 1 341 ? 16.883 -5.644 -38.341 1.00 58.72 341 SER A CA 1
ATOM 2733 C C . SER A 1 341 ? 16.571 -7.080 -37.891 1.00 58.72 341 SER A C 1
ATOM 2735 O O . SER A 1 341 ? 16.220 -7.290 -36.727 1.00 58.72 341 SER A O 1
ATOM 2737 N N . GLU A 1 342 ? 16.685 -8.063 -38.787 1.00 68.69 342 GLU A N 1
ATOM 2738 C CA . GLU A 1 342 ? 16.262 -9.439 -38.565 1.00 68.69 342 GLU A CA 1
ATOM 2739 C C . GLU A 1 342 ? 17.444 -10.419 -38.631 1.00 68.69 342 GLU A C 1
ATOM 2741 O O . GLU A 1 342 ? 18.204 -10.478 -39.598 1.00 68.69 342 GLU A O 1
ATOM 2746 N N . LEU A 1 343 ? 17.600 -11.219 -37.570 1.00 69.94 343 LEU A N 1
ATOM 2747 C CA . LEU A 1 343 ? 18.732 -12.131 -37.368 1.00 69.94 343 LEU A CA 1
ATOM 2748 C C . LEU A 1 343 ? 18.878 -13.167 -38.499 1.00 69.94 343 LEU A C 1
ATOM 2750 O O . LEU A 1 343 ? 19.988 -13.597 -38.812 1.00 69.94 343 LEU A O 1
ATOM 2754 N N . ALA A 1 344 ? 17.756 -13.552 -39.113 1.00 75.44 344 ALA A N 1
ATOM 2755 C CA . ALA A 1 344 ? 17.708 -14.517 -40.204 1.00 75.44 344 ALA A CA 1
ATOM 2756 C C . ALA A 1 344 ? 18.366 -13.988 -41.488 1.00 75.44 344 ALA A C 1
ATOM 2758 O O . ALA A 1 344 ? 19.059 -14.740 -42.172 1.00 75.44 344 ALA A O 1
ATOM 2759 N N . GLU A 1 345 ? 18.209 -12.698 -41.791 1.00 76.81 345 GLU A N 1
ATOM 2760 C CA . GLU A 1 345 ? 18.806 -12.078 -42.979 1.00 76.81 345 GLU A CA 1
ATOM 2761 C C . GLU A 1 345 ? 20.329 -11.982 -42.838 1.00 76.81 345 GLU A C 1
ATOM 2763 O O . GLU A 1 345 ? 21.068 -12.339 -43.757 1.00 76.81 345 GLU A O 1
ATOM 2768 N N . ILE A 1 346 ? 20.812 -11.597 -41.649 1.00 76.06 346 ILE A N 1
ATOM 2769 C CA . ILE A 1 346 ? 22.249 -11.577 -41.336 1.00 76.06 346 ILE A CA 1
ATOM 2770 C C . ILE A 1 346 ? 22.840 -12.985 -41.473 1.00 76.06 346 ILE A C 1
ATOM 2772 O O . ILE A 1 346 ? 23.886 -13.159 -42.098 1.00 76.06 346 ILE A O 1
ATOM 2776 N N . LEU A 1 347 ? 22.156 -14.003 -40.939 1.00 80.06 347 LEU A N 1
ATOM 2777 C CA . LEU A 1 347 ? 22.595 -15.393 -41.048 1.00 80.06 347 LEU A CA 1
ATOM 2778 C C . LEU A 1 347 ? 22.684 -15.846 -42.516 1.00 80.06 347 LEU A C 1
ATOM 2780 O O . LEU A 1 347 ? 23.684 -16.444 -42.899 1.00 80.06 347 LEU A O 1
ATOM 2784 N N . GLN A 1 348 ? 21.696 -15.518 -43.356 1.00 81.94 348 GLN A N 1
ATOM 2785 C CA . GLN A 1 348 ? 21.710 -15.864 -44.784 1.00 81.94 348 GLN A CA 1
ATOM 2786 C C . GLN A 1 348 ? 22.865 -15.201 -45.543 1.00 81.94 348 GLN A C 1
ATOM 2788 O O . GLN A 1 348 ? 23.506 -15.845 -46.379 1.00 81.94 348 GLN A O 1
ATOM 2793 N N . ILE A 1 349 ? 23.169 -13.934 -45.243 1.00 79.19 349 ILE A N 1
ATOM 2794 C CA . ILE A 1 349 ? 24.316 -13.225 -45.825 1.00 79.19 349 ILE A CA 1
ATOM 2795 C C . ILE A 1 349 ? 25.627 -13.913 -45.410 1.00 79.19 349 ILE A C 1
ATOM 2797 O O . ILE A 1 349 ? 26.489 -14.163 -46.258 1.00 79.19 349 ILE A O 1
ATOM 2801 N N . ILE A 1 350 ? 25.767 -14.289 -44.135 1.00 80.88 350 ILE A N 1
ATOM 2802 C CA . ILE A 1 350 ? 26.925 -15.034 -43.611 1.00 80.88 350 ILE A CA 1
ATOM 2803 C C . ILE A 1 350 ? 27.065 -16.407 -44.292 1.00 80.88 350 ILE A C 1
ATOM 2805 O O . ILE A 1 350 ? 28.160 -16.782 -44.715 1.00 80.88 350 ILE A O 1
ATOM 2809 N N . THR A 1 351 ? 25.976 -17.159 -44.460 1.00 83.38 351 THR A N 1
ATOM 2810 C CA . THR A 1 351 ? 26.007 -18.461 -45.146 1.00 83.38 351 THR A CA 1
ATOM 2811 C C . THR A 1 351 ? 26.454 -18.300 -46.596 1.00 83.38 351 THR A C 1
ATOM 2813 O O . THR A 1 351 ? 27.416 -18.935 -47.018 1.00 83.38 351 THR A O 1
ATOM 2816 N N . ARG A 1 352 ? 25.859 -17.366 -47.342 1.00 82.62 352 ARG A N 1
ATOM 2817 C CA . ARG A 1 352 ? 26.185 -17.158 -48.759 1.00 82.62 352 ARG A CA 1
ATOM 2818 C C . ARG A 1 352 ? 27.620 -16.673 -48.972 1.00 82.62 352 ARG A C 1
ATOM 2820 O O . ARG A 1 352 ? 28.283 -17.058 -49.933 1.00 82.62 352 ARG A O 1
ATOM 2827 N N . THR A 1 353 ? 28.116 -15.818 -48.082 1.00 79.75 353 THR A N 1
ATOM 2828 C CA . THR A 1 353 ? 29.508 -15.343 -48.125 1.00 79.75 353 THR A CA 1
ATOM 2829 C C . THR A 1 353 ? 30.488 -16.458 -47.775 1.00 79.75 353 THR A C 1
ATOM 2831 O O . THR A 1 353 ? 31.463 -16.643 -48.502 1.00 79.75 353 THR A O 1
ATOM 2834 N N . SER A 1 354 ? 30.204 -17.264 -46.748 1.00 80.62 354 SER A N 1
ATOM 2835 C CA . SER A 1 354 ? 31.041 -18.420 -46.402 1.00 80.62 354 SER A CA 1
ATOM 2836 C C . SER A 1 354 ? 31.081 -19.496 -47.496 1.00 80.62 354 SER A C 1
ATOM 2838 O O . SER A 1 354 ? 32.158 -20.017 -47.784 1.00 80.62 354 SER A O 1
ATOM 2840 N N . GLU A 1 355 ? 29.970 -19.766 -48.186 1.00 84.38 355 GLU A N 1
ATOM 2841 C CA . GLU A 1 355 ? 29.934 -20.665 -49.350 1.00 84.38 355 GLU A CA 1
ATOM 2842 C C . GLU A 1 355 ? 30.803 -20.153 -50.504 1.00 84.38 355 GLU A C 1
ATOM 2844 O O . GLU A 1 355 ? 31.597 -20.903 -51.075 1.00 84.38 355 GLU A O 1
ATOM 2849 N N . ASN A 1 356 ? 30.721 -18.857 -50.814 1.00 81.75 356 ASN A N 1
ATOM 2850 C CA . ASN A 1 356 ? 31.557 -18.241 -51.844 1.00 81.75 356 ASN A CA 1
ATOM 2851 C C . ASN A 1 356 ? 33.050 -18.296 -51.487 1.00 81.75 356 ASN A C 1
ATOM 2853 O O . ASN A 1 356 ? 33.874 -18.577 -52.358 1.00 81.75 356 ASN A O 1
ATOM 2857 N N . MET A 1 357 ? 33.411 -18.077 -50.216 1.00 78.75 357 MET A N 1
ATOM 2858 C CA . MET A 1 357 ? 34.788 -18.253 -49.739 1.00 78.75 357 MET A CA 1
ATOM 2859 C C . MET A 1 357 ? 35.259 -19.698 -49.904 1.00 78.75 357 MET A C 1
ATOM 2861 O O . MET A 1 357 ? 36.343 -19.934 -50.433 1.00 78.75 357 MET A O 1
ATOM 2865 N N . MET A 1 358 ? 34.439 -20.668 -49.498 1.00 82.50 358 MET A N 1
ATOM 2866 C CA . MET A 1 358 ? 34.757 -22.090 -49.622 1.00 82.50 358 MET A CA 1
ATOM 2867 C C . MET A 1 358 ? 34.977 -22.484 -51.086 1.00 82.50 358 MET A C 1
ATOM 2869 O O . MET A 1 358 ? 35.910 -23.222 -51.396 1.00 82.50 358 MET A O 1
ATOM 2873 N N . ASN A 1 359 ? 34.168 -21.950 -52.000 1.00 84.62 359 ASN A N 1
ATOM 2874 C CA . ASN A 1 359 ? 34.323 -22.177 -53.434 1.00 84.62 359 ASN A CA 1
ATOM 2875 C C . ASN A 1 359 ? 35.605 -21.537 -53.987 1.00 84.62 359 ASN A C 1
ATOM 2877 O O . ASN A 1 359 ? 36.292 -22.180 -54.778 1.00 84.62 359 ASN A O 1
ATOM 2881 N N . ARG A 1 360 ? 35.988 -20.334 -53.530 1.00 81.25 360 ARG A N 1
ATOM 2882 C CA . ARG A 1 360 ? 37.284 -19.721 -53.881 1.00 81.25 360 ARG A CA 1
ATOM 2883 C C . ARG A 1 360 ? 38.469 -20.539 -53.367 1.00 81.25 360 ARG A C 1
ATOM 2885 O O . ARG A 1 360 ? 39.412 -20.757 -54.114 1.00 81.25 360 ARG A O 1
ATOM 2892 N N . VAL A 1 361 ? 38.411 -21.042 -52.133 1.00 81.81 361 VAL A N 1
ATOM 2893 C CA . VAL A 1 361 ? 39.466 -21.902 -51.565 1.00 81.81 361 VAL A CA 1
ATOM 2894 C C . VAL A 1 361 ? 39.561 -23.230 -52.316 1.00 81.81 361 VAL A C 1
ATOM 2896 O O . VAL A 1 361 ? 40.660 -23.687 -52.609 1.00 81.81 361 VAL A O 1
ATOM 2899 N N . LYS A 1 362 ? 38.429 -23.845 -52.679 1.00 84.31 362 LYS A N 1
ATOM 2900 C CA . LYS A 1 362 ? 38.411 -25.056 -53.515 1.00 84.31 362 LYS A CA 1
ATOM 2901 C C . LYS A 1 362 ? 39.009 -24.795 -54.896 1.00 84.31 362 LYS A C 1
ATOM 2903 O O . LYS A 1 362 ? 39.838 -25.582 -55.332 1.00 84.31 362 LYS A O 1
ATOM 2908 N N . ALA A 1 363 ? 38.641 -23.692 -55.547 1.00 79.81 363 ALA A N 1
ATOM 2909 C CA . ALA A 1 363 ? 39.217 -23.296 -56.830 1.00 79.81 363 ALA A CA 1
ATOM 2910 C C . ALA A 1 363 ? 40.732 -23.064 -56.721 1.00 79.81 363 ALA A C 1
ATOM 2912 O O . A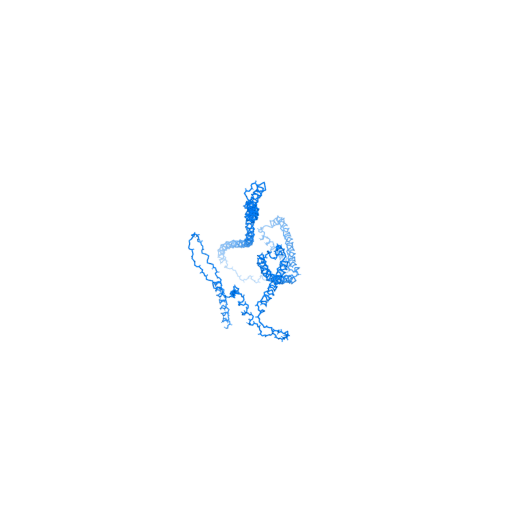LA A 1 363 ? 41.484 -23.606 -57.523 1.00 79.81 363 ALA A O 1
ATOM 2913 N N . HIS A 1 364 ? 41.185 -22.367 -55.676 1.00 77.06 364 HIS A N 1
ATOM 2914 C CA . HIS A 1 364 ? 42.605 -22.134 -55.429 1.00 77.06 364 HIS A CA 1
ATOM 2915 C C . HIS A 1 364 ? 43.371 -23.436 -55.134 1.00 77.06 364 HIS A C 1
ATOM 2917 O O . HIS A 1 364 ? 44.477 -23.616 -55.633 1.00 77.06 364 HIS A O 1
ATOM 2923 N N . ASN A 1 365 ? 42.796 -24.373 -54.375 1.00 76.44 365 ASN A N 1
ATOM 2924 C CA . ASN A 1 365 ? 43.405 -25.685 -54.127 1.00 76.44 365 ASN A CA 1
ATOM 2925 C C . ASN A 1 365 ? 43.468 -26.550 -55.391 1.00 76.44 365 ASN A C 1
ATOM 2927 O O . ASN A 1 365 ? 44.432 -27.287 -55.570 1.00 76.44 365 ASN A O 1
ATOM 2931 N N . ILE A 1 366 ? 42.468 -26.460 -56.274 1.00 76.38 366 ILE A N 1
ATOM 2932 C CA . ILE A 1 366 ? 42.507 -27.112 -57.589 1.00 76.38 366 ILE A CA 1
ATOM 2933 C C . ILE A 1 366 ? 43.613 -26.484 -58.438 1.00 76.38 366 ILE A C 1
ATOM 2935 O O . ILE A 1 366 ? 44.402 -27.209 -59.027 1.00 76.38 366 ILE A O 1
ATOM 2939 N N . GLU A 1 367 ? 43.722 -25.157 -58.455 1.00 69.81 367 GLU A N 1
ATOM 2940 C CA . GLU A 1 367 ? 44.766 -24.435 -59.184 1.00 69.81 367 GLU A CA 1
ATOM 2941 C C . GLU A 1 367 ? 46.170 -24.780 -58.659 1.00 69.81 367 GLU A C 1
ATOM 2943 O O . GLU A 1 367 ? 47.049 -25.112 -59.446 1.00 69.81 367 GLU A O 1
ATOM 2948 N N . LEU A 1 368 ? 46.363 -24.837 -57.336 1.00 65.25 368 LEU A N 1
ATOM 2949 C CA . LEU A 1 368 ? 47.600 -25.305 -56.696 1.00 65.25 368 LEU A CA 1
ATOM 2950 C C . LEU A 1 368 ? 47.883 -26.790 -56.960 1.00 65.25 368 LEU A C 1
ATOM 2952 O O . LEU A 1 368 ? 49.039 -27.164 -57.128 1.00 65.25 368 LEU A O 1
ATOM 2956 N N . GLY A 1 369 ? 46.856 -27.639 -57.013 1.00 65.19 369 GLY A N 1
ATOM 2957 C CA . GLY A 1 369 ? 46.981 -29.053 -57.373 1.00 65.19 369 GLY A CA 1
ATOM 2958 C C . GLY A 1 369 ? 47.376 -29.250 -58.838 1.00 65.19 369 GLY A C 1
ATOM 2959 O O . GLY A 1 369 ? 48.211 -30.096 -59.141 1.00 65.19 369 GLY A O 1
ATOM 2960 N N . VAL A 1 370 ? 46.843 -28.424 -59.742 1.00 60.84 370 VAL A N 1
ATOM 2961 C CA . VAL A 1 370 ? 47.233 -28.378 -61.159 1.00 60.84 370 VAL A CA 1
ATOM 2962 C C . VAL A 1 370 ? 48.661 -27.849 -61.302 1.00 60.84 370 VAL A C 1
ATOM 2964 O O . VAL A 1 370 ? 49.454 -28.463 -62.008 1.00 60.84 370 VAL A O 1
ATOM 2967 N N . LEU A 1 371 ? 49.035 -26.791 -60.574 1.00 56.16 371 LEU A N 1
ATOM 2968 C CA . LEU A 1 371 ? 50.406 -26.269 -60.523 1.00 56.16 371 LEU A CA 1
ATOM 2969 C C . LEU A 1 371 ? 51.400 -27.307 -59.974 1.00 56.16 371 LEU A C 1
ATOM 2971 O O . LEU A 1 371 ? 52.453 -27.510 -60.576 1.00 56.16 371 LEU A O 1
ATOM 2975 N N . ASN A 1 372 ? 51.048 -28.033 -58.910 1.00 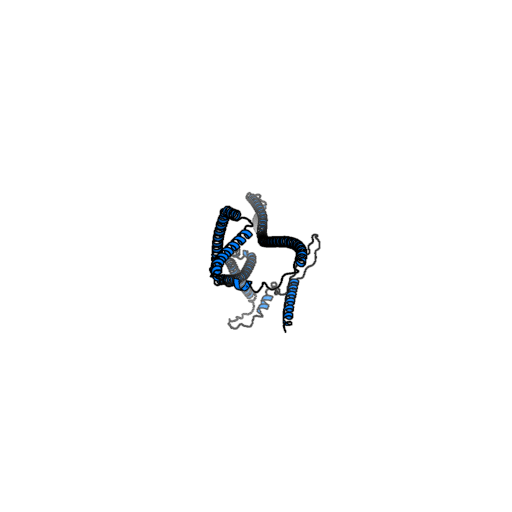55.91 372 ASN A N 1
ATOM 2976 C CA . ASN A 1 372 ? 51.863 -29.129 -58.375 1.00 55.91 372 ASN A CA 1
ATOM 2977 C C . ASN A 1 372 ? 51.948 -30.329 -59.329 1.00 55.91 372 ASN A C 1
ATOM 2979 O O . ASN A 1 372 ? 52.995 -30.968 -59.397 1.00 55.91 372 ASN A O 1
ATOM 2983 N N . ASN A 1 373 ? 50.906 -30.617 -60.113 1.00 52.56 373 ASN A N 1
ATOM 2984 C CA . ASN A 1 373 ? 50.978 -31.610 -61.190 1.00 52.56 373 ASN A CA 1
ATOM 2985 C C . ASN A 1 373 ? 51.856 -31.141 -62.358 1.00 52.56 373 ASN A C 1
ATOM 2987 O O . ASN A 1 373 ? 52.523 -31.965 -62.970 1.00 52.56 373 ASN A O 1
ATOM 2991 N N . THR A 1 374 ? 51.913 -29.840 -62.661 1.00 52.72 374 THR A N 1
ATOM 2992 C CA . THR A 1 374 ? 52.811 -29.306 -63.704 1.00 52.72 374 THR A CA 1
ATOM 2993 C C . THR A 1 374 ? 54.272 -29.193 -63.264 1.00 52.72 374 THR A C 1
ATOM 2995 O O . THR A 1 374 ? 55.163 -29.201 -64.108 1.00 52.72 374 THR A O 1
ATOM 2998 N N . THR A 1 375 ? 54.552 -29.118 -61.959 1.00 48.28 375 THR A N 1
ATOM 2999 C CA . THR A 1 375 ? 55.926 -29.154 -61.422 1.00 48.28 375 THR A CA 1
ATOM 3000 C C . THR A 1 375 ? 56.405 -30.571 -61.101 1.00 48.28 375 THR A C 1
ATOM 3002 O O . THR A 1 375 ? 57.610 -30.787 -61.004 1.00 48.28 375 THR A O 1
ATOM 3005 N N . SER A 1 376 ? 55.494 -31.544 -60.997 1.00 44.78 376 SER A N 1
ATOM 3006 C CA . SER A 1 376 ? 55.806 -32.978 -60.873 1.00 44.78 376 SER A CA 1
ATOM 3007 C C . SER A 1 376 ? 55.625 -33.770 -62.175 1.00 44.78 376 SER A C 1
ATOM 3009 O O . SER A 1 376 ? 55.945 -34.956 -62.216 1.00 44.78 376 SER A O 1
ATOM 3011 N N . SER A 1 377 ? 55.231 -33.128 -63.284 1.00 42.59 377 SER A N 1
ATOM 3012 C CA . SER A 1 377 ? 55.186 -33.735 -64.624 1.00 42.59 377 SER A CA 1
ATOM 3013 C C . SER A 1 377 ? 56.571 -33.859 -65.278 1.00 42.59 377 SER A C 1
ATOM 3015 O O . SER A 1 377 ? 56.767 -33.543 -66.451 1.00 42.59 377 SER A O 1
ATOM 3017 N N . SER A 1 378 ? 57.539 -34.337 -64.505 1.00 44.47 378 SER A N 1
ATOM 3018 C CA . SER A 1 378 ? 58.766 -34.967 -64.973 1.00 44.47 378 SER A CA 1
ATOM 3019 C C . SER A 1 378 ? 59.113 -36.110 -64.024 1.00 44.47 378 SER A C 1
ATOM 3021 O O . SER A 1 378 ? 60.136 -36.084 -63.352 1.00 44.47 378 SER A O 1
ATOM 3023 N N . LEU A 1 379 ? 58.224 -37.099 -63.937 1.00 45.00 379 LEU A N 1
ATOM 3024 C CA . LEU A 1 379 ? 58.523 -38.529 -64.051 1.00 45.00 379 LEU A CA 1
ATOM 3025 C C . LEU A 1 379 ? 57.283 -39.334 -63.642 1.00 45.00 379 LEU A C 1
ATOM 3027 O O . LEU A 1 379 ? 56.705 -39.136 -62.582 1.00 45.00 379 LEU A O 1
ATOM 3031 N N . ASP A 1 380 ? 56.978 -40.287 -64.511 1.00 36.09 380 ASP A N 1
ATOM 3032 C CA . ASP A 1 380 ? 56.142 -41.461 -64.301 1.00 36.09 380 ASP A CA 1
ATOM 3033 C C . ASP A 1 380 ? 54.616 -41.294 -64.380 1.00 36.09 380 ASP A C 1
ATOM 3035 O O . ASP A 1 380 ? 53.929 -40.736 -63.525 1.00 36.09 380 ASP A O 1
ATOM 3039 N N . GLY A 1 381 ? 54.085 -41.833 -65.477 1.00 44.28 381 GLY A N 1
ATOM 3040 C CA . GLY A 1 381 ? 52.666 -42.013 -65.692 1.00 44.28 381 GLY A CA 1
ATOM 3041 C C . GLY A 1 381 ? 52.212 -43.303 -65.029 1.00 44.28 381 GLY A C 1
ATOM 3042 O O . GLY A 1 381 ? 52.577 -44.395 -65.456 1.00 44.28 381 GLY A O 1
ATOM 3043 N N . SER A 1 382 ? 51.335 -43.187 -64.041 1.00 37.84 382 SER A N 1
ATOM 3044 C CA . SER A 1 382 ? 50.434 -44.275 -63.684 1.00 37.84 382 SER A CA 1
ATOM 3045 C C . SER A 1 382 ? 49.102 -43.722 -63.204 1.00 37.84 382 SER A C 1
ATOM 3047 O O . SER A 1 382 ? 48.997 -42.984 -62.230 1.00 37.84 382 SER A O 1
ATOM 3049 N N . ILE A 1 383 ? 48.079 -44.089 -63.965 1.00 44.88 383 ILE A N 1
ATOM 3050 C CA . ILE A 1 383 ? 46.661 -43.921 -63.672 1.00 44.88 383 ILE A CA 1
ATOM 3051 C C . ILE A 1 383 ? 46.323 -44.777 -62.440 1.00 44.88 383 ILE A C 1
ATOM 3053 O O . ILE A 1 383 ? 46.737 -45.937 -62.405 1.00 44.88 383 ILE A O 1
ATOM 3057 N N . PRO A 1 384 ? 45.471 -44.300 -61.513 1.00 43.06 384 PRO A N 1
ATOM 3058 C CA . PRO A 1 384 ? 44.612 -45.227 -60.786 1.00 43.06 384 PRO A CA 1
ATOM 3059 C C . PRO A 1 384 ? 43.121 -44.909 -60.961 1.00 43.06 384 PRO A C 1
ATOM 3061 O O . PRO A 1 384 ? 42.590 -43.894 -60.521 1.00 43.06 384 PRO A O 1
ATOM 3064 N N . SER A 1 385 ? 42.488 -45.863 -61.640 1.00 32.41 385 SER A N 1
ATOM 3065 C CA . SER A 1 385 ? 41.134 -46.398 -61.496 1.00 32.41 385 SER A CA 1
ATOM 3066 C C . SER A 1 385 ? 40.315 -45.950 -60.275 1.00 32.41 385 SER A C 1
ATOM 3068 O O . SER A 1 385 ? 40.670 -46.231 -59.132 1.00 32.41 385 SER A O 1
ATOM 3070 N N . LEU A 1 386 ? 39.121 -45.416 -60.559 1.00 36.56 386 LEU A N 1
ATOM 3071 C CA . LEU A 1 386 ? 37.955 -45.446 -59.674 1.00 36.56 386 LEU A CA 1
ATOM 3072 C C . LEU A 1 386 ? 37.645 -46.894 -59.255 1.00 36.56 386 LEU A C 1
ATOM 3074 O O . LEU A 1 386 ? 37.324 -47.725 -60.103 1.00 36.56 386 LEU A O 1
ATOM 3078 N N . ALA A 1 387 ? 37.641 -47.173 -57.955 1.00 30.11 387 ALA A N 1
ATOM 3079 C CA . ALA A 1 387 ? 36.911 -48.297 -57.386 1.00 30.11 387 ALA A CA 1
ATOM 3080 C C . ALA A 1 387 ? 36.221 -47.827 -56.105 1.00 30.11 387 ALA A C 1
ATOM 3082 O O . ALA A 1 387 ? 36.860 -47.399 -55.147 1.00 30.11 387 ALA A O 1
ATOM 3083 N N . ALA A 1 388 ? 34.893 -47.866 -56.138 1.00 36.81 388 ALA A N 1
ATOM 3084 C CA . ALA A 1 388 ? 34.048 -47.694 -54.977 1.00 36.81 388 ALA A CA 1
ATOM 3085 C C . ALA A 1 388 ? 34.165 -48.928 -54.075 1.00 36.81 388 ALA A C 1
ATOM 3087 O O . ALA A 1 388 ? 33.983 -50.053 -54.540 1.00 36.81 388 ALA A O 1
ATOM 3088 N N . SER A 1 389 ? 34.382 -48.710 -52.782 1.00 32.47 389 SER A N 1
ATOM 3089 C CA . SER A 1 389 ? 34.022 -49.671 -51.745 1.00 32.47 389 SER A CA 1
ATOM 3090 C C . SER A 1 389 ? 33.438 -48.918 -50.560 1.00 32.47 389 SER A C 1
ATOM 3092 O O . SER A 1 389 ? 34.116 -48.166 -49.865 1.00 32.47 389 SER A O 1
ATOM 3094 N N . SER A 1 390 ? 32.139 -49.125 -50.384 1.00 38.34 390 SER A N 1
ATOM 3095 C CA . SER A 1 390 ? 31.435 -49.062 -49.114 1.00 38.34 390 SER A CA 1
ATOM 3096 C C . SER A 1 390 ? 32.191 -49.843 -48.041 1.00 38.34 390 SER A C 1
ATOM 3098 O O . SER A 1 390 ? 32.430 -51.028 -48.253 1.00 38.34 390 SER A O 1
ATOM 3100 N N . ASP A 1 391 ? 32.553 -49.189 -46.940 1.00 31.23 391 ASP A N 1
ATOM 3101 C CA . ASP A 1 391 ? 32.260 -49.579 -45.550 1.00 31.23 391 ASP A CA 1
ATOM 3102 C C . ASP A 1 391 ? 33.074 -48.648 -44.631 1.00 31.23 391 ASP A C 1
ATOM 3104 O O . ASP A 1 391 ? 34.299 -48.606 -44.716 1.00 31.23 391 ASP A O 1
ATOM 3108 N N . SER A 1 392 ? 32.423 -47.822 -43.809 1.00 34.56 392 SER A N 1
ATOM 3109 C CA . SER A 1 392 ? 33.119 -46.808 -43.001 1.00 34.56 392 SER A CA 1
ATOM 3110 C C . SER A 1 392 ? 32.532 -46.719 -41.597 1.00 34.56 392 SER A C 1
ATOM 3112 O O . SER A 1 392 ? 31.619 -45.935 -41.334 1.00 34.56 392 SER A O 1
ATOM 3114 N N . SER A 1 393 ? 33.093 -47.512 -40.684 1.00 37.78 393 SER A N 1
ATOM 3115 C CA . SER A 1 393 ? 32.879 -47.387 -39.239 1.00 37.78 393 SER A CA 1
ATOM 3116 C C . SER A 1 393 ? 34.160 -47.641 -38.428 1.00 37.78 393 SER A C 1
ATOM 3118 O O . SER A 1 393 ? 34.091 -48.268 -37.371 1.00 37.78 393 SER A O 1
ATOM 3120 N N . ALA A 1 394 ? 35.331 -47.197 -38.912 1.00 41.00 394 ALA A N 1
ATOM 3121 C CA . ALA A 1 394 ? 36.598 -47.425 -38.198 1.00 41.00 394 ALA A CA 1
ATOM 3122 C C . ALA A 1 394 ? 37.667 -46.307 -38.240 1.00 41.00 394 ALA A C 1
ATOM 3124 O O . ALA A 1 394 ? 38.632 -46.427 -37.496 1.00 41.00 394 ALA A O 1
ATOM 3125 N N . ASP A 1 395 ? 37.500 -45.197 -38.974 1.00 43.06 395 ASP A N 1
ATOM 3126 C CA . ASP A 1 395 ? 38.577 -44.193 -39.137 1.00 43.06 395 ASP A CA 1
ATOM 3127 C C . ASP A 1 395 ? 38.204 -42.790 -38.626 1.00 43.06 395 ASP A C 1
ATOM 3129 O O . ASP A 1 395 ? 38.099 -41.834 -39.386 1.00 43.06 395 ASP A O 1
ATOM 3133 N N . LEU A 1 396 ? 37.999 -42.643 -37.312 1.00 44.47 396 LEU A N 1
ATOM 3134 C CA . LEU A 1 396 ? 37.754 -41.336 -36.668 1.00 44.47 396 LEU A CA 1
ATOM 3135 C C . LEU A 1 396 ? 38.947 -40.802 -35.854 1.00 44.47 396 LEU A C 1
ATOM 3137 O O . LEU A 1 396 ? 38.891 -39.677 -35.366 1.00 44.47 396 LEU A O 1
ATOM 3141 N N . TYR A 1 397 ? 40.032 -41.572 -35.720 1.00 46.38 397 TYR A N 1
ATOM 3142 C CA . TYR A 1 397 ? 41.191 -41.186 -34.900 1.00 46.38 397 TYR A CA 1
ATOM 3143 C C . TYR A 1 397 ? 42.368 -40.590 -35.688 1.00 46.38 397 TYR A C 1
ATOM 3145 O O . TYR A 1 397 ? 43.225 -39.945 -35.081 1.00 46.38 397 TYR A O 1
ATOM 3153 N N . ASP A 1 398 ? 42.422 -40.761 -37.013 1.00 47.81 398 ASP A N 1
ATOM 3154 C CA . ASP A 1 398 ? 43.563 -40.289 -37.817 1.00 47.81 398 ASP A CA 1
ATOM 3155 C C . ASP A 1 398 ? 43.351 -38.876 -38.403 1.00 47.81 398 ASP A C 1
ATOM 3157 O O . ASP A 1 398 ? 44.299 -38.096 -38.530 1.00 47.81 398 ASP A O 1
ATOM 3161 N N . ASP A 1 399 ? 42.095 -38.467 -38.621 1.00 50.00 399 ASP A N 1
ATOM 3162 C CA . ASP A 1 399 ? 41.745 -37.127 -39.121 1.00 50.00 399 ASP A CA 1
ATOM 3163 C C . ASP A 1 399 ? 42.096 -36.001 -38.129 1.00 50.00 399 ASP A C 1
ATOM 3165 O O . ASP A 1 399 ? 42.514 -34.906 -38.523 1.00 50.00 399 ASP A O 1
ATOM 3169 N N . GLU A 1 400 ? 42.009 -36.259 -36.822 1.00 54.84 400 GLU A N 1
ATOM 3170 C CA . GLU A 1 400 ? 42.289 -35.259 -35.780 1.00 54.84 400 GLU A CA 1
ATOM 3171 C C . GLU A 1 400 ? 43.788 -34.893 -35.707 1.00 54.84 400 GLU A C 1
ATOM 3173 O O . GLU A 1 400 ? 44.175 -33.743 -35.451 1.00 54.84 400 GLU A O 1
ATOM 3178 N N . LYS A 1 401 ? 44.660 -35.857 -36.022 1.00 55.34 401 LYS A N 1
ATOM 3179 C CA . LYS A 1 401 ? 46.119 -35.675 -36.099 1.00 55.34 401 LYS A CA 1
ATOM 3180 C C . LYS A 1 401 ? 46.553 -34.915 -37.352 1.00 55.34 401 LYS A C 1
ATOM 3182 O O . LYS A 1 401 ? 47.555 -34.197 -37.322 1.00 55.34 401 LYS A O 1
ATOM 3187 N N . ILE A 1 402 ? 45.808 -35.052 -38.445 1.00 60.31 402 ILE A N 1
ATOM 3188 C CA . ILE A 1 402 ? 46.067 -34.347 -39.707 1.00 60.31 402 ILE A CA 1
ATOM 3189 C C . ILE A 1 402 ? 45.594 -32.888 -39.598 1.00 60.31 402 ILE A C 1
ATOM 3191 O O . ILE A 1 402 ? 46.329 -31.959 -39.950 1.00 60.31 402 ILE A O 1
ATOM 3195 N N . LEU A 1 403 ? 44.421 -32.657 -38.999 1.00 56.59 403 LEU A N 1
ATOM 3196 C CA . LEU A 1 403 ? 43.875 -31.319 -38.746 1.00 56.59 403 LEU A CA 1
ATOM 3197 C C . LEU A 1 403 ? 44.751 -30.487 -37.797 1.00 56.59 403 LEU A C 1
ATOM 3199 O O . LEU A 1 403 ? 44.971 -29.303 -38.063 1.00 56.59 403 LEU A O 1
ATOM 3203 N N . SER A 1 404 ? 45.304 -31.095 -36.746 1.00 59.09 404 SER A N 1
ATOM 3204 C CA . SER A 1 404 ? 46.192 -30.419 -35.786 1.00 59.09 404 SER A CA 1
ATOM 3205 C C . SER A 1 404 ? 47.553 -30.027 -36.378 1.00 59.09 404 SER A C 1
ATOM 3207 O O . SER A 1 404 ? 48.054 -28.943 -36.081 1.00 59.09 404 SER A O 1
ATOM 3209 N N . LYS A 1 405 ? 48.125 -30.833 -37.284 1.00 62.09 405 LYS A N 1
ATOM 3210 C CA . LYS A 1 405 ? 49.370 -30.490 -38.001 1.00 62.09 405 LYS A CA 1
ATOM 3211 C C . LYS A 1 405 ? 49.194 -29.357 -39.016 1.00 62.09 405 LYS A C 1
ATOM 3213 O O . LYS A 1 405 ? 50.122 -28.587 -39.231 1.00 62.09 405 LYS A O 1
ATOM 3218 N N . SER A 1 406 ? 48.009 -29.226 -39.617 1.00 59.34 406 SER A N 1
ATOM 3219 C CA . SER A 1 406 ? 47.724 -28.190 -40.624 1.00 59.34 406 SER A CA 1
ATOM 3220 C C . SER A 1 406 ? 47.485 -26.783 -40.046 1.00 59.34 406 SER A C 1
ATOM 3222 O O . SER A 1 406 ? 47.416 -25.813 -40.801 1.00 59.34 406 SER A O 1
ATOM 3224 N N . ARG A 1 407 ? 47.336 -26.643 -38.717 1.00 63.47 407 ARG A N 1
ATOM 3225 C CA . ARG A 1 407 ? 46.970 -25.375 -38.055 1.00 63.47 407 ARG A CA 1
ATOM 3226 C C . ARG A 1 407 ? 47.760 -25.144 -36.754 1.00 63.47 407 ARG A C 1
ATOM 3228 O O . ARG A 1 407 ? 47.177 -25.210 -35.673 1.00 63.47 407 ARG A O 1
ATOM 3235 N N . PRO A 1 408 ? 49.058 -24.803 -36.833 1.00 54.41 408 PRO A N 1
ATOM 3236 C CA . PRO A 1 408 ? 49.931 -24.693 -35.658 1.00 54.41 408 PRO A CA 1
ATOM 3237 C C . PRO A 1 408 ? 49.541 -23.576 -34.672 1.00 54.41 408 PRO A C 1
ATOM 3239 O O . PRO A 1 408 ? 49.936 -23.630 -33.513 1.00 54.41 408 PRO A O 1
ATOM 3242 N N . PHE A 1 409 ? 48.735 -22.595 -35.097 1.00 60.72 409 PHE A N 1
ATOM 3243 C CA . PHE A 1 409 ? 48.330 -21.449 -34.269 1.00 60.72 409 PHE A CA 1
ATOM 3244 C C . PHE A 1 409 ? 46.887 -21.518 -33.737 1.00 60.72 409 PHE A C 1
ATOM 3246 O O . PHE A 1 409 ? 46.489 -20.664 -32.952 1.00 60.72 409 PHE A O 1
ATOM 3253 N N . ASN A 1 410 ? 46.098 -22.525 -34.131 1.00 59.38 410 ASN A N 1
ATOM 3254 C CA . ASN A 1 410 ? 44.732 -22.731 -33.633 1.00 59.38 410 ASN A CA 1
ATOM 3255 C C . ASN A 1 410 ? 44.712 -23.899 -32.638 1.00 59.38 410 ASN A C 1
ATOM 3257 O O . ASN A 1 410 ? 44.124 -24.951 -32.891 1.00 59.38 410 ASN A O 1
ATOM 3261 N N . GLN A 1 411 ? 45.357 -23.713 -31.487 1.00 59.34 411 GLN A N 1
ATOM 3262 C CA . GLN A 1 411 ? 45.122 -24.586 -30.341 1.00 59.34 411 GLN A CA 1
ATOM 3263 C C . GLN A 1 411 ? 43.757 -24.235 -29.738 1.00 59.34 411 GLN A C 1
ATOM 3265 O O . GLN A 1 411 ? 43.492 -23.084 -29.389 1.00 59.34 411 GLN A O 1
ATOM 3270 N N . ARG A 1 412 ? 42.852 -25.220 -29.655 1.00 55.09 412 ARG A N 1
ATOM 3271 C CA . ARG A 1 412 ? 41.591 -25.064 -28.919 1.00 55.09 412 ARG A CA 1
ATOM 3272 C C . ARG A 1 412 ? 41.934 -24.791 -27.457 1.00 55.09 412 ARG A C 1
ATOM 3274 O O . ARG A 1 412 ? 42.520 -25.643 -26.800 1.00 55.09 412 ARG A O 1
ATOM 3281 N N . VAL A 1 413 ? 41.548 -23.623 -26.955 1.00 51.06 413 VAL A N 1
ATOM 3282 C CA . VAL A 1 413 ? 41.592 -23.338 -25.520 1.00 51.06 413 VAL A CA 1
ATOM 3283 C C . VAL A 1 413 ? 40.555 -24.238 -24.850 1.00 51.06 413 VAL A C 1
ATOM 3285 O O . VAL A 1 413 ? 39.353 -24.077 -25.065 1.00 51.06 413 VAL A O 1
ATOM 3288 N N . THR A 1 414 ? 41.013 -25.221 -24.078 1.00 44.09 414 THR A N 1
ATOM 3289 C CA . THR A 1 414 ? 40.160 -25.994 -23.174 1.00 44.09 414 THR A CA 1
ATOM 3290 C C . THR A 1 414 ? 39.710 -25.074 -22.051 1.00 44.09 414 THR A C 1
ATOM 3292 O O . THR A 1 414 ? 40.501 -24.704 -21.187 1.00 44.09 414 THR A O 1
ATOM 3295 N N . LEU A 1 415 ? 38.442 -24.671 -22.093 1.00 44.50 415 LEU A N 1
ATOM 3296 C CA . LEU A 1 415 ? 37.814 -23.980 -20.975 1.00 44.50 415 LEU A CA 1
ATOM 3297 C C . LEU A 1 415 ? 37.643 -24.981 -19.821 1.00 44.50 415 LEU A C 1
ATOM 3299 O O . LEU A 1 415 ? 37.193 -26.102 -20.081 1.00 44.50 415 LEU A O 1
ATOM 3303 N N . PRO A 1 416 ? 37.981 -24.607 -18.575 1.00 42.50 416 PRO A N 1
ATOM 3304 C CA . PRO A 1 416 ? 37.732 -25.448 -17.415 1.00 42.50 416 PRO A CA 1
ATOM 3305 C C . PRO A 1 416 ? 36.256 -25.847 -17.359 1.00 42.50 416 PRO A C 1
ATOM 3307 O O . PRO A 1 416 ? 35.365 -24.994 -17.409 1.00 42.50 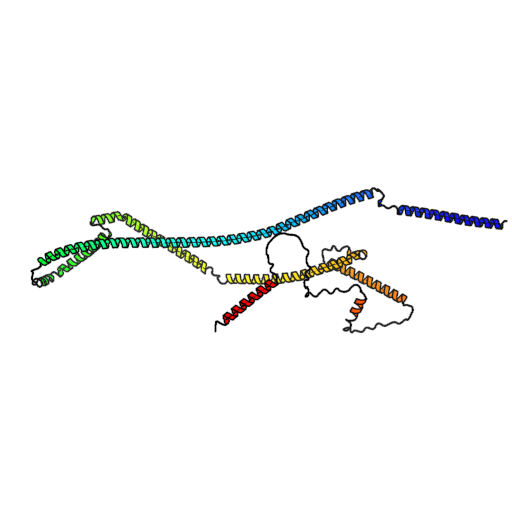416 PRO A O 1
ATOM 3310 N N . SER A 1 417 ? 36.000 -27.154 -17.287 1.00 42.09 417 SER A N 1
ATOM 3311 C CA . SER A 1 417 ? 34.676 -27.672 -16.949 1.00 42.09 417 SER A CA 1
ATOM 3312 C C . SER A 1 417 ? 34.299 -27.095 -15.583 1.00 42.09 417 SER A C 1
ATOM 3314 O O . SER A 1 417 ? 35.145 -27.052 -14.694 1.00 42.09 417 SER A O 1
ATOM 3316 N N . GLY A 1 418 ? 33.083 -26.563 -15.457 1.00 45.78 418 GLY A N 1
ATOM 3317 C CA . GLY A 1 418 ? 32.685 -25.608 -14.414 1.00 45.78 418 GLY A CA 1
ATOM 3318 C C . GLY A 1 418 ? 32.579 -26.139 -12.981 1.00 45.78 418 GLY A C 1
ATOM 3319 O O . GLY A 1 418 ? 31.558 -25.886 -12.351 1.00 45.78 418 GLY A O 1
ATOM 3320 N N . ASP A 1 419 ? 33.602 -26.823 -12.468 1.00 40.94 419 ASP A N 1
ATOM 3321 C CA . ASP A 1 419 ? 33.644 -27.348 -11.096 1.00 40.94 419 ASP A CA 1
ATOM 3322 C C . ASP A 1 419 ? 34.906 -26.962 -10.297 1.00 40.94 419 ASP A C 1
ATOM 3324 O O . ASP A 1 419 ? 35.017 -27.304 -9.126 1.00 40.94 419 ASP A O 1
ATOM 3328 N N . GLU A 1 420 ? 35.828 -26.177 -10.866 1.00 42.28 420 GLU A N 1
ATOM 3329 C CA . GLU A 1 420 ? 36.986 -25.640 -10.133 1.00 42.28 420 GLU A CA 1
ATOM 3330 C C . GLU A 1 420 ? 37.155 -24.140 -10.405 1.00 42.28 420 GLU A C 1
ATOM 3332 O O . GLU A 1 420 ? 37.827 -23.716 -11.342 1.00 42.28 420 GLU A O 1
ATOM 3337 N N . TRP A 1 421 ? 36.515 -23.321 -9.569 1.00 38.38 421 TRP A N 1
ATOM 3338 C CA . TRP A 1 421 ? 36.916 -21.933 -9.338 1.00 38.38 421 TRP A CA 1
ATOM 3339 C C . TRP A 1 421 ? 37.254 -21.809 -7.855 1.00 38.38 421 TRP A C 1
ATOM 3341 O O . TRP A 1 421 ? 36.411 -21.424 -7.045 1.00 38.38 421 TRP A O 1
ATOM 3351 N N . ASP A 1 422 ? 38.480 -22.197 -7.507 1.00 38.62 422 ASP A N 1
ATOM 3352 C CA . ASP A 1 422 ? 39.074 -21.835 -6.227 1.00 38.62 422 ASP A CA 1
ATOM 3353 C C . ASP A 1 422 ? 39.488 -20.359 -6.313 1.00 38.62 422 ASP A C 1
ATOM 3355 O O . ASP A 1 422 ? 40.260 -19.943 -7.184 1.00 38.62 422 ASP A O 1
ATOM 3359 N N . MET A 1 423 ? 38.856 -19.534 -5.485 1.00 34.34 423 MET A N 1
ATOM 3360 C CA . MET A 1 423 ? 38.957 -18.082 -5.543 1.00 34.34 423 MET A CA 1
ATOM 3361 C C . MET A 1 423 ? 40.248 -17.650 -4.848 1.00 34.34 423 MET A C 1
ATOM 3363 O O . MET A 1 423 ? 40.268 -17.397 -3.646 1.00 34.34 423 MET A O 1
ATOM 3367 N N . HIS A 1 424 ? 41.335 -17.551 -5.613 1.00 35.16 424 HIS A N 1
ATOM 3368 C CA . HIS A 1 424 ? 42.540 -16.865 -5.161 1.00 35.16 424 HIS A CA 1
ATOM 3369 C C . HIS A 1 424 ? 42.239 -15.376 -4.940 1.00 35.16 424 HIS A C 1
ATOM 3371 O O . HIS A 1 424 ? 42.032 -14.614 -5.882 1.00 35.16 424 HIS A O 1
ATOM 3377 N N . THR A 1 425 ? 42.235 -14.974 -3.673 1.00 41.53 425 THR A N 1
ATOM 3378 C CA . THR A 1 425 ? 42.290 -13.591 -3.191 1.00 41.53 425 THR A CA 1
ATOM 3379 C C . THR A 1 425 ? 43.644 -12.952 -3.516 1.00 41.53 425 THR A C 1
ATOM 3381 O O . THR A 1 425 ? 44.660 -13.442 -3.013 1.00 41.53 425 THR A O 1
ATOM 3384 N N . PRO A 1 426 ? 43.702 -11.847 -4.281 1.00 38.09 426 PRO A N 1
ATOM 3385 C CA . PRO A 1 426 ? 44.884 -10.998 -4.340 1.00 38.09 426 PRO A CA 1
ATOM 3386 C C . PRO A 1 426 ? 44.838 -9.973 -3.202 1.00 38.09 426 PRO A C 1
ATOM 3388 O O . PRO A 1 426 ? 43.822 -9.310 -2.994 1.00 38.09 426 PRO A O 1
ATOM 3391 N N . GLY A 1 427 ? 45.944 -9.883 -2.466 1.00 33.16 427 GLY A N 1
ATOM 3392 C CA . GLY A 1 427 ? 46.111 -9.012 -1.312 1.00 33.16 427 GLY A CA 1
ATOM 3393 C C . GLY A 1 427 ? 46.220 -7.517 -1.628 1.00 33.16 427 GLY A C 1
ATOM 3394 O O . GLY A 1 427 ? 46.646 -7.108 -2.704 1.00 33.16 427 GLY A O 1
ATOM 3395 N N . GLU A 1 428 ? 45.813 -6.762 -0.608 1.00 36.34 428 GLU A N 1
ATOM 3396 C CA . GLU A 1 428 ? 46.423 -5.555 -0.036 1.00 36.34 428 GLU A CA 1
ATOM 3397 C C . GLU A 1 428 ? 46.903 -4.426 -0.967 1.00 36.34 428 GLU A C 1
ATOM 3399 O O . GLU A 1 428 ? 47.954 -4.481 -1.602 1.00 36.34 428 GLU A O 1
ATOM 3404 N N . GLY A 1 429 ? 46.161 -3.316 -0.895 1.00 32.59 429 GLY A N 1
ATOM 3405 C CA . GLY A 1 429 ? 46.630 -1.960 -1.157 1.00 32.59 429 GLY A CA 1
ATOM 3406 C C . GLY A 1 429 ? 45.977 -1.011 -0.149 1.00 32.59 429 GLY A C 1
ATOM 3407 O O . GLY A 1 429 ? 44.780 -0.750 -0.229 1.00 32.59 429 GLY A O 1
ATOM 3408 N N . GLU A 1 430 ? 46.766 -0.570 0.828 1.00 39.03 430 GLU A N 1
ATOM 3409 C CA . GLU A 1 430 ? 46.412 0.333 1.926 1.00 39.03 430 GLU A CA 1
ATOM 3410 C C . GLU A 1 430 ? 45.986 1.757 1.495 1.00 39.03 430 GLU A C 1
ATOM 3412 O O . GLU A 1 430 ? 46.510 2.322 0.534 1.00 39.03 430 GLU A O 1
ATOM 3417 N N . ASN A 1 431 ? 45.170 2.351 2.382 1.00 36.03 431 ASN A N 1
ATOM 3418 C CA . ASN A 1 431 ? 45.016 3.772 2.753 1.00 36.03 431 ASN A CA 1
ATOM 3419 C C . ASN A 1 431 ? 43.819 4.576 2.205 1.00 36.03 431 ASN A C 1
ATOM 3421 O O . ASN A 1 431 ? 43.785 5.008 1.055 1.00 36.03 431 ASN A O 1
ATOM 3425 N N . GLY A 1 432 ? 42.903 4.896 3.133 1.00 32.59 432 GLY A N 1
ATOM 3426 C CA . GLY A 1 432 ? 41.877 5.938 3.021 1.00 32.59 432 GLY A CA 1
ATOM 3427 C C . GLY A 1 432 ? 40.834 5.854 4.146 1.00 32.59 432 GLY A C 1
ATOM 3428 O O . GLY A 1 432 ? 39.830 5.173 3.995 1.00 32.59 432 GLY A O 1
ATOM 3429 N N . GLU A 1 433 ? 41.105 6.519 5.272 1.00 37.06 433 GLU A N 1
ATOM 3430 C CA . GLU A 1 433 ? 40.336 6.557 6.529 1.00 37.06 433 GLU A CA 1
ATOM 3431 C C . GLU A 1 433 ? 38.842 6.943 6.414 1.00 37.06 433 GLU A C 1
ATOM 3433 O O . GLU A 1 433 ? 38.488 7.875 5.692 1.00 37.06 433 GLU A O 1
ATOM 3438 N N . GLY A 1 434 ? 38.008 6.337 7.278 1.00 32.53 434 GLY A N 1
ATOM 3439 C CA . GLY A 1 434 ? 36.901 7.038 7.950 1.00 32.53 434 GLY A CA 1
ATOM 3440 C C . GLY A 1 434 ? 35.525 6.352 7.962 1.00 32.53 434 GLY A C 1
ATOM 3441 O O . GLY A 1 434 ? 34.769 6.497 7.008 1.00 32.53 434 GLY A O 1
ATOM 3442 N N . GLY A 1 435 ? 35.142 5.751 9.101 1.00 30.73 435 GLY A N 1
ATOM 3443 C CA . GLY A 1 435 ? 33.731 5.637 9.517 1.00 30.73 435 GLY A CA 1
ATOM 3444 C C . GLY A 1 435 ? 33.263 4.255 9.988 1.00 30.73 435 GLY A C 1
ATOM 3445 O O . GLY A 1 435 ? 33.139 3.333 9.195 1.00 30.73 435 GLY A O 1
ATOM 3446 N N . GLU A 1 436 ? 32.965 4.156 11.283 1.00 40.69 436 GLU A N 1
ATOM 3447 C CA . GLU A 1 436 ? 32.377 3.025 12.016 1.00 40.69 436 GLU A CA 1
ATOM 3448 C C . GLU A 1 436 ? 31.061 2.480 11.423 1.00 40.69 436 GLU A C 1
ATOM 3450 O O . GLU A 1 436 ? 30.152 3.259 11.139 1.00 40.69 436 GLU A O 1
ATOM 3455 N N . ALA A 1 437 ? 30.924 1.148 11.364 1.00 38.09 437 ALA A N 1
ATOM 3456 C CA . ALA A 1 437 ? 29.760 0.385 11.845 1.00 38.09 437 ALA A CA 1
ATOM 3457 C C . ALA A 1 437 ? 30.003 -1.124 11.634 1.00 38.09 437 ALA A C 1
ATOM 3459 O O . ALA A 1 437 ? 30.211 -1.574 10.509 1.00 38.09 437 ALA A O 1
ATOM 3460 N N . ASP A 1 438 ? 29.962 -1.900 12.719 1.00 41.19 438 ASP A N 1
ATOM 3461 C CA . ASP A 1 438 ? 29.997 -3.364 12.694 1.00 41.19 438 ASP A CA 1
ATOM 3462 C C . ASP A 1 438 ? 28.740 -3.927 12.003 1.00 41.19 438 ASP A C 1
ATOM 3464 O O . ASP A 1 438 ? 27.701 -4.138 12.631 1.00 41.19 438 ASP A O 1
ATOM 3468 N N . GLU A 1 439 ? 28.836 -4.208 10.706 1.00 44.97 439 GLU A N 1
ATOM 3469 C CA . GLU A 1 439 ? 27.907 -5.082 9.990 1.00 44.97 439 GLU A CA 1
ATOM 3470 C C . GLU A 1 439 ? 28.650 -6.367 9.607 1.00 44.97 439 GLU A C 1
ATOM 3472 O O . GLU A 1 439 ? 29.251 -6.481 8.541 1.00 44.97 439 GLU A O 1
ATOM 3477 N N . GLU A 1 440 ? 28.641 -7.360 10.504 1.00 49.84 440 GLU A N 1
ATOM 3478 C CA . GLU A 1 440 ? 29.106 -8.709 10.170 1.00 49.84 440 GLU A CA 1
ATOM 3479 C C . GLU A 1 440 ? 28.230 -9.296 9.049 1.00 49.84 440 GLU A C 1
ATOM 3481 O O . GLU A 1 440 ? 27.122 -9.789 9.279 1.00 49.84 440 GLU A O 1
ATOM 3486 N N . GLU A 1 441 ? 28.741 -9.272 7.820 1.00 48.38 441 GLU A N 1
ATOM 3487 C CA . GLU A 1 441 ? 28.115 -9.895 6.660 1.00 48.38 441 GLU A CA 1
ATOM 3488 C C . GLU A 1 441 ? 27.891 -11.404 6.898 1.00 48.38 441 GLU A C 1
ATOM 3490 O O . GLU A 1 441 ? 28.820 -12.190 7.126 1.00 48.38 441 GLU A O 1
ATOM 3495 N N . LEU A 1 442 ? 26.626 -11.841 6.832 1.00 55.88 442 LEU A N 1
ATOM 3496 C CA . LEU A 1 442 ? 26.245 -13.252 6.933 1.00 55.88 442 LEU A CA 1
ATOM 3497 C C . LEU A 1 442 ? 26.729 -14.023 5.698 1.00 55.88 442 LEU A C 1
ATOM 3499 O O . LEU A 1 442 ? 26.015 -14.188 4.706 1.00 55.88 442 LEU A O 1
ATOM 3503 N N . THR A 1 443 ? 27.938 -14.570 5.775 1.00 76.25 443 THR A N 1
ATOM 3504 C CA . THR A 1 443 ? 28.452 -15.469 4.744 1.00 76.25 443 THR A CA 1
ATOM 3505 C C . THR A 1 443 ? 27.595 -16.737 4.643 1.00 76.25 443 THR A C 1
ATOM 3507 O O . THR A 1 443 ? 27.126 -17.312 5.632 1.00 76.25 443 THR A O 1
ATOM 3510 N N . ARG A 1 444 ? 27.410 -17.222 3.409 1.00 61.62 444 ARG A N 1
ATOM 3511 C CA . ARG A 1 444 ? 26.623 -18.424 3.064 1.00 61.62 444 ARG A CA 1
ATOM 3512 C C . ARG A 1 444 ? 26.995 -19.661 3.899 1.00 61.62 444 ARG A C 1
ATOM 3514 O O . ARG A 1 444 ? 26.143 -20.516 4.136 1.00 61.62 444 ARG A O 1
ATOM 3521 N N . ALA A 1 445 ? 28.244 -19.748 4.358 1.00 67.69 445 ALA A N 1
ATOM 3522 C CA . ALA A 1 445 ? 28.730 -20.808 5.238 1.00 67.69 445 ALA A CA 1
ATOM 3523 C C . ALA A 1 445 ? 28.120 -20.727 6.650 1.00 67.69 445 ALA A C 1
ATOM 3525 O O . ALA A 1 445 ? 27.568 -21.725 7.116 1.00 67.69 445 ALA A O 1
ATOM 3526 N N . LYS A 1 446 ? 28.108 -19.542 7.280 1.00 73.12 446 LYS A N 1
ATOM 3527 C CA . LYS A 1 446 ? 27.486 -19.322 8.600 1.00 73.12 446 LYS A CA 1
ATOM 3528 C C . LYS A 1 446 ? 25.972 -19.562 8.563 1.00 73.12 446 LYS A C 1
ATOM 3530 O O . LYS A 1 446 ? 25.424 -20.175 9.475 1.00 73.12 446 LYS A O 1
ATOM 3535 N N . VAL A 1 447 ? 25.292 -19.178 7.476 1.00 75.06 447 VAL A N 1
ATOM 3536 C CA . VAL A 1 447 ? 23.853 -19.469 7.284 1.00 75.06 447 VAL A CA 1
ATOM 3537 C C . VAL A 1 447 ? 23.596 -20.977 7.199 1.00 75.06 447 VAL A C 1
ATOM 3539 O O . VAL A 1 447 ? 22.642 -21.490 7.789 1.00 75.06 447 VAL A O 1
ATOM 3542 N N . LYS A 1 448 ? 24.463 -21.715 6.496 1.00 78.00 448 LYS A N 1
ATOM 3543 C CA . LYS A 1 448 ? 24.360 -23.174 6.367 1.00 78.00 448 LYS A CA 1
ATOM 3544 C C . LYS A 1 448 ? 24.626 -23.881 7.699 1.00 78.00 448 LYS A C 1
ATOM 3546 O O . LYS A 1 448 ? 23.935 -24.847 8.019 1.00 78.00 448 LYS A O 1
ATOM 3551 N N . GLU A 1 449 ? 25.565 -23.378 8.492 1.00 74.50 449 GLU A N 1
ATOM 3552 C CA . GLU A 1 449 ? 25.866 -23.888 9.831 1.00 74.50 449 GLU A CA 1
ATOM 3553 C C . GLU A 1 449 ? 24.724 -23.619 10.824 1.00 74.50 449 GLU A C 1
ATOM 3555 O O . GLU A 1 449 ? 24.254 -24.546 11.491 1.00 74.50 449 GLU A O 1
ATOM 3560 N N . ALA A 1 450 ? 24.187 -22.394 10.845 1.00 74.56 450 ALA A N 1
ATOM 3561 C CA . ALA A 1 450 ? 23.042 -22.024 11.676 1.00 74.56 450 ALA A CA 1
ATOM 3562 C C . ALA A 1 450 ? 21.788 -22.842 11.316 1.00 74.56 450 ALA A C 1
ATOM 3564 O O . ALA A 1 450 ? 21.103 -23.375 12.194 1.00 74.56 450 ALA A O 1
ATOM 3565 N N . SER A 1 451 ? 21.525 -23.036 10.019 1.00 73.44 451 SER A N 1
ATOM 3566 C CA . SER A 1 451 ? 20.450 -23.916 9.551 1.00 73.44 451 SER A CA 1
ATOM 3567 C C . SER A 1 451 ? 20.674 -25.371 9.980 1.00 73.44 451 SER A C 1
ATOM 3569 O O . SER A 1 451 ? 19.718 -26.051 10.360 1.00 73.44 451 SER A O 1
ATOM 3571 N N . GLY A 1 452 ? 21.916 -25.861 9.946 1.00 79.56 452 GLY A N 1
ATOM 3572 C CA . GLY A 1 452 ? 22.271 -27.210 10.393 1.00 79.56 452 GLY A CA 1
ATOM 3573 C C . GLY A 1 452 ? 22.003 -27.425 11.884 1.00 79.56 452 GLY A C 1
ATOM 3574 O O . GLY A 1 452 ? 21.387 -28.424 12.268 1.00 79.56 452 GLY A O 1
ATOM 3575 N N . GLN A 1 453 ? 22.375 -26.459 12.728 1.00 74.81 453 GLN A N 1
ATOM 3576 C CA . GLN A 1 453 ? 22.129 -26.522 14.172 1.00 74.81 453 GLN A CA 1
ATOM 3577 C C . GLN A 1 453 ? 20.633 -26.500 14.520 1.00 74.81 453 GLN A C 1
ATOM 3579 O O . GLN A 1 453 ? 20.191 -27.248 15.400 1.00 74.81 453 GLN A O 1
ATOM 3584 N N . ILE A 1 454 ? 19.816 -25.725 13.797 1.00 73.00 454 ILE A N 1
ATOM 3585 C CA . ILE A 1 454 ? 18.359 -25.692 14.009 1.00 73.00 454 ILE A CA 1
ATOM 3586 C C . ILE A 1 454 ? 17.731 -27.054 13.685 1.00 73.00 454 ILE A C 1
ATOM 3588 O O . ILE A 1 454 ? 16.949 -27.575 14.489 1.00 73.00 454 ILE A O 1
ATOM 3592 N N . VAL A 1 455 ? 18.117 -27.682 12.570 1.00 74.12 455 VAL A N 1
ATOM 3593 C CA . VAL A 1 455 ? 17.614 -29.010 12.172 1.00 74.12 455 VAL A CA 1
ATOM 3594 C C . VAL A 1 455 ? 18.019 -30.084 13.189 1.00 74.12 455 VAL A C 1
ATOM 3596 O O . VAL A 1 455 ? 17.184 -30.903 13.596 1.00 74.12 455 VAL A O 1
ATOM 3599 N N . LEU A 1 456 ? 19.258 -30.043 13.685 1.00 72.19 456 LEU A N 1
ATOM 3600 C CA . LEU A 1 456 ? 19.731 -30.955 14.730 1.00 72.19 456 LEU A CA 1
ATOM 3601 C C . LEU A 1 456 ? 18.955 -30.764 16.043 1.00 72.19 456 LEU A C 1
ATOM 3603 O O . LEU A 1 456 ? 18.503 -31.752 16.630 1.00 72.19 456 LEU A O 1
ATOM 3607 N N . SER A 1 457 ? 18.684 -29.521 16.455 1.00 68.25 457 SER A N 1
ATOM 3608 C CA . SER A 1 457 ? 17.904 -29.220 17.666 1.00 68.25 457 SER A CA 1
ATOM 3609 C C . SER A 1 457 ? 16.453 -29.727 17.588 1.00 68.25 457 SER A C 1
ATOM 3611 O O . SER A 1 457 ? 15.912 -30.261 18.565 1.00 68.25 457 SER A O 1
ATOM 3613 N N . HIS A 1 458 ? 15.826 -29.640 16.410 1.00 64.38 458 HIS A N 1
ATOM 3614 C CA . HIS A 1 458 ? 14.472 -30.142 16.169 1.00 64.38 458 HIS A CA 1
ATOM 3615 C C . HIS A 1 458 ? 14.419 -31.673 16.124 1.00 64.38 458 HIS A C 1
ATOM 3617 O O . HIS A 1 458 ? 13.488 -32.282 16.665 1.00 64.38 458 HIS A O 1
ATOM 3623 N N . SER A 1 459 ? 15.443 -32.313 15.555 1.00 66.00 459 SER A N 1
ATOM 3624 C CA . SER A 1 459 ? 15.560 -33.775 15.549 1.00 66.00 459 SER A CA 1
ATOM 3625 C C . SER A 1 459 ? 15.765 -34.346 16.965 1.00 66.00 459 SER A C 1
ATOM 3627 O O . SER A 1 459 ? 15.130 -35.339 17.335 1.00 66.00 459 SER A O 1
ATOM 3629 N N . GLY A 1 460 ? 16.551 -33.665 17.811 1.00 62.00 460 GLY A N 1
ATOM 3630 C CA . GLY A 1 460 ? 16.773 -34.031 19.213 1.00 62.00 460 GLY A CA 1
ATOM 3631 C C . GLY A 1 460 ? 15.515 -33.897 20.079 1.00 62.00 460 GLY A C 1
ATOM 3632 O O . GLY A 1 460 ? 15.200 -34.797 20.866 1.00 62.00 460 GLY A O 1
ATOM 3633 N N . LYS A 1 461 ? 14.727 -32.827 19.887 1.00 58.59 461 LYS A N 1
ATOM 3634 C CA . LYS A 1 461 ? 13.440 -32.630 20.586 1.00 58.59 461 LYS A CA 1
ATOM 3635 C C . LYS A 1 461 ? 12.395 -33.688 20.205 1.00 58.59 461 LYS A C 1
ATOM 3637 O O . LYS A 1 461 ? 11.691 -34.180 21.089 1.00 58.59 461 LYS A O 1
ATOM 3642 N N . LYS A 1 462 ? 12.337 -34.121 18.937 1.00 57.88 462 LYS A N 1
ATOM 3643 C CA . LYS A 1 462 ? 11.461 -35.232 18.505 1.00 57.88 462 LYS A CA 1
ATOM 3644 C C . LYS A 1 462 ? 11.857 -36.578 19.126 1.00 57.88 462 LYS A C 1
ATOM 3646 O O . LYS A 1 462 ? 10.975 -37.350 19.496 1.00 57.88 462 LYS A O 1
ATOM 3651 N N . ARG A 1 463 ? 13.156 -36.852 19.313 1.00 56.72 463 ARG A N 1
ATOM 3652 C CA . ARG A 1 463 ? 13.627 -38.091 19.968 1.00 56.72 463 ARG A CA 1
ATOM 3653 C C . ARG A 1 463 ? 13.340 -38.126 21.473 1.00 56.72 463 ARG A C 1
ATOM 3655 O O . ARG A 1 463 ? 13.005 -39.192 21.982 1.00 56.72 463 ARG A O 1
ATOM 3662 N N . ARG A 1 464 ? 13.392 -36.987 22.181 1.00 55.78 464 ARG A N 1
ATOM 3663 C CA . ARG A 1 464 ? 13.039 -36.916 23.617 1.00 55.78 464 ARG A CA 1
ATOM 3664 C C . ARG A 1 464 ? 11.546 -37.138 23.880 1.00 55.78 464 ARG A C 1
ATOM 3666 O O . ARG A 1 464 ? 11.222 -37.871 24.806 1.00 55.78 464 ARG A O 1
ATOM 3673 N N . LYS A 1 465 ? 10.652 -36.622 23.026 1.00 56.41 465 LYS A N 1
ATOM 3674 C CA . LYS A 1 465 ? 9.196 -36.868 23.137 1.00 56.41 465 LYS A CA 1
ATOM 3675 C C . LYS A 1 465 ? 8.793 -38.334 22.932 1.00 56.41 465 LYS A C 1
ATOM 3677 O O . LYS A 1 465 ? 7.753 -38.743 23.426 1.00 56.41 465 LYS A O 1
ATOM 3682 N N . LYS A 1 466 ? 9.614 -39.132 22.237 1.00 54.75 466 LYS A N 1
ATOM 3683 C CA . LYS A 1 466 ? 9.352 -40.564 22.011 1.00 54.75 466 LYS A CA 1
ATOM 3684 C C . LYS A 1 466 ? 9.805 -41.466 23.171 1.00 54.75 466 LYS A C 1
ATOM 3686 O O . LYS A 1 466 ? 9.360 -42.600 23.239 1.00 54.75 466 LYS A O 1
ATOM 3691 N N . LYS A 1 467 ? 10.672 -40.974 24.071 1.00 53.97 467 LYS A N 1
ATOM 3692 C CA . LYS A 1 467 ? 11.147 -41.710 25.262 1.00 53.97 467 LYS A CA 1
ATOM 3693 C C . LYS A 1 467 ? 10.348 -41.425 26.540 1.00 53.97 467 LYS A C 1
ATOM 3695 O O . LYS A 1 467 ? 10.488 -42.173 27.491 1.00 53.97 467 LYS A O 1
ATOM 3700 N N . SER A 1 468 ? 9.531 -40.371 26.575 1.00 50.91 468 SER A N 1
ATOM 3701 C CA . SER A 1 468 ? 8.694 -40.017 27.735 1.00 50.91 468 SER A CA 1
ATOM 3702 C C . SER A 1 468 ? 7.248 -40.524 27.624 1.00 50.91 468 SER A C 1
ATOM 3704 O O . SER A 1 468 ? 6.370 -39.994 28.294 1.00 50.91 468 SER A O 1
ATOM 3706 N N . GLY A 1 469 ? 6.988 -41.461 26.711 1.00 52.00 469 GLY A N 1
ATOM 3707 C CA . GLY A 1 469 ? 5.659 -42.016 26.429 1.00 52.00 469 GLY A CA 1
ATOM 3708 C C . GLY A 1 469 ? 5.628 -43.546 26.432 1.00 52.00 469 GLY A C 1
ATOM 3709 O O . GLY A 1 469 ? 4.783 -44.119 25.751 1.00 52.00 469 GLY A O 1
ATOM 3710 N N . GLN A 1 470 ? 6.565 -44.184 27.139 1.00 40.06 470 GLN A N 1
ATOM 3711 C CA . GLN A 1 470 ? 6.518 -45.599 27.511 1.00 40.06 470 GLN A CA 1
ATOM 3712 C C . GLN A 1 470 ? 6.565 -45.722 29.024 1.00 40.06 470 GLN A C 1
ATOM 3714 O O . GLN A 1 470 ? 7.355 -44.958 29.628 1.00 40.06 470 GLN A O 1
#

Secondary structure (DSSP, 8-state):
-HHHHHHHHHHHHHHHHHHHHHHHHHHHHHHHHHHHHHHHS-TTS---HHHHHHHHHHHHHHHHHHHHHHHHHHHHHHHHHHHHHHHHHHHHHHHHHHHHHHHHHHHHHHHHHHHHHHHHHHHHHHHHHHHHHHHHHHHHHHHHHHHHHHHHHHHHHHHHHHHHHHHHHHHH-S---S-SSSSSTTTSSTTTTHHHHHHHHHHHHHHHHHHHHHHHHHHT-SSHHHHHHHHHHHHHHHHHHHHHHHHHHHHHHHHHHHHHHHHHHHHHHHHHS--TTHHHHHHHHHHHHHHHHHHHHHHHHHHHHHHHHHHHHHHHHHHHHHHHHHTTTTT-GGGGG---SSHHHHHHHHHHHHHHHHHHHHHHHHHHHHHHHHHH-SS-------------SS-SSSHHHHHHHT-TT-----PPPTT-----PPP----------------HHHHHHHHHHHHHHHHHHHHHHHHS--

pLDDT: mean 75.92, std 19.89, range [30.11, 98.31]

Foldseek 3Di:
DVVVVVVVVVVVVVVVVVVVVVVVVVVVVVVVVVVVVVVPDDPQPDPPPVNVVVVVVVVVVVVVVVVVVVVVVVVVVVVVVVVVVVVVVVVVVVVVVVVVVVVVVVVVVVVVVVVVVVVVVVVVVVVVVVVVVVVVVVVVVVVVVVVVVVVVVVVVVVVVVVVVVVVVVVVVPPDDDPPPPPVVVVVVPVCPPVVVVVVVVVVVVVVVVVVVVVLCVVVVHDDPVVSVVVCVVCVVVVVVVVVVVVVVVVVVVVVVVVVVVVVVVVVCVVCVVPPVPPVVVVVVVVVVVVVVVVVVVVVVVVVVVVVVVVVVVLQVVLVVLLVVCVVVCVVPVLSVPCPDPDSVVSVVSSVVVVVVVVVVVVVVVVVVVVVVCVVVVPDDDDDDDDDDDDDDDPPPPVVVVVVCVVCVPDDPPDDPDPDDDPDDDDDDDDDDDDDDDDDPDDPPVNVVVVVVVVVVVVVVVVVVVVVVPD

Radius of gyration: 67.56 Å; chains: 1; bounding box: 167×78×204 Å